Protein AF-0000000087147613 (afdb_homodimer)

Foldseek 3Di:
DQQLVVQLVVLQQAAAQVPPQVSLVVLQVCCVVLAPWDWDQDPQRKIKTKDAADDAEEEEEAASHFHDADPQQADPSGGDWDDDPQKIWHTCSQRPSLLLSLLSLLQSPFDFNHMYMYIYFYCQVVQRPRLLVVVVVPDAGQAYAYAHAQAQQVHHGAWAKEQKEWKKWKKKKKFFKFKDFLVCLVVMGARVVLVVVLQVVQVPWAWDWDDAPRRIDTKDKHWDDKDWDDDPGMRTGIMMIMMMITHTPPDDIPSVVSPVRPRIDMGTPGIFAMGHQPDPVLSVQLQVLSVVLDVDRYYHDYHHYGGSNRVNVVSPHRYMYTHFHDPPQGPDNGRMTRSSSSNSSSSSSSSSSHDDSD/DQQLVVQLVVLQQAAAQVPPQVSLVSLQVCCVVLAPWDWDQDPQRKIKTKDAADDAEEEEEAASHFHDADPVQADPSGGDWDDDPQKIWHTCSQRPSLLLSLLSLLQSPFDFNHMYMYMYFYCQVVQRPRLLVVVVVPPAGQAYAYAHAQAQQVHHGAWAKEQKEWKKWKKKKKFFKFKDFQVCLVVMGARVVLVVVLQVVQVPWAWDWDDAPRRIDTKDKHWDDKDFDDDPGMRTGIMMIMMMITHTPPDDIPSVVSPVRPRIDMGTPGIFAMGHQPDVLLSVQLQVLSVVLDVDRYYHDYHHYGGSNRVNVVSPHRYMYTHFHDPPQGPDNGRMTRNSSSSSSSSSSSSSSHDPSD

Secondary structure (DSSP, 8-state):
-THHHHHHHHHHTS--SS--HHHHHHHHHHHHHH--SEEEE-TTS-EEEEE---SSEEEEEEE---PPPPGGGEETTEE--EEETTEEESTTIIIIIHHHHHHHHHHHH---SSEEEEEEES-GGGTSHHHHHHHHTT---SEEEE-S--BTSSSTT-B-EEEEE--EEEEEEEEE-B--BTT-GGGSB-HHHHHHHHHHHHHTSPPPEEEETTEEEE-EEEEEEEEE-S-TTB--SEEEEEEEEE-BTTB---GGGGGGSTTEEEEEEEEEPPEE---HHHHHHHHHHHHHH-SS---EEEESS--HHHHHHHTT-EEEE--SPPTTTTTSTT-EEEHHHHHHHHHHHHHHHHS---/--HHHHHHHHHHTS--SS--HHHHHHHHHHHHHH--SEEEE-TTS-EEEEE--SSSEEEEEEE---PPPPGGGEETTEE--EEETTEEESTTIIIIIHHHHHHHHHHHH---SSEEEEEEES-GGGTSHHHHHHHHTT---SEEEE-S--BTSSSTT-B-EEEEE--EEEEEEEEE-B--BTT-GGGSB-HHHHHHHHHHHHHTSPPPEEEETTEEEE-EEEEEEEEE-S-TTB--SEEEEEEEEE-BTTB---GGGGGGSTTEEEEEEEEEPPEE---HHHHHHHHHHHHHH-SS---EEEESS--HHHHHHHTT-EEEE--SPPTTTTTSTT-EEEHHHHHHHHHHHHHHHHS---

Organism: NCBI:txid1816183

Radius of gyration: 37.87 Å; Cα contacts (8 Å, |Δi|>4): 2042; chains: 2; bounding box: 43×108×72 Å

Solvent-accessible surface area (backbone atoms only — not comparable to full-atom values): 34553 Å² total; per-residue (Å²): 138,69,54,33,58,50,43,18,52,59,52,28,29,41,60,16,54,88,52,38,63,64,32,37,48,50,52,48,52,48,47,60,70,71,35,92,45,53,72,42,72,50,98,79,54,25,34,38,32,40,38,69,58,58,96,50,31,41,26,40,34,38,39,56,34,33,73,80,65,43,75,87,25,50,52,96,90,28,33,39,72,45,78,57,96,62,23,37,33,18,55,27,26,18,48,24,29,24,26,34,24,9,42,52,50,16,63,56,70,41,75,42,80,27,20,40,32,39,36,37,25,28,38,52,90,67,79,19,50,26,51,54,51,40,41,76,72,62,58,69,47,52,28,34,44,27,24,51,54,23,14,39,76,87,41,88,82,23,52,22,34,22,41,30,23,20,9,38,36,35,34,37,39,42,19,47,40,29,59,28,53,35,80,40,58,83,72,30,37,51,4,52,62,42,40,39,55,29,48,54,49,56,73,68,51,64,54,20,60,42,70,51,93,88,38,79,42,73,32,24,61,40,70,11,34,36,43,25,40,88,42,70,59,27,27,10,38,35,22,40,34,33,35,30,29,30,26,24,61,95,37,64,59,73,61,73,62,32,45,75,38,77,50,35,43,75,41,80,76,44,74,48,44,25,23,56,36,82,44,69,66,52,54,49,48,42,38,49,20,30,32,73,44,42,91,52,83,41,46,80,43,73,38,79,58,59,52,60,48,7,57,41,28,76,70,65,21,38,31,38,31,40,19,45,15,40,87,84,19,57,97,43,86,74,12,29,24,47,47,66,44,26,55,31,43,22,43,20,46,22,40,41,51,52,44,83,82,121,138,65,64,32,58,55,43,16,53,58,53,27,28,41,62,17,54,87,52,39,62,65,32,37,50,51,52,48,52,48,47,60,70,70,35,93,44,55,72,42,72,50,100,78,55,25,34,38,32,38,38,69,57,59,95,51,33,41,26,40,34,39,37,56,34,33,72,80,66,41,75,86,26,50,52,96,90,30,33,41,71,45,78,58,97,62,24,37,33,18,54,28,27,18,48,24,29,25,26,34,25,8,41,52,48,16,65,58,69,41,75,45,81,28,20,39,33,39,36,35,24,28,38,52,91,66,80,20,49,25,51,53,51,41,41,76,72,64,57,69,47,53,27,32,44,25,24,49,57,24,14,39,76,86,41,85,83,23,51,21,33,22,41,30,23,19,9,37,37,35,32,35,38,42,20,47,40,30,58,28,52,33,78,41,57,82,71,31,35,51,3,52,62,43,40,39,56,29,48,53,49,56,72,68,51,65,54,20,61,42,70,48,94,89,38,80,42,73,33,24,63,41,70,10,32,36,44,22,41,87,42,73,59,27,26,10,37,34,20,39,35,33,34,28,29,29,25,24,59,95,38,64,60,72,63,72,62,31,45,76,39,74,51,35,41,75,42,79,76,43,73,49,44,24,25,55,35,80,47,68,66,40,54,49,45,44,38,49,19,30,32,73,46,41,91,50,84,42,46,82,42,74,38,80,59,58,53,63,49,9,57,41,29,75,70,64,20,36,32,37,31,41,17,44,15,38,87,84,19,59,97,43,84,74,12,29,24,45,48,66,43,26,54,31,42,21,44,21,47,23,39,37,50,51,44,84,63,118

Sequence (716 aa):
MHDAVDLTHRLAEIPSHEDERAAGDAVESWLRTETDAAVERDAHGNVIARRGAGERSLALVGHHDVVPPADEQVADDGYVIAERDGRLYGRGTADMKGSLAAAMVAFRDAAPEHELVFASFVGEERGGVGARAAIDDGFAPDFAVVGEGSTGYSAPGVTDVAVAHKGRRGSTLRVAGESAHASEPEAGANAVYRACDAVDVVRDLDAPATTVLGHDVRGSVAVTEIEGGSAWNVIPESCAVTVDERTVPGDRAALERTEAVDGVEWVVDQDLPPMACDDAGFADGVVEAARTAQEGDPERVVKPHATDAGWLAAAGTTCVVCGAAEPGEAHTDAESVSVDVVERCVRIYRGAAESDLGMHDAVDLTHRLAEIPSHEDERAAGDAVESWLRTETDAAVERDAHGNVIARRGAGERSLALVGHHDVVPPADEQVADDGYVIAERDGRLYGRGTADMKGSLAAAMVAFRDAAPEHELVFASFVGEERGGVGARAAIDDGFAPDFAVVGEGSTGYSAPGVTDVAVAHKGRRGSTLRVAGESAHASEPEAGANAVYRACDAVDVVRDLDAPATTVLGHDVRGSVAVTEIEGGSAWNVIPESCAVTVDERTVPGDRAALERTEAVDGVEWVVDQDLPPMACDDAGFADGVVEAARTAQEGDPERVVKPHATDAGWLAAAGTTCVVCGAAEPGEAHTDAESVSVDVVERCVRIYRGAAESDLG

InterPro domains:
  IPR001261 ArgE/DapE/ACY1/CPG2/YscS, conserved site [PS00758] (58-67)
  IPR002933 Peptidase M20 [PF01546] (59-354)
  IPR011650 Peptidase M20, dimerisation domain [PF07687] (163-253)
  IPR036264 Bacterial exopeptidase dimerisation domain [SSF55031] (169-258)
  IPR050072 Peptidase M20A family, bacterial cell wall biosynthesis [PTHR43808] (3-352)

Structure (mmCIF, N/CA/C/O backbone):
data_AF-0000000087147613-model_v1
#
loop_
_entity.id
_entity.type
_entity.pdbx_description
1 polymer 'M20 family peptidase'
#
loop_
_atom_site.group_PDB
_atom_site.id
_atom_site.type_symbol
_atom_site.label_atom_id
_atom_site.label_alt_id
_atom_site.label_comp_id
_atom_site.label_asym_id
_atom_site.label_entity_id
_atom_site.label_seq_id
_atom_site.pdbx_PDB_ins_code
_atom_site.Cartn_x
_atom_site.Cartn_y
_atom_site.Cartn_z
_atom_site.occupancy
_atom_site.B_iso_or_equiv
_atom_site.auth_seq_id
_atom_site.auth_comp_id
_atom_site.auth_asym_id
_atom_site.auth_atom_id
_atom_site.pdbx_PDB_model_num
ATOM 1 N N . MET A 1 1 ? -5.004 -56.594 -4.934 1 40.38 1 MET A N 1
ATOM 2 C CA . MET A 1 1 ? -5.457 -55.438 -5.672 1 40.38 1 MET A CA 1
ATOM 3 C C . MET A 1 1 ? -4.883 -54.156 -5.066 1 40.38 1 MET A C 1
ATOM 5 O O . MET A 1 1 ? -4.793 -53.125 -5.742 1 40.38 1 MET A O 1
ATOM 9 N N . HIS A 1 2 ? -5.152 -53.75 -3.559 1 61.12 2 HIS A N 1
ATOM 10 C CA . HIS A 1 2 ? -5.355 -52.562 -2.719 1 61.12 2 HIS A CA 1
ATOM 11 C C . HIS A 1 2 ? -4.027 -51.906 -2.385 1 61.12 2 HIS A C 1
ATOM 13 O O . HIS A 1 2 ? -3.938 -51.125 -1.419 1 61.12 2 HIS A O 1
ATOM 19 N N . ASP A 1 3 ? -3.119 -52.062 -3.35 1 90.44 3 ASP A N 1
ATOM 20 C CA . ASP A 1 3 ? -1.728 -51.75 -3.045 1 90.44 3 ASP A CA 1
ATOM 21 C C . ASP A 1 3 ? -1.472 -50.25 -3.164 1 90.44 3 ASP A C 1
ATOM 23 O O . ASP A 1 3 ? -0.865 -49.625 -2.275 1 90.44 3 ASP A O 1
ATOM 27 N N . ALA A 1 4 ? -2.057 -49.719 -4.184 1 97.25 4 ALA A N 1
ATOM 28 C CA . ALA A 1 4 ? -1.773 -48.312 -4.391 1 97.25 4 ALA A CA 1
ATOM 29 C C . ALA A 1 4 ? -2.48 -47.469 -3.348 1 97.25 4 ALA A C 1
ATOM 31 O O . ALA A 1 4 ? -1.945 -46.438 -2.91 1 97.25 4 ALA A O 1
ATOM 32 N N . VAL A 1 5 ? -3.674 -47.875 -2.93 1 97.19 5 VAL A N 1
ATOM 33 C CA . VAL A 1 5 ? -4.457 -47.125 -1.948 1 97.19 5 VAL A CA 1
ATOM 34 C C . VAL A 1 5 ? -3.787 -47.219 -0.579 1 97.19 5 VAL A C 1
ATOM 36 O O . VAL A 1 5 ? -3.664 -46.219 0.122 1 97.19 5 VAL A O 1
ATOM 39 N N . ASP A 1 6 ? -3.391 -48.406 -0.269 1 97.06 6 ASP A N 1
ATOM 40 C CA . ASP A 1 6 ? -2.66 -48.594 0.981 1 97.06 6 ASP A CA 1
ATOM 41 C C . ASP A 1 6 ? -1.371 -47.781 0.991 1 97.06 6 ASP A C 1
ATOM 43 O O . ASP A 1 6 ? -1.017 -47.188 2.01 1 97.06 6 ASP A O 1
ATOM 47 N N . LEU A 1 7 ? -0.708 -47.844 -0.099 1 98.19 7 LEU A N 1
ATOM 48 C CA . LEU A 1 7 ? 0.532 -47.094 -0.222 1 98.19 7 LEU A CA 1
ATOM 49 C C . LEU A 1 7 ? 0.264 -45.594 -0.117 1 98.19 7 LEU A C 1
ATOM 51 O O . LEU A 1 7 ? 1.046 -44.875 0.494 1 98.19 7 LEU A O 1
ATOM 55 N N . THR A 1 8 ? -0.837 -45.125 -0.716 1 98.38 8 THR A N 1
ATOM 56 C CA . THR A 1 8 ? -1.234 -43.719 -0.602 1 98.38 8 THR A CA 1
ATOM 57 C C . THR A 1 8 ? -1.424 -43.312 0.861 1 98.38 8 THR A C 1
ATOM 59 O O . THR A 1 8 ? -0.931 -42.281 1.3 1 98.38 8 THR A O 1
ATOM 62 N N . HIS A 1 9 ? -2.148 -44.156 1.562 1 97.12 9 HIS A N 1
ATOM 63 C CA . HIS A 1 9 ? -2.402 -43.938 2.979 1 97.12 9 HIS A CA 1
ATOM 64 C C . HIS A 1 9 ? -1.099 -43.781 3.758 1 97.12 9 HIS A C 1
ATOM 66 O O . HIS A 1 9 ? -0.909 -42.844 4.5 1 97.12 9 HIS A O 1
ATOM 72 N N . ARG A 1 10 ? -0.233 -44.688 3.525 1 96.62 10 ARG A N 1
ATOM 73 C CA . ARG A 1 10 ? 1.036 -44.719 4.242 1 96.62 10 ARG A CA 1
ATOM 74 C C . ARG A 1 10 ? 1.873 -43.469 3.93 1 96.62 10 ARG A C 1
ATOM 76 O O . ARG A 1 10 ? 2.416 -42.844 4.836 1 96.62 10 ARG A O 1
ATOM 83 N N . LEU A 1 11 ? 1.999 -43.156 2.688 1 98.12 11 LEU A N 1
ATOM 84 C CA . LEU A 1 11 ? 2.816 -42 2.287 1 98.12 11 LEU A CA 1
ATOM 85 C C . LEU A 1 11 ? 2.211 -40.688 2.783 1 98.12 11 LEU A C 1
ATOM 87 O O . LEU A 1 11 ? 2.934 -39.781 3.205 1 98.12 11 LEU A O 1
ATOM 91 N N . ALA A 1 12 ? 0.851 -40.594 2.754 1 97.94 12 ALA A N 1
ATOM 92 C CA . ALA A 1 12 ? 0.173 -39.375 3.109 1 97.94 12 ALA A CA 1
ATOM 93 C C . ALA A 1 12 ? 0.21 -39.125 4.617 1 97.94 12 ALA A C 1
ATOM 95 O O . ALA A 1 12 ? 0.094 -38 5.078 1 97.94 12 ALA A O 1
ATOM 96 N N . GLU A 1 13 ? 0.388 -40.156 5.348 1 97.44 13 GLU A N 1
ATOM 97 C CA . GLU A 1 13 ? 0.481 -40.031 6.797 1 97.44 13 GLU A CA 1
ATOM 98 C C . GLU A 1 13 ? 1.79 -39.375 7.211 1 97.44 13 GLU A C 1
ATOM 100 O O . GLU A 1 13 ? 1.904 -38.875 8.328 1 97.44 13 GLU A O 1
ATOM 105 N N . ILE A 1 14 ? 2.762 -39.375 6.348 1 97.75 14 ILE A N 1
ATOM 106 C CA . ILE A 1 14 ? 4.078 -38.812 6.641 1 97.75 14 ILE A CA 1
ATOM 107 C C . ILE A 1 14 ? 4.086 -37.312 6.348 1 97.75 14 ILE A C 1
ATOM 109 O O . ILE A 1 14 ? 3.977 -36.906 5.188 1 97.75 14 ILE A O 1
ATOM 113 N N . PRO A 1 15 ? 4.23 -36.469 7.383 1 97.06 15 PRO A N 1
ATOM 114 C CA . PRO A 1 15 ? 4.348 -35.062 7.105 1 97.06 15 PRO A CA 1
ATOM 115 C C . PRO A 1 15 ? 5.527 -34.719 6.195 1 97.06 15 PRO A C 1
ATOM 117 O O . PRO A 1 15 ? 6.633 -35.219 6.402 1 97.06 15 PRO A O 1
ATOM 120 N N . SER A 1 16 ? 5.25 -33.875 5.168 1 97.56 16 SER A N 1
ATOM 121 C CA . SER A 1 16 ? 6.34 -33.594 4.242 1 97.56 16 SER A CA 1
ATOM 122 C C . SER A 1 16 ? 6.258 -32.125 3.742 1 97.56 16 SER A C 1
ATOM 124 O O . SER A 1 16 ? 6.762 -31.828 2.662 1 97.56 16 SER A O 1
ATOM 126 N N . HIS A 1 17 ? 5.617 -31.172 4.496 1 96.5 17 HIS A N 1
ATOM 127 C CA . HIS A 1 17 ? 5.484 -29.766 4.082 1 96.5 17 HIS A CA 1
ATOM 128 C C . HIS A 1 17 ? 6.711 -28.953 4.477 1 96.5 17 HIS A C 1
ATOM 130 O O . HIS A 1 17 ? 7.09 -28.016 3.777 1 96.5 17 HIS A O 1
ATOM 136 N N . GLU A 1 18 ? 7.348 -29.359 5.527 1 94.69 18 GLU A N 1
ATOM 137 C CA . GLU A 1 18 ? 8.539 -28.656 5.98 1 94.69 18 GLU A CA 1
ATOM 138 C C . GLU A 1 18 ? 9.805 -29.422 5.645 1 94.69 18 GLU A C 1
ATOM 140 O O . GLU A 1 18 ? 10.805 -28.844 5.227 1 94.69 18 GLU A O 1
ATOM 145 N N . ASP A 1 19 ? 9.727 -30.719 5.898 1 95.62 19 ASP A N 1
ATOM 146 C CA . ASP A 1 19 ? 10.828 -31.641 5.656 1 95.62 19 ASP A CA 1
ATOM 147 C C . ASP A 1 19 ? 10.344 -32.906 4.922 1 95.62 19 ASP A C 1
ATOM 149 O O . ASP A 1 19 ? 9.594 -33.688 5.48 1 95.62 19 ASP A O 1
ATOM 153 N N . GLU A 1 20 ? 10.773 -33 3.672 1 96.25 20 GLU A N 1
ATOM 154 C CA . GLU A 1 20 ? 10.242 -34.094 2.854 1 96.25 20 GLU A CA 1
ATOM 155 C C . GLU A 1 20 ? 11.148 -35.312 2.898 1 96.25 20 GLU A C 1
ATOM 157 O O . GLU A 1 20 ? 10.961 -36.25 2.125 1 96.25 20 GLU A O 1
ATOM 162 N N . ARG A 1 21 ? 12.195 -35.375 3.797 1 97.56 21 ARG A N 1
ATOM 163 C CA . ARG A 1 21 ? 13.172 -36.469 3.852 1 97.56 21 ARG A CA 1
ATOM 164 C C . ARG A 1 21 ? 12.508 -37.781 4.172 1 97.56 21 ARG A C 1
ATOM 166 O O . ARG A 1 21 ? 12.758 -38.812 3.502 1 97.56 21 ARG A O 1
ATOM 173 N N . ALA A 1 22 ? 11.617 -37.781 5.168 1 98.25 22 ALA A N 1
ATOM 174 C CA . ALA A 1 22 ? 10.984 -39.031 5.605 1 98.25 22 ALA A CA 1
ATOM 175 C C . ALA A 1 22 ? 10.094 -39.594 4.504 1 98.25 22 ALA A C 1
ATOM 177 O O . ALA A 1 22 ? 10.031 -40.812 4.328 1 98.25 22 ALA A O 1
ATOM 178 N N . ALA A 1 23 ? 9.391 -38.75 3.855 1 98.44 23 ALA A N 1
ATOM 179 C CA . ALA A 1 23 ? 8.562 -39.188 2.738 1 98.44 23 ALA A CA 1
ATOM 180 C C . ALA A 1 23 ? 9.43 -39.781 1.627 1 98.44 23 ALA A C 1
ATOM 182 O O . ALA A 1 23 ? 9.094 -40.844 1.061 1 98.44 23 ALA A O 1
ATOM 183 N N . GLY A 1 24 ? 10.523 -39.125 1.287 1 98.69 24 GLY A N 1
ATOM 184 C CA . GLY A 1 24 ? 11.469 -39.656 0.319 1 98.69 24 GLY A CA 1
ATOM 185 C C . GLY A 1 24 ? 12.039 -41 0.721 1 98.69 24 GLY A C 1
ATOM 186 O O . GLY A 1 24 ? 12.172 -41.906 -0.114 1 98.69 24 GLY A O 1
ATOM 187 N N . ASP A 1 25 ? 12.391 -41.094 2.016 1 98.75 25 ASP A N 1
ATOM 188 C CA . ASP A 1 25 ? 12.891 -42.375 2.537 1 98.75 25 ASP A CA 1
ATOM 189 C C . ASP A 1 25 ? 11.883 -43.5 2.32 1 98.75 25 ASP A C 1
ATOM 191 O O . ASP A 1 25 ? 12.25 -44.625 1.959 1 98.75 25 ASP A O 1
ATOM 195 N N . ALA A 1 26 ? 10.703 -43.156 2.594 1 98.69 26 ALA A N 1
ATOM 196 C CA . ALA A 1 26 ? 9.648 -44.188 2.449 1 98.69 26 ALA A CA 1
ATOM 197 C C . ALA A 1 26 ? 9.516 -44.625 0.996 1 98.69 26 ALA A C 1
ATOM 199 O O . ALA A 1 26 ? 9.383 -45.812 0.716 1 98.69 26 ALA A O 1
ATOM 200 N N . VAL A 1 27 ? 9.508 -43.688 0.078 1 98.81 27 VAL A N 1
ATOM 201 C CA . VAL A 1 27 ? 9.422 -44 -1.347 1 98.81 27 VAL A CA 1
ATOM 202 C C . VAL A 1 27 ? 10.609 -44.844 -1.768 1 98.81 27 VAL A C 1
ATOM 204 O O . VAL A 1 27 ? 10.438 -45.906 -2.41 1 98.81 27 VAL A O 1
ATOM 207 N N . GLU A 1 28 ? 11.781 -44.438 -1.399 1 98.81 28 GLU A N 1
ATOM 208 C CA . GLU A 1 28 ? 13.008 -45.156 -1.738 1 98.81 28 GLU A CA 1
ATOM 209 C C . GLU A 1 28 ? 12.977 -46.562 -1.209 1 98.81 28 GLU A C 1
ATOM 211 O O . GLU A 1 28 ? 13.273 -47.531 -1.943 1 98.81 28 GLU A O 1
ATOM 216 N N . SER A 1 29 ? 12.672 -46.656 0.053 1 98.69 29 SER A N 1
ATOM 217 C CA . SER A 1 29 ? 12.656 -47.969 0.704 1 98.69 29 SER A CA 1
ATOM 218 C C . SER A 1 29 ? 11.664 -48.906 0.022 1 98.69 29 SER A C 1
ATOM 220 O O . SER A 1 29 ? 11.969 -50.062 -0.188 1 98.69 29 SER A O 1
ATOM 222 N N . TRP A 1 30 ? 10.531 -48.406 -0.24 1 98.56 30 TRP A N 1
ATOM 223 C CA . TRP A 1 30 ? 9.523 -49.219 -0.903 1 98.56 30 TRP A CA 1
ATOM 224 C C . TRP A 1 30 ? 10.031 -49.719 -2.26 1 98.56 30 TRP A C 1
ATOM 226 O O . TRP A 1 30 ? 9.891 -50.875 -2.598 1 98.56 30 TRP A O 1
ATOM 236 N N . LEU A 1 31 ? 10.562 -48.812 -3.082 1 98.62 31 LEU A N 1
ATOM 237 C CA . LEU A 1 31 ? 11.055 -49.188 -4.41 1 98.62 31 LEU A CA 1
ATOM 238 C C . LEU A 1 31 ? 12.133 -50.25 -4.32 1 98.62 31 LEU A C 1
ATOM 240 O O . LEU A 1 31 ? 12.141 -51.188 -5.109 1 98.62 31 LEU A O 1
ATOM 244 N N . ARG A 1 32 ? 13.031 -50.125 -3.4 1 98.38 32 ARG A N 1
ATOM 245 C CA . ARG A 1 32 ? 14.117 -51.094 -3.24 1 98.38 32 ARG A CA 1
ATOM 246 C C . ARG A 1 32 ? 13.586 -52.469 -2.811 1 98.38 32 ARG A C 1
ATOM 248 O O . ARG A 1 32 ? 14.141 -53.5 -3.188 1 98.38 32 ARG A O 1
ATOM 255 N N . THR A 1 33 ? 12.594 -52.438 -2.051 1 98.06 33 THR A N 1
ATOM 256 C CA . THR A 1 33 ? 12.031 -53.656 -1.525 1 98.06 33 THR A CA 1
ATOM 257 C C . THR A 1 33 ? 11.148 -54.344 -2.566 1 98.06 33 THR A C 1
ATOM 259 O O . THR A 1 33 ? 11.18 -55.562 -2.711 1 98.06 33 THR A O 1
ATOM 262 N N . GLU A 1 34 ? 10.398 -53.562 -3.24 1 97.69 34 GLU A N 1
ATOM 263 C CA . GLU A 1 34 ? 9.312 -54.125 -4.043 1 97.69 34 GLU A CA 1
ATOM 264 C C . GLU A 1 34 ? 9.727 -54.281 -5.504 1 97.69 34 GLU A C 1
ATOM 266 O O . GLU A 1 34 ? 9 -54.875 -6.297 1 97.69 34 GLU A O 1
ATOM 271 N N . THR A 1 35 ? 10.852 -53.688 -5.926 1 97.44 35 THR A N 1
ATOM 272 C CA . THR A 1 35 ? 11.273 -53.75 -7.316 1 97.44 35 THR A CA 1
ATOM 273 C C . THR A 1 35 ? 12.727 -54.188 -7.418 1 97.44 35 THR A C 1
ATOM 275 O O . THR A 1 35 ? 13.445 -54.219 -6.418 1 97.44 35 THR A O 1
ATOM 278 N N . ASP A 1 36 ? 13.188 -54.562 -8.641 1 95.44 36 ASP A N 1
ATOM 279 C CA . ASP A 1 36 ? 14.586 -54.875 -8.922 1 95.44 36 ASP A CA 1
ATOM 280 C C . ASP A 1 36 ? 15.258 -53.719 -9.656 1 95.44 36 ASP A C 1
ATOM 282 O O . ASP A 1 36 ? 16.266 -53.906 -10.336 1 95.44 36 ASP A O 1
ATOM 286 N N . ALA A 1 37 ? 14.672 -52.562 -9.523 1 97.5 37 ALA A N 1
ATOM 287 C CA . ALA A 1 37 ? 15.148 -51.406 -10.258 1 97.5 37 ALA A CA 1
ATOM 288 C C . ALA A 1 37 ? 16.406 -50.844 -9.625 1 97.5 37 ALA A C 1
ATOM 290 O O . ALA A 1 37 ? 16.719 -51.125 -8.461 1 97.5 37 ALA A O 1
ATOM 291 N N . ALA A 1 38 ? 17.156 -50.125 -10.453 1 97.88 38 ALA A N 1
ATOM 292 C CA . ALA A 1 38 ? 18.188 -49.25 -9.898 1 97.88 38 ALA A CA 1
ATOM 293 C C . ALA A 1 38 ? 17.578 -48.031 -9.242 1 97.88 38 ALA A C 1
ATOM 295 O O . ALA A 1 38 ? 17 -47.188 -9.93 1 97.88 38 ALA A O 1
ATOM 296 N N . VAL A 1 39 ? 17.719 -47.969 -7.926 1 98.56 39 VAL A N 1
ATOM 297 C CA . VAL A 1 39 ? 17.094 -46.875 -7.18 1 98.56 39 VAL A CA 1
ATOM 298 C C . VAL A 1 39 ? 18.188 -45.906 -6.688 1 98.56 39 VAL A C 1
ATOM 300 O O . VAL A 1 39 ? 19.188 -46.344 -6.105 1 98.56 39 VAL A O 1
ATOM 303 N N . GLU A 1 40 ? 17.953 -44.625 -6.949 1 98.12 40 GLU A N 1
ATOM 304 C CA . GLU A 1 40 ? 18.906 -43.594 -6.539 1 98.12 40 GLU A CA 1
ATOM 305 C C . GLU A 1 40 ? 18.203 -42.5 -5.766 1 98.12 40 GLU A C 1
ATOM 307 O O . GLU A 1 40 ? 17.156 -41.969 -6.203 1 98.12 40 GLU A O 1
ATOM 312 N N . ARG A 1 41 ? 18.688 -42.219 -4.613 1 98.31 41 ARG A N 1
ATOM 313 C CA . ARG A 1 41 ? 18.391 -41 -3.908 1 98.31 41 ARG A CA 1
ATOM 314 C C . ARG A 1 41 ? 19.422 -39.906 -4.223 1 98.31 41 ARG A C 1
ATOM 316 O O . ARG A 1 41 ? 20.562 -40 -3.754 1 98.31 41 ARG A O 1
ATOM 323 N N . ASP A 1 42 ? 19.047 -38.969 -4.992 1 97.25 42 ASP A N 1
ATOM 324 C CA . ASP A 1 42 ? 20.078 -38.031 -5.41 1 97.25 42 ASP A CA 1
ATOM 325 C C . ASP A 1 42 ? 20.406 -37.031 -4.289 1 97.25 42 ASP A C 1
ATOM 327 O O . ASP A 1 42 ? 19.844 -37.125 -3.201 1 97.25 42 ASP A O 1
ATOM 331 N N . ALA A 1 43 ? 21.375 -36.125 -4.5 1 96.94 43 ALA A N 1
ATOM 332 C CA . ALA A 1 43 ? 21.906 -35.219 -3.477 1 96.94 43 ALA A CA 1
ATOM 333 C C . ALA A 1 43 ? 20.875 -34.188 -3.064 1 96.94 43 ALA A C 1
ATOM 335 O O . ALA A 1 43 ? 21.016 -33.531 -2.023 1 96.94 43 ALA A O 1
ATOM 336 N N . HIS A 1 44 ? 19.828 -34.031 -3.84 1 97.81 44 HIS A N 1
ATOM 337 C CA . HIS A 1 44 ? 18.828 -33 -3.605 1 97.81 44 HIS A CA 1
ATOM 338 C C . HIS A 1 44 ? 17.625 -33.562 -2.869 1 97.81 44 HIS A C 1
ATOM 340 O O . HIS A 1 44 ? 16.734 -32.812 -2.439 1 97.81 44 HIS A O 1
ATOM 346 N N . GLY A 1 45 ? 17.547 -34.875 -2.727 1 98.31 45 GLY A N 1
ATOM 347 C CA . GLY A 1 45 ? 16.469 -35.531 -2.01 1 98.31 45 GLY A CA 1
ATOM 348 C C . GLY A 1 45 ? 15.453 -36.188 -2.928 1 98.31 45 GLY A C 1
ATOM 349 O O . GLY A 1 45 ? 14.477 -36.781 -2.461 1 98.31 45 GLY A O 1
ATOM 350 N N . ASN A 1 46 ? 15.648 -36.094 -4.215 1 98.81 46 ASN A N 1
ATOM 351 C CA . ASN A 1 46 ? 14.789 -36.781 -5.172 1 98.81 46 ASN A CA 1
ATOM 352 C C . ASN A 1 46 ? 15 -38.281 -5.133 1 98.81 46 ASN A C 1
ATOM 354 O O . ASN A 1 46 ? 16.094 -38.75 -4.812 1 98.81 46 ASN A O 1
ATOM 358 N N . VAL A 1 47 ? 13.969 -39.031 -5.434 1 98.88 47 VAL A N 1
ATOM 359 C CA . VAL A 1 47 ? 14.078 -40.5 -5.602 1 98.88 47 VAL A CA 1
ATOM 360 C C . VAL A 1 47 ? 13.852 -40.844 -7.066 1 98.88 47 VAL A C 1
ATOM 362 O O . VAL A 1 47 ? 12.797 -40.562 -7.633 1 98.88 47 VAL A O 1
ATOM 365 N N . ILE A 1 48 ? 14.828 -41.469 -7.688 1 98.81 48 ILE A N 1
ATOM 366 C CA . ILE A 1 48 ? 14.75 -41.875 -9.086 1 98.81 48 ILE A CA 1
ATOM 367 C C . ILE A 1 48 ? 15.016 -43.375 -9.203 1 98.81 48 ILE A C 1
ATOM 369 O O . ILE A 1 48 ? 15.977 -43.875 -8.617 1 98.81 48 ILE A O 1
ATOM 373 N N . ALA A 1 49 ? 14.195 -44.062 -9.891 1 98.75 49 ALA A N 1
ATOM 374 C CA . ALA A 1 49 ? 14.352 -45.5 -10.141 1 98.75 49 ALA A CA 1
ATOM 375 C C . ALA A 1 49 ? 14.289 -45.781 -11.641 1 98.75 49 ALA A C 1
ATOM 377 O O . ALA A 1 49 ? 13.531 -45.156 -12.375 1 98.75 49 ALA A O 1
ATOM 378 N N . ARG A 1 50 ? 15.062 -46.688 -12.055 1 97.88 50 ARG A N 1
ATOM 379 C CA . ARG A 1 50 ? 15.125 -47.031 -13.469 1 97.88 50 ARG A CA 1
ATOM 380 C C . ARG A 1 50 ? 15.094 -48.562 -13.641 1 97.88 50 ARG A C 1
ATOM 382 O O . ARG A 1 50 ? 15.711 -49.281 -12.859 1 97.88 50 ARG A O 1
ATOM 389 N N . ARG A 1 51 ? 14.383 -48.938 -14.555 1 95.75 51 ARG A N 1
ATOM 390 C CA . ARG A 1 51 ? 14.391 -50.344 -14.945 1 95.75 51 ARG A CA 1
ATOM 391 C C . ARG A 1 51 ? 14.055 -50.5 -16.422 1 95.75 51 ARG A C 1
ATOM 393 O O . ARG A 1 51 ? 13.523 -49.594 -17.047 1 95.75 51 ARG A O 1
ATOM 400 N N . GLY A 1 52 ? 14.367 -51.656 -16.891 1 90 52 GLY A N 1
ATOM 401 C CA . GLY A 1 52 ? 14.164 -51.906 -18.312 1 90 52 GLY A CA 1
ATOM 402 C C . GLY A 1 52 ? 15.32 -51.438 -19.172 1 90 52 GLY A C 1
ATOM 403 O O . GLY A 1 52 ? 16.297 -50.875 -18.656 1 90 52 GLY A O 1
ATOM 404 N N . ALA A 1 53 ? 15.258 -51.969 -20.453 1 84.19 53 ALA A N 1
ATOM 405 C CA . ALA A 1 53 ? 16.328 -51.656 -21.406 1 84.19 53 ALA A CA 1
ATOM 406 C C . ALA A 1 53 ? 15.758 -51.094 -22.703 1 84.19 53 ALA A C 1
ATOM 408 O O . ALA A 1 53 ? 14.609 -51.344 -23.047 1 84.19 53 ALA A O 1
ATOM 409 N N . GLY A 1 54 ? 16.359 -50.094 -23.219 1 81.06 54 GLY A N 1
ATOM 410 C CA . GLY A 1 54 ? 15.922 -49.531 -24.484 1 81.06 54 GLY A CA 1
ATOM 411 C C . GLY A 1 54 ? 16.484 -48.156 -24.75 1 81.06 54 GLY A C 1
ATOM 412 O O . GLY A 1 54 ? 17.109 -47.562 -23.875 1 81.06 54 GLY A O 1
ATOM 413 N N . GLU A 1 55 ? 16.219 -47.812 -26.031 1 85.62 55 GLU A N 1
ATOM 414 C CA . GLU A 1 55 ? 16.781 -46.562 -26.484 1 85.62 55 GLU A CA 1
ATOM 415 C C . GLU A 1 55 ? 15.93 -45.375 -26.031 1 85.62 55 GLU A C 1
ATOM 417 O O . GLU A 1 55 ? 16.438 -44.25 -25.875 1 85.62 55 GLU A O 1
ATOM 422 N N . ARG A 1 56 ? 14.617 -45.594 -25.781 1 93.5 56 ARG A N 1
ATOM 423 C CA . ARG A 1 56 ? 13.703 -44.531 -25.312 1 93.5 56 ARG A CA 1
ATOM 424 C C . ARG A 1 56 ? 13.281 -44.781 -23.875 1 93.5 56 ARG A C 1
ATOM 426 O O . ARG A 1 56 ? 13.25 -45.906 -23.406 1 93.5 56 ARG A O 1
ATOM 433 N N . SER A 1 57 ? 12.992 -43.688 -23.219 1 96.06 57 SER A N 1
ATOM 434 C CA . SER A 1 57 ? 12.625 -43.781 -21.812 1 96.06 57 SER A CA 1
ATOM 435 C C . SER A 1 57 ? 11.297 -43.094 -21.531 1 96.06 57 SER A C 1
ATOM 437 O O . SER A 1 57 ? 11.016 -42.031 -22.109 1 96.06 57 SER A O 1
ATOM 439 N N . LEU A 1 58 ? 10.5 -43.75 -20.781 1 97.94 58 LEU A N 1
ATOM 440 C CA . LEU A 1 58 ? 9.289 -43.156 -20.25 1 97.94 58 LEU A CA 1
ATOM 441 C C . LEU A 1 58 ? 9.383 -42.969 -18.734 1 97.94 58 LEU A C 1
ATOM 443 O O . LEU A 1 58 ? 9.68 -43.938 -18.016 1 97.94 58 LEU A O 1
ATOM 447 N N . ALA A 1 59 ? 9.172 -41.781 -18.312 1 98.62 59 ALA A N 1
ATOM 448 C CA . ALA A 1 59 ? 9.203 -41.5 -16.875 1 98.62 59 ALA A CA 1
ATOM 449 C C . ALA A 1 59 ? 7.801 -41.312 -16.312 1 98.62 59 ALA A C 1
ATOM 451 O O . ALA A 1 59 ? 6.973 -40.625 -16.922 1 98.62 59 ALA A O 1
ATOM 452 N N . LEU A 1 60 ? 7.492 -42 -15.258 1 98.81 60 LEU A N 1
ATOM 453 C CA . LEU A 1 60 ? 6.375 -41.656 -14.383 1 98.81 60 LEU A CA 1
ATOM 454 C C . LEU A 1 60 ? 6.816 -40.719 -13.258 1 98.81 60 LEU A C 1
ATOM 456 O O . LEU A 1 60 ? 7.621 -41.125 -12.406 1 98.81 60 LEU A O 1
ATOM 460 N N . VAL A 1 61 ? 6.219 -39.5 -13.266 1 98.88 61 VAL A N 1
ATOM 461 C CA . VAL A 1 61 ? 6.816 -38.469 -12.445 1 98.88 61 VAL A CA 1
ATOM 462 C C . VAL A 1 61 ? 5.793 -37.969 -11.43 1 98.88 61 VAL A C 1
ATOM 464 O O . VAL A 1 61 ? 4.625 -37.75 -11.773 1 98.88 61 VAL A O 1
ATOM 467 N N . GLY A 1 62 ? 6.195 -37.75 -10.234 1 98.75 62 GLY A N 1
ATOM 468 C CA . GLY A 1 62 ? 5.441 -37.094 -9.188 1 98.75 62 GLY A CA 1
ATOM 469 C C . GLY A 1 62 ? 6.324 -36.344 -8.188 1 98.75 62 GLY A C 1
ATOM 470 O O . GLY A 1 62 ? 7.48 -36.062 -8.484 1 98.75 62 GLY A O 1
ATOM 471 N N . HIS A 1 63 ? 5.73 -35.906 -7.086 1 98.81 63 HIS A N 1
ATOM 472 C CA . HIS A 1 63 ? 6.484 -35.281 -5.996 1 98.81 63 HIS A CA 1
ATOM 473 C C . HIS A 1 63 ? 5.957 -35.75 -4.637 1 98.81 63 HIS A C 1
ATOM 475 O O . HIS A 1 63 ? 4.82 -36.219 -4.531 1 98.81 63 HIS A O 1
ATOM 481 N N . HIS A 1 64 ? 6.832 -35.656 -3.67 1 98.75 64 HIS A N 1
ATOM 482 C CA . HIS A 1 64 ? 6.395 -36.188 -2.389 1 98.75 64 HIS A CA 1
ATOM 483 C C . HIS A 1 64 ? 6.336 -35.094 -1.32 1 98.75 64 HIS A C 1
ATOM 485 O O . HIS A 1 64 ? 5.969 -35.375 -0.174 1 98.75 64 HIS A O 1
ATOM 491 N N . ASP A 1 65 ? 6.641 -33.812 -1.67 1 98.38 65 ASP A N 1
ATOM 492 C CA . ASP A 1 65 ? 6.332 -32.688 -0.769 1 98.38 65 ASP A CA 1
ATOM 493 C C . ASP A 1 65 ? 4.867 -32.281 -0.877 1 98.38 65 ASP A C 1
ATOM 495 O O . ASP A 1 65 ? 4.191 -32.625 -1.848 1 98.38 65 ASP A O 1
ATOM 499 N N . VAL A 1 66 ? 4.367 -31.625 0.181 1 98.06 66 VAL A N 1
ATOM 500 C CA . VAL A 1 66 ? 3 -31.109 0.191 1 98.06 66 VAL A CA 1
ATOM 501 C C . VAL A 1 66 ? 2.977 -29.688 0.745 1 98.06 66 VAL A C 1
ATOM 503 O O . VAL A 1 66 ? 3.992 -29.188 1.24 1 98.06 66 VAL A O 1
ATOM 506 N N . VAL A 1 67 ? 1.857 -28.953 0.604 1 97.38 67 VAL A N 1
ATOM 507 C CA . VAL A 1 67 ? 1.673 -27.641 1.217 1 97.38 67 VAL A CA 1
ATOM 508 C C . VAL A 1 67 ? 1.275 -27.812 2.682 1 97.38 67 VAL A C 1
ATOM 510 O O . VAL A 1 67 ? 0.962 -28.922 3.125 1 97.38 67 VAL A O 1
ATOM 513 N N . PRO A 1 68 ? 1.287 -26.797 3.498 1 96.75 68 PRO A N 1
ATOM 514 C CA . PRO A 1 68 ? 0.915 -26.906 4.91 1 96.75 68 PRO A CA 1
ATOM 515 C C . PRO A 1 68 ? -0.502 -27.438 5.105 1 96.75 68 PRO A C 1
ATOM 517 O O . PRO A 1 68 ? -1.41 -27.078 4.352 1 96.75 68 PRO A O 1
ATOM 520 N N . PRO A 1 69 ? -0.664 -28.266 6.113 1 96.5 69 PRO A N 1
ATOM 521 C CA . PRO A 1 69 ? -1.99 -28.812 6.395 1 96.5 69 PRO A CA 1
ATOM 522 C C . PRO A 1 69 ? -2.885 -27.844 7.16 1 96.5 69 PRO A C 1
ATOM 524 O O . PRO A 1 69 ? -2.391 -26.875 7.758 1 96.5 69 PRO A O 1
ATOM 527 N N . ALA A 1 70 ? -4.145 -28.125 7 1 95.81 70 ALA A N 1
ATOM 528 C CA . ALA A 1 70 ? -5.078 -27.5 7.93 1 95.81 70 ALA A CA 1
ATOM 529 C C . ALA A 1 70 ? -5 -28.141 9.305 1 95.81 70 ALA A C 1
ATOM 531 O O . ALA A 1 70 ? -4.453 -29.234 9.461 1 95.81 70 ALA A O 1
ATOM 532 N N . ASP A 1 71 ? -5.578 -27.484 10.234 1 94.25 71 ASP A N 1
ATOM 533 C CA . ASP A 1 71 ? -5.52 -27.984 11.602 1 94.25 71 ASP A CA 1
ATOM 534 C C . ASP A 1 71 ? -6.16 -29.375 11.719 1 94.25 71 ASP A C 1
ATOM 536 O O . ASP A 1 71 ? -5.648 -30.234 12.414 1 94.25 71 ASP A O 1
ATOM 540 N N . GLU A 1 72 ? -7.195 -29.516 11.008 1 93.75 72 GLU A N 1
ATOM 541 C CA . GLU A 1 72 ? -7.961 -30.75 11.102 1 93.75 72 GLU A CA 1
ATOM 542 C C . GLU A 1 72 ? -7.234 -31.906 10.414 1 93.75 72 GLU A C 1
ATOM 544 O O . GLU A 1 72 ? -7.582 -33.062 10.609 1 93.75 72 GLU A O 1
ATOM 549 N N . GLN A 1 73 ? -6.184 -31.578 9.68 1 95.75 73 GLN A N 1
ATOM 550 C CA . GLN A 1 73 ? -5.461 -32.594 8.914 1 95.75 73 GLN A CA 1
ATOM 551 C C . GLN A 1 73 ? -4.227 -33.094 9.664 1 95.75 73 GLN A C 1
ATOM 553 O O . GLN A 1 73 ? -3.438 -33.875 9.141 1 95.75 73 GLN A O 1
ATOM 558 N N . VAL A 1 74 ? -4.102 -32.594 10.906 1 95.19 74 VAL A N 1
ATOM 559 C CA . VAL A 1 74 ? -2.902 -32.906 11.664 1 95.19 74 VAL A CA 1
ATOM 560 C C . VAL A 1 74 ? -3.293 -33.562 12.992 1 95.19 74 VAL A C 1
ATOM 562 O O . VAL A 1 74 ? -4.297 -33.188 13.602 1 95.19 74 VAL A O 1
ATOM 565 N N . ALA A 1 75 ? -2.475 -34.594 13.344 1 91 75 ALA A N 1
ATOM 566 C CA . ALA A 1 75 ? -2.529 -35.188 14.672 1 91 75 ALA A CA 1
ATOM 567 C C . ALA A 1 75 ? -1.137 -35.281 15.289 1 91 75 ALA A C 1
ATOM 569 O O . ALA A 1 75 ? -0.151 -34.875 14.68 1 91 75 ALA A O 1
ATOM 570 N N . ASP A 1 76 ? -1.013 -35.875 16.484 1 87.44 76 ASP A N 1
ATOM 571 C CA . ASP A 1 76 ? 0.238 -35.938 17.234 1 87.44 76 ASP A CA 1
ATOM 572 C C . ASP A 1 76 ? 1.294 -36.75 16.484 1 87.44 76 ASP A C 1
ATOM 574 O O . ASP A 1 76 ? 2.482 -36.406 16.547 1 87.44 76 ASP A O 1
ATOM 578 N N . ASP A 1 77 ? 0.862 -37.719 15.766 1 86.81 77 ASP A N 1
ATOM 579 C CA . ASP A 1 77 ? 1.81 -38.688 15.172 1 86.81 77 ASP A CA 1
ATOM 580 C C . ASP A 1 77 ? 2 -38.406 13.68 1 86.81 77 ASP A C 1
ATOM 582 O O . ASP A 1 77 ? 2.645 -39.188 12.977 1 86.81 77 ASP A O 1
ATOM 586 N N . GLY A 1 78 ? 1.383 -37.312 13.242 1 92.31 78 GLY A N 1
ATOM 587 C CA . GLY A 1 78 ? 1.514 -37 11.828 1 92.31 78 GLY A CA 1
ATOM 588 C C . GLY A 1 78 ? 0.223 -36.5 11.203 1 92.31 78 GLY A C 1
ATOM 589 O O . GLY A 1 78 ? -0.574 -35.844 11.867 1 92.31 78 GLY A O 1
ATOM 590 N N . TYR A 1 79 ? 0.078 -36.688 9.891 1 96.56 79 TYR A N 1
ATOM 591 C CA . TYR A 1 79 ? -1.131 -36.25 9.203 1 96.56 79 TYR A CA 1
ATOM 592 C C . TYR A 1 79 ? -2.256 -37.25 9.375 1 96.56 79 TYR A C 1
ATOM 594 O O . TYR A 1 79 ? -2.01 -38.469 9.438 1 96.56 79 TYR A O 1
ATOM 602 N N . VAL A 1 80 ? -3.41 -36.75 9.422 1 96.31 80 VAL A N 1
ATOM 603 C CA . VAL A 1 80 ? -4.598 -37.594 9.539 1 96.31 80 VAL A CA 1
ATOM 604 C C . VAL A 1 80 ? -5.113 -37.969 8.148 1 96.31 80 VAL A C 1
ATOM 606 O O . VAL A 1 80 ? -5.438 -37.094 7.352 1 96.31 80 VAL A O 1
ATOM 609 N N . ILE A 1 81 ? -5.195 -39.25 7.918 1 96.94 81 ILE A N 1
ATOM 610 C CA . ILE A 1 81 ? -5.781 -39.719 6.668 1 96.94 81 ILE A CA 1
ATOM 611 C C . ILE A 1 81 ? -7.004 -40.594 6.965 1 96.94 81 ILE A C 1
ATOM 613 O O . ILE A 1 81 ? -6.902 -41.594 7.668 1 96.94 81 ILE A O 1
ATOM 617 N N . ALA A 1 82 ? -8.086 -40.188 6.453 1 96.31 82 ALA A N 1
ATOM 618 C CA . ALA A 1 82 ? -9.336 -40.906 6.699 1 96.31 82 ALA A CA 1
ATOM 619 C C . ALA A 1 82 ? -9.922 -41.469 5.398 1 96.31 82 ALA A C 1
ATOM 621 O O . ALA A 1 82 ? -9.844 -40.812 4.355 1 96.31 82 ALA A O 1
ATOM 622 N N . GLU A 1 83 ? -10.43 -42.625 5.492 1 95.88 83 GLU A N 1
ATOM 623 C CA . GLU A 1 83 ? -11.156 -43.188 4.355 1 95.88 83 GLU A CA 1
ATOM 624 C C . GLU A 1 83 ? -12.664 -43.125 4.582 1 95.88 83 GLU A C 1
ATOM 626 O O . GLU A 1 83 ? -13.172 -43.625 5.582 1 95.88 83 GLU A O 1
ATOM 631 N N . ARG A 1 84 ? -13.297 -42.375 3.717 1 95.94 84 ARG A N 1
ATOM 632 C CA . ARG A 1 84 ? -14.75 -42.25 3.801 1 95.94 84 ARG A CA 1
ATOM 633 C C . ARG A 1 84 ? -15.367 -42.125 2.412 1 95.94 84 ARG A C 1
ATOM 635 O O . ARG A 1 84 ? -14.914 -41.344 1.588 1 95.94 84 ARG A O 1
ATOM 642 N N . ASP A 1 85 ? -16.422 -43 2.15 1 96 85 ASP A N 1
ATOM 643 C CA . ASP A 1 85 ? -17.234 -42.906 0.938 1 96 85 ASP A CA 1
ATOM 644 C C . ASP A 1 85 ? -16.359 -43 -0.312 1 96 85 ASP A C 1
ATOM 646 O O . ASP A 1 85 ? -16.484 -42.219 -1.237 1 96 85 ASP A O 1
ATOM 650 N N . GLY A 1 86 ? -15.398 -43.906 -0.268 1 96.69 86 GLY A N 1
ATOM 651 C CA . GLY A 1 86 ? -14.594 -44.219 -1.436 1 96.69 86 GLY A CA 1
ATOM 652 C C . GLY A 1 86 ? -13.5 -43.188 -1.693 1 96.69 86 GLY A C 1
ATOM 653 O O . GLY A 1 86 ? -12.953 -43.125 -2.797 1 96.69 86 GLY A O 1
ATOM 654 N N . ARG A 1 87 ? -13.234 -42.406 -0.657 1 97.88 87 ARG A N 1
ATOM 655 C CA . ARG A 1 87 ? -12.203 -41.375 -0.803 1 97.88 87 ARG A CA 1
ATOM 656 C C . ARG A 1 87 ? -11.234 -41.406 0.376 1 97.88 87 ARG A C 1
ATOM 658 O O . ARG A 1 87 ? -11.602 -41.812 1.478 1 97.88 87 ARG A O 1
ATOM 665 N N . LEU A 1 88 ? -10.023 -41.031 0.109 1 98.12 88 LEU A N 1
ATOM 666 C CA . LEU A 1 88 ? -9.047 -40.75 1.153 1 98.12 88 LEU A CA 1
ATOM 667 C C . LEU A 1 88 ? -8.938 -39.25 1.411 1 98.12 88 LEU A C 1
ATOM 669 O O . LEU A 1 88 ? -8.633 -38.469 0.497 1 98.12 88 LEU A O 1
ATOM 673 N N . TYR A 1 89 ? -9.227 -38.875 2.656 1 98.06 89 TYR A N 1
ATOM 674 C CA . TYR A 1 89 ? -9.156 -37.469 3.057 1 98.06 89 TYR A CA 1
ATOM 675 C C . TYR A 1 89 ? -7.867 -37.188 3.822 1 98.06 89 TYR A C 1
ATOM 677 O O . TYR A 1 89 ? -7.473 -37.969 4.695 1 98.06 89 TYR A O 1
ATOM 685 N N . GLY A 1 90 ? -7.246 -36.094 3.453 1 98.06 90 GLY A N 1
ATOM 686 C CA . GLY A 1 90 ? -6.039 -35.656 4.141 1 98.06 90 GLY A CA 1
ATOM 687 C C . GLY A 1 90 ? -5.066 -34.938 3.238 1 98.06 90 GLY A C 1
ATOM 688 O O . GLY A 1 90 ? -5.148 -35.031 2.014 1 98.06 90 GLY A O 1
ATOM 689 N N . ARG A 1 91 ? -4.156 -34.188 3.906 1 98.31 91 ARG A N 1
ATOM 690 C CA . ARG A 1 91 ? -3.166 -33.438 3.154 1 98.31 91 ARG A CA 1
ATOM 691 C C . ARG A 1 91 ? -2.277 -34.344 2.326 1 98.31 91 ARG A C 1
ATOM 693 O O . ARG A 1 91 ? -1.748 -35.344 2.842 1 98.31 91 ARG A O 1
ATOM 700 N N . GLY A 1 92 ? -2.205 -34.062 1.028 1 98.12 92 GLY A N 1
ATOM 701 C CA . GLY A 1 92 ? -1.306 -34.781 0.143 1 98.12 92 GLY A CA 1
ATOM 702 C C . GLY A 1 92 ? -1.986 -35.938 -0.604 1 98.12 92 GLY A C 1
ATOM 703 O O . GLY A 1 92 ? -1.436 -36.469 -1.569 1 98.12 92 GLY A O 1
ATOM 704 N N . THR A 1 93 ? -3.166 -36.25 -0.243 1 98.44 93 THR A N 1
ATOM 705 C CA . THR A 1 93 ? -3.828 -37.375 -0.906 1 98.44 93 THR A CA 1
ATOM 706 C C . THR A 1 93 ? -4.098 -37.062 -2.373 1 98.44 93 THR A C 1
ATOM 708 O O . THR A 1 93 ? -3.785 -37.844 -3.258 1 98.44 93 THR A O 1
ATOM 711 N N . ALA A 1 94 ? -4.59 -35.875 -2.637 1 98.38 94 ALA A N 1
ATOM 712 C CA . ALA A 1 94 ? -4.91 -35.438 -3.994 1 98.38 94 ALA A CA 1
ATOM 713 C C . ALA A 1 94 ? -3.684 -34.844 -4.688 1 98.38 94 ALA A C 1
ATOM 715 O O . ALA A 1 94 ? -3.5 -35.031 -5.895 1 98.38 94 ALA A O 1
ATOM 716 N N . ASP A 1 95 ? -2.77 -34.25 -4.023 1 98 95 ASP A N 1
ATOM 717 C CA . ASP A 1 95 ? -1.615 -33.562 -4.562 1 98 95 ASP A CA 1
ATOM 718 C C . ASP A 1 95 ? -0.352 -33.875 -3.762 1 98 95 ASP A C 1
ATOM 720 O O . ASP A 1 95 ? -0.009 -33.125 -2.824 1 98 95 ASP A O 1
ATOM 724 N N . MET A 1 96 ? 0.268 -34.969 -3.961 1 97.5 96 MET A N 1
ATOM 725 C CA . MET A 1 96 ? -0.221 -35.844 -5.012 1 97.5 96 MET A CA 1
ATOM 726 C C . MET A 1 96 ? 0.172 -37.281 -4.73 1 97.5 96 MET A C 1
ATOM 728 O O . MET A 1 96 ? 0.442 -38.062 -5.656 1 97.5 96 MET A O 1
ATOM 732 N N . LYS A 1 97 ? 0.194 -37.594 -3.48 1 98.31 97 LYS A N 1
ATOM 733 C CA . LYS A 1 97 ? 0.698 -38.906 -3.092 1 98.31 97 LYS A CA 1
ATOM 734 C C . LYS A 1 97 ? -0.219 -40.031 -3.592 1 98.31 97 LYS A C 1
ATOM 736 O O . LYS A 1 97 ? 0.202 -41.188 -3.709 1 98.31 97 LYS A O 1
ATOM 741 N N . GLY A 1 98 ? -1.494 -39.781 -3.834 1 98.5 98 GLY A N 1
ATOM 742 C CA . GLY A 1 98 ? -2.332 -40.75 -4.52 1 98.5 98 GLY A CA 1
ATOM 743 C C . GLY A 1 98 ? -1.772 -41.188 -5.863 1 98.5 98 GLY A C 1
ATOM 744 O O . GLY A 1 98 ? -1.518 -42.375 -6.09 1 98.5 98 GLY A O 1
ATOM 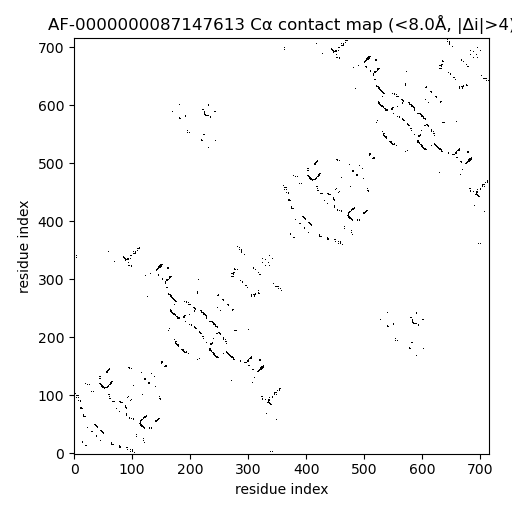745 N N . SER A 1 99 ? -1.546 -40.219 -6.738 1 98.81 99 SER A N 1
ATOM 746 C CA . SER A 1 99 ? -0.979 -40.5 -8.055 1 98.81 99 SER A CA 1
ATOM 747 C C . SER A 1 99 ? 0.45 -41.031 -7.938 1 98.81 99 SER A C 1
ATOM 749 O O . SER A 1 99 ? 0.882 -41.844 -8.75 1 98.81 99 SER A O 1
ATOM 751 N N . LEU A 1 100 ? 1.182 -40.531 -6.973 1 98.81 100 LEU A N 1
ATOM 752 C CA . LEU A 1 100 ? 2.545 -41.031 -6.762 1 98.81 100 LEU A CA 1
ATOM 753 C C . LEU A 1 100 ? 2.559 -42.5 -6.449 1 98.81 100 LEU A C 1
ATOM 755 O O . LEU A 1 100 ? 3.338 -43.281 -7.035 1 98.81 100 LEU A O 1
ATOM 759 N N . ALA A 1 101 ? 1.718 -42.875 -5.535 1 98.88 101 ALA A N 1
ATOM 760 C CA . ALA A 1 101 ? 1.59 -44.312 -5.188 1 98.88 101 ALA A CA 1
ATOM 761 C C . ALA A 1 101 ? 1.19 -45.125 -6.402 1 98.88 101 ALA A C 1
ATOM 763 O O . ALA A 1 101 ? 1.717 -46.219 -6.613 1 98.88 101 ALA A O 1
ATOM 764 N N . ALA A 1 102 ? 0.227 -44.625 -7.133 1 98.81 102 ALA A N 1
ATOM 765 C CA . ALA A 1 102 ? -0.19 -45.312 -8.352 1 98.81 102 ALA A CA 1
ATOM 766 C C . ALA A 1 102 ? 0.99 -45.5 -9.297 1 98.81 102 ALA A C 1
ATOM 768 O O . ALA A 1 102 ? 1.148 -46.594 -9.883 1 98.81 102 ALA A O 1
ATOM 769 N N . ALA A 1 103 ? 1.81 -44.5 -9.492 1 98.81 103 ALA A N 1
ATOM 770 C CA . ALA A 1 103 ? 2.986 -44.594 -10.352 1 98.81 103 ALA A CA 1
ATOM 771 C C . ALA A 1 103 ? 3.971 -45.656 -9.836 1 98.81 103 ALA A C 1
ATOM 773 O O . ALA A 1 103 ? 4.559 -46.406 -10.617 1 98.81 103 ALA A O 1
ATOM 774 N N . MET A 1 104 ? 4.16 -45.656 -8.523 1 98.81 104 MET A N 1
ATOM 775 C CA . MET A 1 104 ? 5.059 -46.656 -7.914 1 98.81 104 MET A CA 1
ATOM 776 C C . MET A 1 104 ? 4.59 -48.062 -8.203 1 98.81 104 MET A C 1
ATOM 778 O O . MET A 1 104 ? 5.383 -48.906 -8.633 1 98.81 104 MET A O 1
ATOM 782 N N . VAL A 1 105 ? 3.35 -48.281 -7.992 1 98.75 105 VAL A N 1
ATOM 783 C CA . VAL A 1 105 ? 2.795 -49.625 -8.203 1 98.75 105 VAL A CA 1
ATOM 784 C C . VAL A 1 105 ? 2.863 -50 -9.688 1 98.75 105 VAL A C 1
ATOM 786 O O . VAL A 1 105 ? 3.242 -51.094 -10.039 1 98.75 105 VAL A O 1
ATOM 789 N N . ALA A 1 106 ? 2.473 -49.062 -10.555 1 98.5 106 ALA A N 1
ATOM 790 C CA . ALA A 1 106 ? 2.57 -49.312 -11.992 1 98.5 106 ALA A CA 1
ATOM 791 C C . ALA A 1 106 ? 4.008 -49.594 -12.398 1 98.5 106 ALA A C 1
ATOM 793 O O . ALA A 1 106 ? 4.254 -50.469 -13.234 1 98.5 106 ALA A O 1
ATOM 794 N N . PHE A 1 107 ? 4.953 -48.875 -11.922 1 98.25 107 PHE A N 1
ATOM 795 C CA . PHE A 1 107 ? 6.371 -49.062 -12.203 1 98.25 107 PHE A CA 1
ATOM 796 C C . PHE A 1 107 ? 6.812 -50.469 -11.836 1 98.25 107 PHE A C 1
ATOM 798 O O . PHE A 1 107 ? 7.562 -51.094 -12.586 1 98.25 107 PHE A O 1
ATOM 805 N N . ARG A 1 108 ? 6.379 -50.906 -10.656 1 98 108 ARG A N 1
ATOM 806 C CA . ARG A 1 108 ? 6.695 -52.25 -10.195 1 98 108 ARG A CA 1
ATOM 807 C C . ARG A 1 108 ? 6.121 -53.312 -11.141 1 98 108 ARG A C 1
ATOM 809 O O . ARG A 1 108 ? 6.809 -54.25 -11.508 1 98 108 ARG A O 1
ATOM 816 N N . ASP A 1 109 ? 4.906 -53.062 -11.578 1 97.12 109 ASP A N 1
ATOM 817 C CA . ASP A 1 109 ? 4.125 -54.156 -12.164 1 97.12 109 ASP A CA 1
ATOM 818 C C . ASP A 1 109 ? 4.27 -54.156 -13.688 1 97.12 109 ASP A C 1
ATOM 820 O O . ASP A 1 109 ? 3.996 -55.18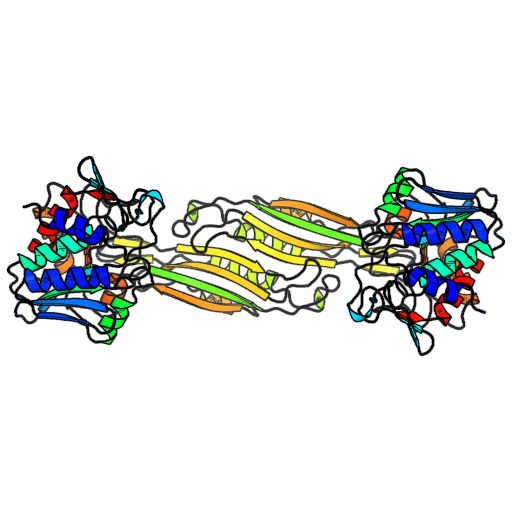8 -14.336 1 97.12 109 ASP A O 1
ATOM 824 N N . ALA A 1 110 ? 4.637 -53.062 -14.266 1 96.12 110 ALA A N 1
ATOM 825 C CA . ALA A 1 110 ? 4.664 -52.938 -15.727 1 96.12 110 ALA A CA 1
ATOM 826 C C . ALA A 1 110 ? 5.762 -53.812 -16.312 1 96.12 110 ALA A C 1
ATOM 828 O O . ALA A 1 110 ? 6.773 -54.094 -15.664 1 96.12 110 ALA A O 1
ATOM 829 N N . ALA A 1 111 ? 5.492 -54.281 -17.516 1 92.5 111 ALA A N 1
ATOM 830 C CA . ALA A 1 111 ? 6.488 -54.969 -18.328 1 92.5 111 ALA A CA 1
ATOM 831 C C . ALA A 1 111 ? 6.852 -54.156 -19.562 1 92.5 111 ALA A C 1
ATOM 833 O O . ALA A 1 111 ? 6.43 -54.5 -20.672 1 92.5 111 ALA A O 1
ATOM 834 N N . PRO A 1 112 ? 7.645 -53.188 -19.328 1 89.31 112 PRO A N 1
ATOM 835 C CA . PRO A 1 112 ? 7.93 -52.25 -20.438 1 89.31 112 PRO A CA 1
ATOM 836 C C . PRO A 1 112 ? 8.914 -52.844 -21.453 1 89.31 112 PRO A C 1
ATOM 838 O O . PRO A 1 112 ? 9.758 -53.656 -21.094 1 89.31 112 PRO A O 1
ATOM 841 N N . GLU A 1 113 ? 8.812 -52.406 -22.703 1 88.88 113 GLU A N 1
ATOM 842 C CA . GLU A 1 113 ? 9.758 -52.781 -23.766 1 88.88 113 GLU A CA 1
ATOM 843 C C . GLU A 1 113 ? 10.836 -51.688 -23.922 1 88.88 113 GLU A C 1
ATOM 845 O O . GLU A 1 113 ? 11.688 -51.781 -24.812 1 88.88 113 GLU A O 1
ATOM 850 N N . HIS A 1 114 ? 10.805 -50.719 -23.188 1 93.19 114 HIS A N 1
ATOM 851 C CA . HIS A 1 114 ? 11.758 -49.594 -23.141 1 93.19 114 HIS A CA 1
ATOM 852 C C . HIS A 1 114 ? 12.18 -49.312 -21.703 1 93.19 114 HIS A C 1
ATOM 854 O O . HIS A 1 114 ? 11.797 -50.031 -20.781 1 93.19 114 HIS A O 1
ATOM 860 N N . GLU A 1 115 ? 13.039 -48.375 -21.562 1 95.69 115 GLU A N 1
ATOM 861 C CA . GLU A 1 115 ? 13.422 -48 -20.219 1 95.69 115 GLU A CA 1
ATOM 862 C C . GLU A 1 115 ? 12.273 -47.281 -19.5 1 95.69 115 GLU A C 1
ATOM 864 O O . GLU A 1 115 ? 11.664 -46.344 -20.062 1 95.69 115 GLU A O 1
ATOM 869 N N . LEU A 1 116 ? 11.977 -47.781 -18.406 1 97.56 116 LEU A N 1
ATOM 870 C CA . LEU A 1 116 ? 10.984 -47.156 -17.547 1 97.56 116 LEU A CA 1
ATOM 871 C C . LEU A 1 116 ? 11.648 -46.469 -16.344 1 97.56 116 LEU A C 1
ATOM 873 O O . LEU A 1 116 ? 12.492 -47.094 -15.68 1 97.56 116 LEU A O 1
ATOM 877 N N . VAL A 1 117 ? 11.289 -45.25 -16.188 1 98.38 117 VAL A N 1
ATOM 878 C CA . VAL A 1 117 ? 11.852 -44.438 -15.094 1 98.38 117 VAL A CA 1
ATOM 879 C C . VAL A 1 117 ? 10.734 -44.031 -14.141 1 98.38 117 VAL A C 1
ATOM 881 O O . VAL A 1 117 ? 9.602 -43.781 -14.562 1 98.38 117 VAL A O 1
ATOM 884 N N . PHE A 1 118 ? 10.961 -44.031 -12.898 1 98.69 118 PHE A N 1
ATOM 885 C CA . PHE A 1 118 ? 10.141 -43.406 -11.867 1 98.69 118 PHE A CA 1
ATOM 886 C C . PHE A 1 118 ? 10.891 -42.25 -11.195 1 98.69 118 PHE A C 1
ATOM 888 O O . PHE A 1 118 ? 12.07 -42.375 -10.875 1 98.69 118 PHE A O 1
ATOM 895 N N . ALA A 1 119 ? 10.242 -41.188 -11.062 1 98.94 119 ALA A N 1
ATOM 896 C CA . ALA A 1 119 ? 10.859 -40.062 -10.359 1 98.94 119 ALA A CA 1
ATOM 897 C C . ALA A 1 119 ? 9.883 -39.438 -9.375 1 98.94 119 ALA A C 1
ATOM 899 O O . ALA A 1 119 ? 8.75 -39.094 -9.734 1 98.94 119 ALA A O 1
ATOM 900 N N . SER A 1 120 ? 10.234 -39.281 -8.172 1 98.94 120 SER A N 1
ATOM 901 C CA . SER A 1 120 ? 9.562 -38.5 -7.137 1 98.94 120 SER A CA 1
ATOM 902 C C . SER A 1 120 ? 10.422 -37.312 -6.695 1 98.94 120 SER A C 1
ATOM 904 O O . SER A 1 120 ? 11.453 -37.5 -6.039 1 98.94 120 SER A O 1
ATOM 906 N N . PHE A 1 121 ? 9.977 -36.125 -6.992 1 98.88 121 PHE A N 1
ATOM 907 C CA . PHE A 1 121 ? 10.789 -34.938 -6.773 1 98.88 121 PHE A CA 1
ATOM 908 C C . PHE A 1 121 ? 10.438 -34.25 -5.449 1 98.88 121 PHE A C 1
ATOM 910 O O . PHE A 1 121 ? 9.344 -34.469 -4.922 1 98.88 121 PHE A O 1
ATOM 917 N N . VAL A 1 122 ? 11.375 -33.5 -4.902 1 98.44 122 VAL A N 1
ATOM 918 C CA . VAL A 1 122 ? 11.148 -32.625 -3.764 1 98.44 122 VAL A CA 1
ATOM 919 C C . VAL A 1 122 ? 10.836 -31.203 -4.258 1 98.44 122 VAL A C 1
ATOM 921 O O . VAL A 1 122 ? 11.203 -30.844 -5.375 1 98.44 122 VAL A O 1
ATOM 924 N N . GLY A 1 123 ? 10.164 -30.453 -3.482 1 98 123 GLY A N 1
ATOM 925 C CA . GLY A 1 123 ? 10.062 -29.016 -3.627 1 98 123 GLY A CA 1
ATOM 926 C C . GLY A 1 123 ? 9.242 -28.594 -4.836 1 98 123 GLY A C 1
ATOM 927 O O . GLY A 1 123 ? 9.5 -27.531 -5.426 1 98 123 GLY A O 1
ATOM 928 N N . GLU A 1 124 ? 8.328 -29.453 -5.312 1 97.81 124 GLU A N 1
ATOM 929 C CA . GLU A 1 124 ? 7.383 -29.016 -6.332 1 97.81 124 GLU A CA 1
ATOM 930 C C . GLU A 1 124 ? 6.594 -27.797 -5.867 1 97.81 124 GLU A C 1
ATOM 932 O O . GLU A 1 124 ? 6.426 -26.828 -6.621 1 97.81 124 GLU A O 1
ATOM 937 N N . GLU A 1 125 ? 6.234 -27.781 -4.645 1 96.25 125 GLU A N 1
ATOM 938 C CA . GLU A 1 125 ? 5.426 -26.719 -4.051 1 96.25 125 GLU A CA 1
ATOM 939 C C . GLU A 1 125 ? 6.242 -25.438 -3.867 1 96.25 125 GLU A C 1
ATOM 941 O O . GLU A 1 125 ? 5.711 -24.422 -3.438 1 96.25 125 GLU A O 1
ATOM 946 N N . ARG A 1 126 ? 7.496 -25.516 -4.109 1 96.12 126 ARG A N 1
ATOM 947 C CA . ARG A 1 126 ? 8.406 -24.375 -3.973 1 96.12 126 ARG A CA 1
ATOM 948 C C . ARG A 1 126 ? 9.055 -24.031 -5.309 1 96.12 126 ARG A C 1
ATOM 950 O O . ARG A 1 126 ? 10.242 -23.719 -5.363 1 96.12 126 ARG A O 1
ATOM 957 N N . GLY A 1 127 ? 8.297 -24.312 -6.398 1 96.12 127 GLY A N 1
ATOM 958 C CA . GLY A 1 127 ? 8.758 -23.891 -7.711 1 96.12 127 GLY A CA 1
ATOM 959 C C . GLY A 1 127 ? 9.477 -25 -8.469 1 96.12 127 GLY A C 1
ATOM 960 O O . GLY A 1 127 ? 10.188 -24.719 -9.445 1 96.12 127 GLY A O 1
ATOM 961 N N . GLY A 1 128 ? 9.406 -26.203 -8 1 98.12 128 GLY A N 1
ATOM 962 C CA . GLY A 1 128 ? 10.008 -27.328 -8.703 1 98.12 128 GLY A CA 1
ATOM 963 C C . GLY A 1 128 ? 11.5 -27.453 -8.438 1 98.12 128 GLY A C 1
ATOM 964 O O . GLY A 1 128 ? 12.273 -27.766 -9.352 1 98.12 128 GLY A O 1
ATOM 965 N N . VAL A 1 129 ? 11.883 -27.219 -7.199 1 97.75 129 VAL A N 1
ATOM 966 C CA . VAL A 1 129 ? 13.297 -27.219 -6.836 1 97.75 129 VAL A CA 1
ATOM 967 C C . VAL A 1 129 ? 13.938 -28.547 -7.207 1 97.75 129 VAL A C 1
ATOM 969 O O . VAL A 1 129 ? 15.023 -28.578 -7.793 1 97.75 129 VAL A O 1
ATOM 972 N N . GLY A 1 130 ? 13.32 -29.625 -6.871 1 98.56 130 GLY A N 1
ATOM 973 C CA . GLY A 1 130 ? 13.852 -30.938 -7.137 1 98.56 130 GLY A CA 1
ATOM 974 C C . GLY A 1 130 ? 13.945 -31.266 -8.617 1 98.56 130 GLY A C 1
ATOM 975 O O . GLY A 1 130 ? 14.953 -31.797 -9.078 1 98.56 130 GLY A O 1
ATOM 976 N N . ALA A 1 131 ? 12.844 -30.953 -9.328 1 98.62 131 ALA A N 1
ATOM 977 C CA . ALA A 1 131 ? 12.844 -31.203 -10.766 1 98.62 131 ALA A CA 1
ATOM 978 C C . ALA A 1 131 ? 13.961 -30.422 -11.453 1 98.62 131 ALA A C 1
ATOM 980 O O . ALA A 1 131 ? 14.68 -30.969 -12.289 1 98.62 131 ALA A O 1
ATOM 981 N N . ARG A 1 132 ? 14.094 -29.156 -11.133 1 98.69 132 ARG A N 1
ATOM 982 C CA . ARG A 1 132 ? 15.133 -28.312 -11.719 1 98.69 132 ARG A CA 1
ATOM 983 C C . ARG A 1 132 ? 16.516 -28.875 -11.438 1 98.69 132 ARG A C 1
ATOM 985 O O . ARG A 1 132 ? 17.359 -28.969 -12.344 1 98.69 132 ARG A O 1
ATOM 992 N N . ALA A 1 133 ? 16.734 -29.266 -10.203 1 98.69 133 ALA A N 1
ATOM 993 C CA . ALA A 1 133 ? 18.031 -29.812 -9.812 1 98.69 133 ALA A CA 1
ATOM 994 C C . ALA A 1 133 ? 18.328 -31.109 -10.57 1 98.69 133 ALA A C 1
ATOM 996 O O . ALA A 1 133 ? 19.453 -31.312 -11.039 1 98.69 133 ALA A O 1
ATOM 997 N N . ALA A 1 134 ? 17.359 -32 -10.641 1 98.75 134 ALA A N 1
ATOM 998 C CA . ALA A 1 134 ? 17.531 -33.25 -11.359 1 98.75 134 ALA A CA 1
ATOM 999 C C . ALA A 1 134 ? 17.875 -33 -12.82 1 98.75 134 ALA A C 1
ATOM 1001 O O . ALA A 1 134 ? 18.75 -33.688 -13.383 1 98.75 134 ALA A O 1
ATOM 1002 N N . ILE A 1 135 ? 17.188 -32.094 -13.453 1 98.69 135 ILE A N 1
ATOM 1003 C CA . ILE A 1 135 ? 17.438 -31.734 -14.844 1 98.69 135 ILE A CA 1
ATOM 1004 C C . ILE A 1 135 ? 18.875 -31.25 -15 1 98.69 135 ILE A C 1
ATOM 1006 O O . ILE A 1 135 ? 19.578 -31.656 -15.922 1 98.69 135 ILE A O 1
ATOM 1010 N N . ASP A 1 136 ? 19.312 -30.375 -14.117 1 98.44 136 ASP A N 1
ATOM 1011 C CA . ASP A 1 136 ? 20.688 -29.859 -14.141 1 98.44 136 ASP A CA 1
ATOM 1012 C C . ASP A 1 136 ? 21.703 -30.984 -14.023 1 98.44 136 ASP A C 1
ATOM 1014 O O . ASP A 1 136 ? 22.797 -30.906 -14.57 1 98.44 136 ASP A O 1
ATOM 1018 N N . ASP A 1 137 ? 21.266 -32 -13.312 1 98.31 137 ASP A N 1
ATOM 1019 C CA . ASP A 1 137 ? 22.156 -33.156 -13.102 1 98.31 137 ASP A CA 1
ATOM 1020 C C . ASP A 1 137 ? 22.047 -34.156 -14.258 1 98.31 137 ASP A C 1
ATOM 1022 O O . ASP A 1 137 ? 22.656 -35.219 -14.219 1 98.31 137 ASP A O 1
ATOM 1026 N N . GLY A 1 138 ? 21.188 -33.875 -15.219 1 97.62 138 GLY A N 1
ATOM 1027 C CA . GLY A 1 138 ? 21.172 -34.688 -16.422 1 97.62 138 GLY A CA 1
ATOM 1028 C C . GLY A 1 138 ? 19.906 -35.5 -16.562 1 97.62 138 GLY A C 1
ATOM 1029 O O . GLY A 1 138 ? 19.812 -36.344 -17.469 1 97.62 138 GLY A O 1
ATOM 1030 N N . PHE A 1 139 ? 18.969 -35.375 -15.609 1 97.62 139 PHE A N 1
ATOM 1031 C CA . PHE A 1 139 ? 17.703 -36.094 -15.75 1 97.62 139 PHE A CA 1
ATOM 1032 C C . PHE A 1 139 ? 16.969 -35.625 -17 1 97.62 139 PHE A C 1
ATOM 1034 O O . PHE A 1 139 ? 16.516 -34.5 -17.078 1 97.62 139 PHE A O 1
ATOM 1041 N N . ALA A 1 140 ? 16.75 -36.469 -18.016 1 95.5 140 ALA A N 1
ATOM 1042 C CA . ALA A 1 140 ? 16.172 -36.094 -19.297 1 95.5 140 ALA A CA 1
ATOM 1043 C C . ALA A 1 140 ? 15.508 -37.281 -19.984 1 95.5 140 ALA A C 1
ATOM 1045 O O . ALA A 1 140 ? 15.945 -37.719 -21.047 1 95.5 140 ALA A O 1
ATOM 1046 N N . PRO A 1 141 ? 14.492 -37.75 -19.359 1 97.62 141 PRO A N 1
ATOM 1047 C CA . PRO A 1 141 ? 13.766 -38.812 -20.078 1 97.62 141 PRO A CA 1
ATOM 1048 C C . PRO A 1 141 ? 13.18 -38.344 -21.391 1 97.62 141 PRO A C 1
ATOM 1050 O O . PRO A 1 141 ? 12.953 -37.125 -21.578 1 97.62 141 PRO A O 1
ATOM 1053 N N . ASP A 1 142 ? 12.984 -39.281 -22.344 1 97.62 142 ASP A N 1
ATOM 1054 C CA . ASP A 1 142 ? 12.375 -38.906 -23.625 1 97.62 142 ASP A CA 1
ATOM 1055 C C . ASP A 1 142 ? 10.914 -38.5 -23.422 1 97.62 142 ASP A C 1
ATOM 1057 O O . ASP A 1 142 ? 10.469 -37.5 -24 1 97.62 142 ASP A O 1
ATOM 1061 N N . PHE A 1 143 ? 10.172 -39.25 -22.656 1 98.19 143 PHE A N 1
ATOM 1062 C CA . PHE A 1 143 ? 8.75 -39.031 -22.391 1 98.19 143 PHE A CA 1
ATOM 1063 C C . PHE A 1 143 ? 8.469 -39.062 -20.906 1 98.19 143 PHE A C 1
ATOM 1065 O O . PHE A 1 143 ? 9.195 -39.688 -20.125 1 98.19 143 PHE A O 1
ATOM 1072 N N . ALA A 1 144 ? 7.441 -38.344 -20.531 1 98.75 144 ALA A N 1
ATOM 1073 C CA . ALA A 1 144 ? 7.055 -38.344 -19.125 1 98.75 144 ALA A CA 1
ATOM 1074 C C . ALA A 1 144 ? 5.539 -38.219 -18.969 1 98.75 144 ALA A C 1
ATOM 1076 O O . ALA A 1 144 ? 4.906 -37.438 -19.672 1 98.75 144 ALA A O 1
ATOM 1077 N N . VAL A 1 145 ? 4.973 -39 -18.141 1 98.81 145 VAL A N 1
ATOM 1078 C CA . VAL A 1 145 ? 3.637 -38.781 -17.594 1 98.81 145 VAL A CA 1
ATOM 1079 C C . VAL A 1 145 ? 3.744 -38.219 -16.172 1 98.81 145 VAL A C 1
ATOM 1081 O O . VAL A 1 145 ? 4.188 -38.906 -15.258 1 98.81 145 VAL A O 1
ATOM 1084 N N . VAL A 1 146 ? 3.367 -36.969 -16.047 1 98.88 146 VAL A N 1
ATOM 1085 C CA . VAL A 1 146 ? 3.4 -36.312 -14.742 1 98.88 146 VAL A CA 1
ATOM 1086 C C . VAL A 1 146 ? 2.062 -36.531 -14.039 1 98.88 146 VAL A C 1
ATOM 1088 O O . VAL A 1 146 ? 1.005 -36.219 -14.594 1 98.88 146 VAL A O 1
ATOM 1091 N N . GLY A 1 147 ? 2.08 -36.906 -12.828 1 98.75 147 GLY A N 1
ATOM 1092 C CA . GLY A 1 147 ? 0.913 -37.469 -12.148 1 98.75 147 GLY A CA 1
ATOM 1093 C C . GLY A 1 147 ? 0.062 -36.406 -11.484 1 98.75 147 GLY A C 1
ATOM 1094 O O . GLY A 1 147 ? -0.718 -36.688 -10.578 1 98.75 147 GLY A O 1
ATOM 1095 N N . GLU A 1 148 ? 0.195 -35.125 -11.859 1 98.44 148 GLU A N 1
ATOM 1096 C CA . GLU A 1 148 ? -0.671 -34.062 -11.344 1 98.44 148 GLU A CA 1
ATOM 1097 C C . GLU A 1 148 ? -2.105 -34.25 -11.836 1 98.44 148 GLU A C 1
ATOM 1099 O O . GLU A 1 148 ? -2.344 -34.906 -12.844 1 98.44 148 GLU A O 1
ATOM 1104 N N . GLY A 1 149 ? -2.982 -33.625 -11.141 1 98.12 149 GLY A N 1
ATOM 1105 C CA . GLY A 1 149 ? -4.398 -33.875 -11.352 1 98.12 149 GLY A CA 1
ATOM 1106 C C . GLY A 1 149 ? -4.863 -33.531 -12.75 1 98.12 149 GLY A C 1
ATOM 1107 O O . GLY A 1 149 ? -4.516 -32.469 -13.281 1 98.12 149 GLY A O 1
ATOM 1108 N N . SER A 1 150 ? -5.668 -34.438 -13.336 1 98.44 150 SER A N 1
ATOM 1109 C CA . SER A 1 150 ? -6.301 -34.188 -14.633 1 98.44 150 SER A CA 1
ATOM 1110 C C . SER A 1 150 ? -7.66 -34.875 -14.711 1 98.44 150 SER A C 1
ATOM 1112 O O . SER A 1 150 ? -8.188 -35.094 -15.805 1 98.44 150 SER A O 1
ATOM 1114 N N . THR A 1 151 ? -8.195 -35.281 -13.57 1 98.56 151 THR A N 1
ATOM 1115 C CA . THR A 1 151 ? -9.516 -35.906 -13.516 1 98.56 151 THR A CA 1
ATOM 1116 C C . THR A 1 151 ? -10.602 -34.812 -13.398 1 98.56 151 THR A C 1
ATOM 1118 O O . THR A 1 151 ? -10.461 -33.875 -12.617 1 98.56 151 THR A O 1
ATOM 1121 N N . GLY A 1 152 ? -11.664 -35.031 -14.188 1 97.94 152 GLY A N 1
ATOM 1122 C CA . GLY A 1 152 ? -12.805 -34.156 -14.086 1 97.94 152 GLY A CA 1
ATOM 1123 C C . GLY A 1 152 ? -12.672 -32.906 -14.953 1 97.94 152 GLY A C 1
ATOM 1124 O O . GLY A 1 152 ? -13.383 -31.922 -14.758 1 97.94 152 GLY A O 1
ATOM 1125 N N . TYR A 1 153 ? -11.758 -32.812 -15.883 1 97.25 153 TYR A N 1
ATOM 1126 C CA . TYR A 1 153 ? -11.555 -31.625 -16.719 1 97.25 153 TYR A CA 1
ATOM 1127 C C . TYR A 1 153 ? -12.523 -31.625 -17.891 1 97.25 153 TYR A C 1
ATOM 1129 O O . TYR A 1 153 ? -13.039 -30.578 -18.281 1 97.25 153 TYR A O 1
ATOM 1137 N N . SER A 1 154 ? -12.773 -32.875 -18.484 1 97.56 154 SER A N 1
ATOM 1138 C CA . SER A 1 154 ? -13.734 -32.938 -19.578 1 97.56 154 SER A CA 1
ATOM 1139 C C . SER A 1 154 ? -15.125 -33.312 -19.078 1 97.56 154 SER A C 1
ATOM 1141 O O . SER A 1 154 ? -16.125 -32.75 -19.547 1 97.56 154 SER A O 1
ATOM 1143 N N . ALA A 1 155 ? -15.188 -34.219 -18.141 1 97.25 155 ALA A N 1
ATOM 1144 C CA . ALA A 1 155 ? -16.422 -34.688 -17.531 1 97.25 155 ALA A CA 1
ATOM 1145 C C . ALA A 1 155 ? -16.172 -35.219 -16.109 1 97.25 155 ALA A C 1
ATOM 1147 O O . ALA A 1 155 ? -15.07 -35.656 -15.789 1 97.25 155 ALA A O 1
ATOM 1148 N N . PRO A 1 156 ? -17.203 -35.094 -15.305 1 95.56 156 PRO A N 1
ATOM 1149 C CA . PRO A 1 156 ? -17.031 -35.562 -13.922 1 95.56 156 PRO A CA 1
ATOM 1150 C C . PRO A 1 156 ? -16.531 -37 -13.836 1 95.56 156 PRO A C 1
ATOM 1152 O O . PRO A 1 156 ? -17.094 -37.906 -14.469 1 95.56 156 PRO A O 1
ATOM 1155 N N . GLY A 1 157 ? -15.461 -37.125 -13.156 1 95.75 157 GLY A N 1
ATOM 1156 C CA . GLY A 1 157 ? -14.977 -38.469 -12.828 1 95.75 157 GLY A CA 1
ATOM 1157 C C . GLY A 1 157 ? -14.117 -39.062 -13.922 1 95.75 157 GLY A C 1
ATOM 1158 O O . GLY A 1 157 ? -13.594 -40.188 -13.773 1 95.75 157 GLY A O 1
ATOM 1159 N N . VAL A 1 158 ? -13.969 -38.375 -14.977 1 98.44 158 VAL A N 1
ATOM 1160 C CA . VAL A 1 158 ? -13.18 -38.906 -16.078 1 98.44 158 VAL A CA 1
ATOM 1161 C C . VAL A 1 158 ? -11.734 -38.438 -15.945 1 98.44 158 VAL A C 1
ATOM 1163 O O . VAL A 1 158 ? -11.461 -37.25 -15.805 1 98.44 158 VAL A O 1
ATOM 1166 N N . THR A 1 159 ? -10.789 -39.406 -15.906 1 98.81 159 THR A N 1
ATOM 1167 C CA . THR A 1 159 ? -9.375 -39.062 -15.898 1 98.81 159 THR A CA 1
ATOM 1168 C C . THR A 1 159 ? -8.891 -38.688 -17.312 1 98.81 159 THR A C 1
ATOM 1170 O O . THR A 1 159 ? -8.789 -39.594 -18.172 1 98.81 159 THR A O 1
ATOM 1173 N N . ASP A 1 160 ? -8.594 -37.469 -17.531 1 98.81 160 ASP A N 1
ATOM 1174 C CA . ASP A 1 160 ? -8.195 -36.938 -18.812 1 98.81 160 ASP A CA 1
ATOM 1175 C C . ASP A 1 160 ? -6.672 -36.844 -18.938 1 98.81 160 ASP A C 1
ATOM 1177 O O . ASP A 1 160 ? -5.953 -37.25 -18.016 1 98.81 160 ASP A O 1
ATOM 1181 N N . VAL A 1 161 ? -6.203 -36.469 -20.125 1 98.81 161 VAL A N 1
ATOM 1182 C CA . VAL A 1 161 ? -4.777 -36.281 -20.375 1 98.81 161 VAL A CA 1
ATOM 1183 C C . VAL A 1 161 ? -4.516 -34.812 -20.766 1 98.81 161 VAL A C 1
ATOM 1185 O O . VAL A 1 161 ? -4.934 -34.375 -21.828 1 98.81 161 VAL A O 1
ATOM 1188 N N . ALA A 1 162 ? -3.871 -34.094 -19.922 1 98.88 162 ALA A N 1
ATOM 1189 C CA . ALA A 1 162 ? -3.541 -32.719 -20.234 1 98.88 162 ALA A CA 1
ATOM 1190 C C . ALA A 1 162 ? -2.33 -32.625 -21.156 1 98.88 162 ALA A C 1
ATOM 1192 O O . ALA A 1 162 ? -1.256 -33.125 -20.828 1 98.88 162 ALA A O 1
ATOM 1193 N N . VAL A 1 163 ? -2.494 -31.969 -22.281 1 98.81 163 VAL A N 1
ATOM 1194 C CA . VAL A 1 163 ? -1.427 -31.875 -23.281 1 98.81 163 VAL A CA 1
ATOM 1195 C C . VAL A 1 163 ? -0.733 -30.516 -23.156 1 98.81 163 VAL A C 1
ATOM 1197 O O . VAL A 1 163 ? 0.281 -30.281 -23.812 1 98.81 163 VAL A O 1
ATOM 1200 N N . ALA A 1 164 ? -1.345 -29.656 -22.359 1 98.81 164 ALA A N 1
ATOM 1201 C CA . ALA A 1 164 ? -0.753 -28.359 -22.047 1 98.81 164 ALA A CA 1
ATOM 1202 C C . ALA A 1 164 ? -1.21 -27.844 -20.688 1 98.81 164 ALA A C 1
ATOM 1204 O O . ALA A 1 164 ? -2.287 -28.203 -20.219 1 98.81 164 ALA A O 1
ATOM 1205 N N . HIS A 1 165 ? -0.408 -27.062 -20.109 1 98.56 165 HIS A N 1
ATOM 1206 C CA . HIS A 1 165 ? -0.848 -26.266 -18.969 1 98.56 165 HIS A CA 1
ATOM 1207 C C . HIS A 1 165 ? -0.189 -24.891 -18.969 1 98.56 165 HIS A C 1
ATOM 1209 O O . HIS A 1 165 ? 0.808 -24.672 -19.656 1 98.56 165 HIS A O 1
ATOM 1215 N N . LYS A 1 166 ? -0.788 -23.969 -18.297 1 98.5 166 LYS A N 1
ATOM 1216 C CA . LYS A 1 166 ? -0.271 -22.609 -18.188 1 98.5 166 LYS A CA 1
ATOM 1217 C C . LYS A 1 166 ? 0.903 -22.547 -17.219 1 98.5 166 LYS A C 1
ATOM 1219 O O . LYS A 1 166 ? 1.081 -23.438 -16.391 1 98.5 166 LYS A O 1
ATOM 1224 N N . GLY A 1 167 ? 1.763 -21.562 -17.453 1 98.31 167 GLY A N 1
ATOM 1225 C CA . GLY A 1 167 ? 2.762 -21.156 -16.469 1 98.31 167 GLY A CA 1
ATOM 1226 C C . GLY A 1 167 ? 2.326 -19.984 -15.617 1 98.31 167 GLY A C 1
ATOM 1227 O O . GLY A 1 167 ? 1.158 -19.594 -15.641 1 98.31 167 GLY A O 1
ATOM 1228 N N . ARG A 1 168 ? 3.234 -19.547 -14.781 1 98 168 ARG A N 1
ATOM 1229 C CA . ARG A 1 168 ? 2.998 -18.391 -13.922 1 98 168 ARG A CA 1
ATOM 1230 C C . ARG A 1 168 ? 4.238 -17.516 -13.828 1 98 168 ARG A C 1
ATOM 1232 O O . ARG A 1 168 ? 5.324 -17.984 -13.484 1 98 168 ARG A O 1
ATOM 1239 N N . ARG A 1 169 ? 4.066 -16.281 -14.148 1 98.38 169 ARG A N 1
ATOM 1240 C CA . ARG A 1 169 ? 5.129 -15.297 -13.977 1 98.38 169 ARG A CA 1
ATOM 1241 C C . ARG A 1 169 ? 4.691 -14.172 -13.047 1 98.38 169 ARG A C 1
ATOM 1243 O O . ARG A 1 169 ? 3.74 -13.445 -13.344 1 98.38 169 ARG A O 1
ATOM 1250 N N . GLY A 1 170 ? 5.305 -14.156 -11.906 1 98.44 170 GLY A N 1
ATOM 1251 C CA . GLY A 1 170 ? 5.113 -13.055 -10.969 1 98.44 170 GLY A CA 1
ATOM 1252 C C . GLY A 1 170 ? 6.16 -11.969 -11.109 1 98.44 170 GLY A C 1
ATOM 1253 O O . GLY A 1 170 ? 7.355 -12.258 -11.18 1 98.44 170 GLY A O 1
ATOM 1254 N N . SER A 1 171 ? 5.672 -10.734 -11.18 1 98.88 171 SER A N 1
ATOM 1255 C CA . SER A 1 171 ? 6.59 -9.617 -11.375 1 98.88 171 SER A CA 1
ATOM 1256 C C . SER A 1 171 ? 6.285 -8.477 -10.406 1 98.88 171 SER A C 1
ATOM 1258 O O . SER A 1 171 ? 5.176 -8.383 -9.883 1 98.88 171 SER A O 1
ATOM 1260 N N . THR A 1 172 ? 7.27 -7.727 -10.18 1 98.94 172 THR A N 1
ATOM 1261 C CA . THR A 1 172 ? 7.141 -6.457 -9.469 1 98.94 172 THR A CA 1
ATOM 1262 C C . THR A 1 172 ? 7.621 -5.301 -10.344 1 98.94 172 THR A C 1
ATOM 1264 O O . THR A 1 172 ? 8.68 -5.391 -10.969 1 98.94 172 THR A O 1
ATOM 1267 N N . LEU A 1 173 ? 6.836 -4.305 -10.477 1 98.94 173 LEU A N 1
ATOM 1268 C CA . LEU A 1 173 ? 7.297 -3.027 -11 1 98.94 173 LEU A CA 1
ATOM 1269 C C . LEU A 1 173 ? 7.777 -2.115 -9.875 1 98.94 173 LEU A C 1
ATOM 1271 O O . LEU A 1 173 ? 6.98 -1.683 -9.039 1 98.94 173 LEU A O 1
ATOM 1275 N N . ARG A 1 174 ? 9.047 -1.903 -9.82 1 98.94 174 ARG A N 1
ATOM 1276 C CA . ARG A 1 174 ? 9.617 -0.946 -8.875 1 98.94 174 ARG A CA 1
ATOM 1277 C C . ARG A 1 174 ? 9.656 0.456 -9.477 1 98.94 174 ARG A C 1
ATOM 1279 O O . ARG A 1 174 ? 10.258 0.669 -10.531 1 98.94 174 ARG A O 1
ATOM 1286 N N . VAL A 1 175 ? 9.039 1.338 -8.805 1 98.94 175 VAL A N 1
ATOM 1287 C CA . VAL A 1 175 ? 8.898 2.678 -9.367 1 98.94 175 VAL A CA 1
ATOM 1288 C C . VAL A 1 175 ? 9.594 3.691 -8.453 1 98.94 175 VAL A C 1
ATOM 1290 O O . VAL A 1 175 ? 9.266 3.799 -7.27 1 98.94 175 VAL A O 1
ATOM 1293 N N . ALA A 1 176 ? 10.531 4.398 -9.008 1 98.81 176 ALA A N 1
ATOM 1294 C CA . ALA A 1 176 ? 11.289 5.41 -8.273 1 98.81 176 ALA A CA 1
ATOM 1295 C C . ALA A 1 176 ? 10.766 6.812 -8.578 1 98.81 176 ALA A C 1
ATOM 1297 O O . ALA A 1 176 ? 10.367 7.102 -9.711 1 98.81 176 ALA A O 1
ATOM 1298 N N . GLY A 1 177 ? 10.727 7.68 -7.598 1 98.5 177 GLY A N 1
ATOM 1299 C CA . GLY A 1 177 ? 10.484 9.109 -7.68 1 98.5 177 GLY A CA 1
ATOM 1300 C C . GLY A 1 177 ? 11.477 9.93 -6.875 1 98.5 177 GLY A C 1
ATOM 1301 O O . GLY A 1 177 ? 12.648 9.555 -6.766 1 98.5 177 GLY A O 1
ATOM 1302 N N . GLU A 1 178 ? 11.094 11.102 -6.531 1 98.5 178 GLU A N 1
ATOM 1303 C CA . GLU A 1 178 ? 11.875 12.016 -5.703 1 98.5 178 GLU A CA 1
ATOM 1304 C C . GLU A 1 178 ? 11 12.688 -4.645 1 98.5 178 GLU A C 1
ATOM 1306 O O . GLU A 1 178 ? 9.984 13.305 -4.973 1 98.5 178 GLU A O 1
ATOM 1311 N N . SER A 1 179 ? 11.453 12.531 -3.445 1 97.81 179 SER A N 1
ATOM 1312 C CA . SER A 1 179 ? 10.672 13.031 -2.318 1 97.81 179 SER A CA 1
ATOM 1313 C C . SER A 1 179 ? 10.656 14.555 -2.295 1 97.81 179 SER A C 1
ATOM 1315 O O . SER A 1 179 ? 11.57 15.203 -2.803 1 97.81 179 SER A O 1
ATOM 1317 N N . ALA A 1 180 ? 9.609 15.164 -1.796 1 97.31 180 ALA A N 1
ATOM 1318 C CA . ALA A 1 180 ? 9.406 16.578 -1.508 1 97.31 180 ALA A CA 1
ATOM 1319 C C . ALA A 1 180 ? 8.266 16.781 -0.518 1 97.31 180 ALA A C 1
ATOM 1321 O O . ALA A 1 180 ? 7.504 15.859 -0.24 1 97.31 180 ALA A O 1
ATOM 1322 N N . HIS A 1 181 ? 8.289 17.922 0.116 1 94.94 181 HIS A N 1
ATOM 1323 C CA . HIS A 1 181 ? 7.121 18.266 0.924 1 94.94 181 HIS A CA 1
ATOM 1324 C C . HIS A 1 181 ? 5.859 18.328 0.07 1 94.94 181 HIS A C 1
ATOM 1326 O O . HIS A 1 181 ? 5.887 18.859 -1.046 1 94.94 181 HIS A O 1
ATOM 1332 N N . ALA A 1 182 ? 4.738 17.812 0.6 1 96.44 182 ALA A N 1
ATOM 1333 C CA . ALA A 1 182 ? 3.51 17.719 -0.185 1 96.44 182 ALA A CA 1
ATOM 1334 C C . ALA A 1 182 ? 2.988 19.109 -0.548 1 96.44 182 ALA A C 1
ATOM 1336 O O . ALA A 1 182 ? 2.188 19.25 -1.476 1 96.44 182 ALA A O 1
ATOM 1337 N N . SER A 1 183 ? 3.43 20.125 0.205 1 95 183 SER A N 1
ATOM 1338 C CA . SER A 1 183 ? 3.021 21.5 -0.107 1 95 183 SER A CA 1
ATOM 1339 C C . SER A 1 183 ? 3.793 22.047 -1.304 1 95 183 SER A C 1
ATOM 1341 O O . SER A 1 183 ? 3.457 23.109 -1.832 1 95 183 SER A O 1
ATOM 1343 N N . GLU A 1 184 ? 4.82 21.375 -1.735 1 95.56 184 GLU A N 1
ATOM 1344 C CA . GLU A 1 184 ? 5.605 21.734 -2.912 1 95.56 184 GLU A CA 1
ATOM 1345 C C . GLU A 1 184 ? 5.785 20.547 -3.848 1 95.56 184 GLU A C 1
ATOM 1347 O O . GLU A 1 184 ? 6.91 20.109 -4.094 1 95.56 184 GLU A O 1
ATOM 1352 N N . PRO A 1 185 ? 4.719 20.094 -4.414 1 96.88 185 PRO A N 1
ATOM 1353 C CA . PRO A 1 185 ? 4.785 18.859 -5.191 1 96.88 185 PRO A CA 1
ATOM 1354 C C . PRO A 1 185 ? 5.773 18.938 -6.352 1 96.88 185 PRO A C 1
ATOM 1356 O O . PRO A 1 185 ? 6.391 17.938 -6.715 1 96.88 185 PRO A O 1
ATOM 1359 N N . GLU A 1 186 ? 6 20.141 -6.871 1 96.44 186 GLU A N 1
ATOM 1360 C CA . GLU A 1 186 ? 6.836 20.328 -8.055 1 96.44 186 GLU A CA 1
ATOM 1361 C C . GLU A 1 186 ? 8.312 20.156 -7.707 1 96.44 186 GLU A C 1
ATOM 1363 O O . GLU A 1 186 ? 9.156 20.016 -8.602 1 96.44 186 GLU A O 1
ATOM 1368 N N . ALA A 1 187 ? 8.594 20.156 -6.453 1 97.19 187 ALA A N 1
ATOM 1369 C CA . ALA A 1 187 ? 9.984 20.031 -6.016 1 97.19 187 ALA A CA 1
ATOM 1370 C C . ALA A 1 187 ? 10.43 18.578 -6.047 1 97.19 187 ALA A C 1
ATOM 1372 O O . ALA A 1 187 ? 11.617 18.281 -5.898 1 97.19 187 ALA A O 1
ATOM 1373 N N . GLY A 1 188 ? 9.508 17.641 -6.293 1 97.75 188 GLY A N 1
ATOM 1374 C CA . GLY A 1 188 ? 9.812 16.219 -6.348 1 97.75 188 GLY A CA 1
ATOM 1375 C C . GLY A 1 188 ? 9.281 15.539 -7.594 1 97.75 188 GLY A C 1
ATOM 1376 O O . GLY A 1 188 ? 8.945 16.203 -8.578 1 97.75 188 GLY A O 1
ATOM 1377 N N . ALA A 1 189 ? 9.367 14.227 -7.637 1 98.56 189 ALA A N 1
ATOM 1378 C CA . ALA A 1 189 ? 8.773 13.367 -8.656 1 98.56 189 ALA A CA 1
ATOM 1379 C C . ALA A 1 189 ? 7.902 12.289 -8.016 1 98.56 189 ALA A C 1
ATOM 1381 O O . ALA A 1 189 ? 8.406 11.414 -7.301 1 98.56 189 ALA A O 1
ATOM 1382 N N . ASN A 1 190 ? 6.637 12.312 -8.258 1 98.69 190 ASN A N 1
ATOM 1383 C CA . ASN A 1 190 ? 5.664 11.477 -7.566 1 98.69 190 ASN A CA 1
ATOM 1384 C C . ASN A 1 190 ? 5.68 10.047 -8.086 1 98.69 190 ASN A C 1
ATOM 1386 O O . ASN A 1 190 ? 5.172 9.773 -9.18 1 98.69 190 ASN A O 1
ATOM 1390 N N . ALA A 1 191 ? 6.191 9.117 -7.32 1 98.88 191 ALA A N 1
ATOM 1391 C CA . ALA A 1 191 ? 6.32 7.723 -7.719 1 98.88 191 ALA A CA 1
ATOM 1392 C C . ALA A 1 191 ? 4.949 7.082 -7.93 1 98.88 191 ALA A C 1
ATOM 1394 O O . ALA A 1 191 ? 4.801 6.18 -8.758 1 98.88 191 ALA A O 1
ATOM 1395 N N . VAL A 1 192 ? 3.926 7.5 -7.188 1 98.94 192 VAL A N 1
ATOM 1396 C CA . VAL A 1 192 ? 2.584 6.945 -7.348 1 98.94 192 VAL A CA 1
ATOM 1397 C C . VAL A 1 192 ? 2.041 7.301 -8.734 1 98.94 192 VAL A C 1
ATOM 1399 O O . VAL A 1 192 ? 1.438 6.461 -9.406 1 98.94 192 VAL A O 1
ATOM 1402 N N . TYR A 1 193 ? 2.25 8.562 -9.164 1 98.94 193 TYR A N 1
ATOM 1403 C CA . TYR A 1 193 ? 1.805 8.953 -10.5 1 98.94 193 TYR A CA 1
ATOM 1404 C C . TYR A 1 193 ? 2.484 8.102 -11.57 1 98.94 193 TYR A C 1
ATOM 1406 O O . TYR A 1 193 ? 1.826 7.605 -12.484 1 98.94 193 TYR A O 1
ATOM 1414 N N . ARG A 1 194 ? 3.766 7.871 -11.453 1 98.88 194 ARG A N 1
ATOM 1415 C CA . ARG A 1 194 ? 4.512 7.023 -12.375 1 98.88 194 ARG A CA 1
ATOM 1416 C C . ARG A 1 194 ? 4 5.586 -12.336 1 98.88 194 ARG A C 1
ATOM 1418 O O . ARG A 1 194 ? 3.889 4.934 -13.375 1 98.88 194 ARG A O 1
ATOM 1425 N N . ALA A 1 195 ? 3.768 5.09 -11.109 1 98.94 195 ALA A N 1
ATOM 1426 C CA . ALA A 1 195 ? 3.23 3.74 -10.953 1 98.94 195 ALA A CA 1
ATOM 1427 C C . ALA A 1 195 ? 1.894 3.596 -11.672 1 98.94 195 ALA A C 1
ATOM 1429 O O . ALA A 1 195 ? 1.64 2.58 -12.328 1 98.94 195 ALA A O 1
ATOM 1430 N N . CYS A 1 196 ? 1.031 4.605 -11.523 1 98.94 196 CYS A N 1
ATOM 1431 C CA . CYS A 1 196 ? -0.255 4.566 -12.211 1 98.94 196 CYS A CA 1
ATOM 1432 C C . CYS A 1 196 ? -0.065 4.52 -13.719 1 98.94 196 CYS A C 1
ATOM 1434 O O . CYS A 1 196 ? -0.786 3.807 -14.422 1 98.94 196 CYS A O 1
ATOM 1436 N N . ASP A 1 197 ? 0.908 5.297 -14.25 1 98.94 197 ASP A N 1
ATOM 1437 C CA . ASP A 1 197 ? 1.229 5.234 -15.672 1 98.94 197 ASP A CA 1
ATOM 1438 C C . ASP A 1 197 ? 1.655 3.822 -16.078 1 98.94 197 ASP A C 1
ATOM 1440 O O . ASP A 1 197 ? 1.257 3.326 -17.141 1 98.94 197 ASP A O 1
ATOM 1444 N N . ALA A 1 198 ? 2.475 3.164 -15.258 1 98.94 198 ALA A N 1
ATOM 1445 C CA . ALA A 1 198 ? 2.922 1.802 -15.531 1 98.94 198 ALA A CA 1
ATOM 1446 C C . ALA A 1 198 ? 1.753 0.822 -15.484 1 98.94 198 ALA A C 1
ATOM 1448 O O . ALA A 1 198 ? 1.676 -0.101 -16.297 1 98.94 198 ALA A O 1
ATOM 1449 N N . VAL A 1 199 ? 0.885 0.99 -14.508 1 98.94 199 VAL A N 1
ATOM 1450 C CA . VAL A 1 199 ? -0.305 0.153 -14.398 1 98.94 199 VAL A CA 1
ATOM 1451 C C . VAL A 1 199 ? -1.144 0.279 -15.672 1 98.94 199 VAL A C 1
ATOM 1453 O O . VAL A 1 199 ? -1.693 -0.711 -16.156 1 98.94 199 VAL A O 1
ATOM 1456 N N . ASP A 1 200 ? -1.293 1.495 -16.203 1 98.75 200 ASP A N 1
ATOM 1457 C CA . ASP A 1 200 ? -2.029 1.699 -17.453 1 98.75 200 ASP A CA 1
ATOM 1458 C C . ASP A 1 200 ? -1.423 0.879 -18.594 1 98.75 200 ASP A C 1
ATOM 1460 O O . ASP A 1 200 ? -2.148 0.307 -19.406 1 98.75 200 ASP A O 1
ATOM 1464 N N . VAL A 1 201 ? -0.095 0.81 -18.641 1 98.88 201 VAL A N 1
ATOM 1465 C CA . VAL A 1 201 ? 0.571 -0.018 -19.641 1 98.88 201 VAL A CA 1
ATOM 1466 C C . VAL A 1 201 ? 0.162 -1.479 -19.469 1 98.88 201 VAL A C 1
ATOM 1468 O O . VAL A 1 201 ? -0.233 -2.143 -20.422 1 98.88 201 VAL A O 1
ATOM 1471 N N . VAL A 1 202 ? 0.21 -2.033 -18.219 1 98.88 202 VAL A N 1
ATOM 1472 C CA . VAL A 1 202 ? -0.111 -3.428 -17.938 1 98.88 202 VAL A CA 1
ATOM 1473 C C . VAL A 1 202 ? -1.559 -3.717 -18.328 1 98.88 202 VAL A C 1
ATOM 1475 O O . VAL A 1 202 ? -1.843 -4.73 -18.969 1 98.88 202 VAL A O 1
ATOM 1478 N N . ARG A 1 203 ? -2.426 -2.793 -17.875 1 97.31 203 ARG A N 1
ATOM 1479 C CA . ARG A 1 203 ? -3.861 -2.961 -18.078 1 97.31 203 ARG A CA 1
ATOM 1480 C C . ARG A 1 203 ? -4.188 -3.061 -19.578 1 97.31 203 ARG A C 1
ATOM 1482 O O . ARG A 1 203 ? -5.172 -3.689 -19.953 1 97.31 203 ARG A O 1
ATOM 1489 N N . ASP A 1 204 ? -3.363 -2.5 -20.422 1 97.75 204 ASP A N 1
ATOM 1490 C CA . ASP A 1 204 ? -3.625 -2.436 -21.859 1 97.75 204 ASP A CA 1
ATOM 1491 C C . ASP A 1 204 ? -2.93 -3.578 -22.594 1 97.75 204 ASP A C 1
ATOM 1493 O O . ASP A 1 204 ? -3.076 -3.719 -23.812 1 97.75 204 ASP A O 1
ATOM 1497 N N . LEU A 1 205 ? -2.199 -4.41 -21.906 1 98.38 205 LEU A N 1
ATOM 1498 C CA . LEU A 1 205 ? -1.519 -5.535 -22.547 1 98.38 205 LEU A CA 1
ATOM 1499 C C . LEU A 1 205 ? -2.506 -6.641 -22.906 1 98.38 205 LEU A C 1
ATOM 1501 O O . LEU A 1 205 ? -3.439 -6.91 -22.141 1 98.38 205 LEU A O 1
ATOM 1505 N N . ASP A 1 206 ? -2.285 -7.273 -23.984 1 97.5 206 ASP A N 1
ATOM 1506 C CA . ASP A 1 206 ? -3.033 -8.484 -24.328 1 97.5 206 ASP A CA 1
ATOM 1507 C C . ASP A 1 206 ? -2.568 -9.672 -23.5 1 97.5 206 ASP A C 1
ATOM 1509 O O . ASP A 1 206 ? -1.371 -9.828 -23.25 1 97.5 206 ASP A O 1
ATOM 1513 N N . ALA A 1 207 ? -3.564 -10.484 -23.016 1 97.62 207 ALA A N 1
ATOM 1514 C CA . ALA A 1 207 ? -3.195 -11.758 -22.422 1 97.62 207 ALA A CA 1
ATOM 1515 C C . ALA A 1 207 ? -2.514 -12.672 -23.438 1 97.62 207 ALA A C 1
ATOM 1517 O O . ALA A 1 207 ? -2.906 -12.711 -24.609 1 97.62 207 ALA A O 1
ATOM 1518 N N . PRO A 1 208 ? -1.516 -13.406 -23.016 1 98.38 208 PRO A N 1
ATOM 1519 C CA . PRO A 1 208 ? -0.902 -14.344 -23.953 1 98.38 208 PRO A CA 1
ATOM 1520 C C . PRO A 1 208 ? -1.844 -15.477 -24.359 1 98.38 208 PRO A C 1
ATOM 1522 O O . PRO A 1 208 ? -2.729 -15.852 -23.578 1 98.38 208 PRO A O 1
ATOM 1525 N N . ALA A 1 209 ? -1.646 -16.047 -25.578 1 98.38 209 ALA A N 1
ATOM 1526 C CA . ALA A 1 209 ? -2.494 -17.109 -26.094 1 98.38 209 ALA A CA 1
ATOM 1527 C C . ALA A 1 209 ? -1.739 -17.969 -27.125 1 98.38 209 ALA A C 1
ATOM 1529 O O . ALA A 1 209 ? -0.867 -17.469 -27.828 1 98.38 209 ALA A O 1
ATOM 1530 N N . THR A 1 210 ? -2.066 -19.266 -27.141 1 98.31 210 THR A N 1
ATOM 1531 C CA . THR A 1 210 ? -1.485 -20.188 -28.125 1 98.31 210 THR A CA 1
ATOM 1532 C C . THR A 1 210 ? -2.398 -21.391 -28.344 1 98.31 210 THR A C 1
ATOM 1534 O O . THR A 1 210 ? -3.521 -21.422 -27.844 1 98.31 210 THR A O 1
ATOM 1537 N N . THR A 1 211 ? -2.057 -22.25 -29.219 1 98.5 211 THR A N 1
ATOM 1538 C CA . THR A 1 211 ? -2.721 -23.516 -29.469 1 98.5 211 THR A CA 1
ATOM 1539 C C . THR A 1 211 ? -1.729 -24.672 -29.375 1 98.5 211 THR A C 1
ATOM 1541 O O . THR A 1 211 ? -0.631 -24.609 -29.938 1 98.5 211 THR A O 1
ATOM 1544 N N . VAL A 1 212 ? -2.074 -25.688 -28.594 1 98.5 212 VAL A N 1
ATOM 1545 C CA . VAL A 1 212 ? -1.254 -26.891 -28.453 1 98.5 212 VAL A CA 1
ATOM 1546 C C . VAL A 1 212 ? -2.057 -28.109 -28.875 1 98.5 212 VAL A C 1
ATOM 1548 O O . VAL A 1 212 ? -3.074 -28.438 -28.25 1 98.5 212 VAL A O 1
ATOM 1551 N N . LEU A 1 213 ? -1.594 -28.844 -29.906 1 98.19 213 LEU A N 1
ATOM 1552 C CA . LEU A 1 213 ? -2.248 -30.047 -30.422 1 98.19 213 LEU A CA 1
ATOM 1553 C C . LEU A 1 213 ? -3.738 -29.812 -30.625 1 98.19 213 LEU A C 1
ATOM 1555 O O . LEU A 1 213 ? -4.566 -30.625 -30.219 1 98.19 213 LEU A O 1
ATOM 1559 N N . GLY A 1 214 ? -4.086 -28.625 -31.125 1 97.75 214 GLY A N 1
ATOM 1560 C CA . GLY A 1 214 ? -5.449 -28.297 -31.5 1 97.75 214 GLY A CA 1
ATOM 1561 C C . GLY A 1 214 ? -6.262 -27.719 -30.359 1 97.75 214 GLY A C 1
ATOM 1562 O O . GLY A 1 214 ? -7.441 -27.391 -30.531 1 97.75 214 GLY A O 1
ATOM 1563 N N . HIS A 1 215 ? -5.648 -27.453 -29.219 1 98.19 215 HIS A N 1
ATOM 1564 C CA . HIS A 1 215 ? -6.352 -26.906 -28.062 1 98.19 215 HIS A CA 1
ATOM 1565 C C . HIS A 1 215 ? -5.883 -25.5 -27.75 1 98.19 215 HIS A C 1
ATOM 1567 O O . HIS A 1 215 ? -4.68 -25.25 -27.625 1 98.19 215 HIS A O 1
ATOM 1573 N N . ASP A 1 216 ? -6.848 -24.609 -27.578 1 98 216 ASP A N 1
ATOM 1574 C CA . ASP A 1 216 ? -6.527 -23.234 -27.25 1 98 216 ASP A CA 1
ATOM 1575 C C . ASP A 1 216 ? -6.066 -23.109 -25.797 1 98 216 ASP A C 1
ATOM 1577 O O . ASP A 1 216 ? -6.68 -23.688 -24.891 1 98 216 ASP A O 1
ATOM 1581 N N . VAL A 1 217 ? -5.012 -22.453 -25.547 1 98.38 217 VAL A N 1
ATOM 1582 C CA . VAL A 1 217 ? -4.492 -22.125 -24.219 1 98.38 217 VAL A CA 1
ATOM 1583 C C . VAL A 1 217 ? -4.414 -20.609 -24.078 1 98.38 217 VAL A C 1
ATOM 1585 O O . VAL A 1 217 ? -3.67 -19.938 -24.797 1 98.38 217 VAL A O 1
ATOM 1588 N N . ARG A 1 218 ? -5.121 -20.016 -23.203 1 97.75 218 ARG A N 1
ATOM 1589 C CA . ARG A 1 218 ? -5.164 -18.578 -22.984 1 97.75 218 ARG A CA 1
ATOM 1590 C C . ARG A 1 218 ? -4.688 -18.219 -21.578 1 97.75 218 ARG A C 1
ATOM 1592 O O . ARG A 1 218 ? -5.156 -18.797 -20.594 1 97.75 218 ARG A O 1
ATOM 1599 N N . GLY A 1 219 ? -3.768 -17.344 -21.5 1 98.38 219 GLY A N 1
ATOM 1600 C CA . GLY A 1 219 ? -3.27 -16.859 -20.219 1 98.38 219 GLY A CA 1
ATOM 1601 C C . GLY A 1 219 ? -4.023 -15.641 -19.703 1 98.38 219 GLY A C 1
ATOM 1602 O O . GLY A 1 219 ? -5.188 -15.438 -20.047 1 98.38 219 GLY A O 1
ATOM 1603 N N . SER A 1 220 ? -3.457 -14.93 -18.766 1 98.44 220 SER A N 1
ATOM 1604 C CA . SER A 1 220 ? -3.98 -13.703 -18.172 1 98.44 220 SER A CA 1
ATOM 1605 C C . SER A 1 220 ? -2.855 -12.812 -17.672 1 98.44 220 SER A C 1
ATOM 1607 O O . SER A 1 220 ? -1.713 -13.258 -17.531 1 98.44 220 SER A O 1
ATOM 1609 N N . VAL A 1 221 ? -3.072 -11.594 -17.516 1 98.69 221 VAL A N 1
ATOM 1610 C CA . VAL A 1 221 ? -2.16 -10.625 -16.906 1 98.69 221 VAL A CA 1
ATOM 1611 C C . VAL A 1 221 ? -2.957 -9.578 -16.141 1 98.69 221 VAL A C 1
ATOM 1613 O O . VAL A 1 221 ? -3.918 -9 -16.656 1 98.69 221 VAL A O 1
ATOM 1616 N N . ALA A 1 222 ? -2.643 -9.375 -14.898 1 98.62 222 ALA A N 1
ATOM 1617 C CA . ALA A 1 222 ? -3.379 -8.414 -14.086 1 98.62 222 ALA A CA 1
ATOM 1618 C C . ALA A 1 222 ? -2.504 -7.852 -12.969 1 98.62 222 ALA A C 1
ATOM 1620 O O . ALA A 1 222 ? -1.639 -8.555 -12.438 1 98.62 222 ALA A O 1
ATOM 1621 N N . VAL A 1 223 ? -2.705 -6.613 -12.664 1 98.94 223 VAL A N 1
ATOM 1622 C CA . VAL A 1 223 ? -2.148 -6.031 -11.453 1 98.94 223 VAL A CA 1
ATOM 1623 C C . VAL A 1 223 ? -2.918 -6.539 -10.234 1 98.94 223 VAL A C 1
ATOM 1625 O O . VAL A 1 223 ? -4.152 -6.562 -10.234 1 98.94 223 VAL A O 1
ATOM 1628 N N . THR A 1 224 ? -2.158 -6.895 -9.203 1 98.88 224 THR A N 1
ATOM 1629 C CA . THR A 1 224 ? -2.859 -7.5 -8.07 1 98.88 224 THR A CA 1
ATOM 1630 C C . THR A 1 224 ? -2.57 -6.738 -6.781 1 98.88 224 THR A C 1
ATOM 1632 O O . THR A 1 224 ? -3.303 -6.871 -5.801 1 98.88 224 THR A O 1
ATOM 1635 N N . GLU A 1 225 ? -1.49 -5.949 -6.73 1 98.88 225 GLU A N 1
ATOM 1636 C CA . GLU A 1 225 ? -1.168 -5.129 -5.566 1 98.88 225 GLU A CA 1
ATOM 1637 C C . GLU A 1 225 ? -0.481 -3.83 -5.984 1 98.88 225 GLU A C 1
ATOM 1639 O O . GLU A 1 225 ? 0.158 -3.77 -7.035 1 98.88 225 GLU A O 1
ATOM 1644 N N . ILE A 1 226 ? -0.601 -2.854 -5.141 1 98.94 226 ILE A N 1
ATOM 1645 C CA . ILE A 1 226 ? 0.115 -1.591 -5.285 1 98.94 226 ILE A CA 1
ATOM 1646 C C . ILE A 1 226 ? 0.365 -0.979 -3.908 1 98.94 226 ILE A C 1
ATOM 1648 O O . ILE A 1 226 ? -0.493 -1.053 -3.025 1 98.94 226 ILE A O 1
ATOM 1652 N N . GLU A 1 227 ? 1.496 -0.476 -3.721 1 98.88 227 GLU A N 1
ATOM 1653 C CA . GLU A 1 227 ? 1.832 0.17 -2.455 1 98.88 227 GLU A CA 1
ATOM 1654 C C . GLU A 1 227 ? 2.873 1.267 -2.656 1 98.88 227 GLU A C 1
ATOM 1656 O O . GLU A 1 227 ? 3.957 1.013 -3.188 1 98.88 227 GLU A O 1
ATOM 1661 N N . GLY A 1 228 ? 2.549 2.439 -2.25 1 98.75 228 GLY A N 1
ATOM 1662 C CA . GLY A 1 228 ? 3.469 3.561 -2.363 1 98.75 228 GLY A CA 1
ATOM 1663 C C . GLY A 1 228 ? 3.18 4.672 -1.374 1 98.75 228 GLY A C 1
ATOM 1664 O O . GLY A 1 228 ? 2.027 4.887 -0.992 1 98.75 228 GLY A O 1
ATOM 1665 N N . GLY A 1 229 ? 4.254 5.414 -0.982 1 98.12 229 GLY A N 1
ATOM 1666 C CA . GLY A 1 229 ? 4.156 6.52 -0.043 1 98.12 229 GLY A CA 1
ATOM 1667 C C . GLY A 1 229 ? 4.605 6.156 1.359 1 98.12 229 GLY A C 1
ATOM 1668 O O . GLY A 1 229 ? 4.52 4.992 1.761 1 98.12 229 GLY A O 1
ATOM 1669 N N . SER A 1 230 ? 5.141 7.113 2.068 1 96.69 230 SER A N 1
ATOM 1670 C CA . SER A 1 230 ? 5.68 6.859 3.4 1 96.69 230 SER A CA 1
ATOM 1671 C C . SER A 1 230 ? 4.98 7.719 4.449 1 96.69 230 SER A C 1
ATOM 1673 O O . SER A 1 230 ? 5.023 7.406 5.645 1 96.69 230 SER A O 1
ATOM 1675 N N . ALA A 1 231 ? 4.402 8.852 4.035 1 96.12 231 ALA A N 1
ATOM 1676 C CA . ALA A 1 231 ? 3.723 9.781 4.938 1 96.12 231 ALA A CA 1
ATOM 1677 C C . ALA A 1 231 ? 2.688 10.609 4.188 1 96.12 231 ALA A C 1
ATOM 1679 O O . ALA A 1 231 ? 2.812 10.836 2.98 1 96.12 231 ALA A O 1
ATOM 1680 N N . TRP A 1 232 ? 1.706 11.078 4.887 1 94.75 232 TRP A N 1
ATOM 1681 C CA . TRP A 1 232 ? 0.569 11.758 4.277 1 94.75 232 TRP A CA 1
ATOM 1682 C C . TRP A 1 232 ? 0.988 13.102 3.689 1 94.75 232 TRP A C 1
ATOM 1684 O O . TRP A 1 232 ? 0.316 13.633 2.807 1 94.75 232 TRP A O 1
ATOM 1694 N N . ASN A 1 233 ? 2.195 13.672 4.164 1 95.62 233 ASN A N 1
ATOM 1695 C CA . ASN A 1 233 ? 2.594 15.008 3.742 1 95.62 233 ASN A CA 1
ATOM 1696 C C . ASN A 1 233 ? 3.879 14.977 2.92 1 95.62 233 ASN A C 1
ATOM 1698 O O . ASN A 1 233 ? 4.578 15.984 2.814 1 95.62 233 ASN A O 1
ATOM 1702 N N . VAL A 1 234 ? 4.188 13.859 2.354 1 97.56 234 VAL A N 1
ATOM 1703 C CA . VAL A 1 234 ? 5.426 13.711 1.595 1 97.56 234 VAL A CA 1
ATOM 1704 C C . VAL A 1 234 ? 5.117 13.164 0.205 1 97.56 234 VAL A C 1
ATOM 1706 O O . VAL A 1 234 ? 4.355 12.203 0.067 1 97.56 234 VAL A O 1
ATOM 1709 N N . ILE A 1 235 ? 5.676 13.766 -0.776 1 98.62 235 ILE A N 1
ATOM 1710 C CA . ILE A 1 235 ? 5.602 13.211 -2.123 1 98.62 235 ILE A CA 1
ATOM 1711 C C . ILE A 1 235 ? 6.312 11.859 -2.162 1 98.62 235 ILE A C 1
ATOM 1713 O O . ILE A 1 235 ? 7.48 11.758 -1.784 1 98.62 235 ILE A O 1
ATOM 1717 N N . PRO A 1 236 ? 5.59 10.828 -2.566 1 98.69 236 PRO A N 1
ATOM 1718 C CA . PRO A 1 236 ? 6.18 9.484 -2.496 1 98.69 236 PRO A CA 1
ATOM 1719 C C . PRO A 1 236 ? 7.398 9.328 -3.4 1 98.69 236 PRO A C 1
ATOM 1721 O O . PRO A 1 236 ? 7.336 9.656 -4.59 1 98.69 236 PRO A O 1
ATOM 1724 N N . GLU A 1 237 ? 8.438 8.797 -2.859 1 98.69 237 GLU A N 1
ATOM 1725 C CA . GLU A 1 237 ? 9.664 8.617 -3.631 1 98.69 237 GLU A CA 1
ATOM 1726 C C . GLU A 1 237 ? 9.781 7.195 -4.168 1 98.69 237 GLU A C 1
ATOM 1728 O O . GLU A 1 237 ? 10.719 6.879 -4.902 1 98.69 237 GLU A O 1
ATOM 1733 N N . SER A 1 238 ? 8.836 6.375 -3.783 1 98.81 238 SER A N 1
ATOM 1734 C CA . SER A 1 238 ? 8.836 5.004 -4.281 1 98.81 238 SER A CA 1
ATOM 1735 C C . SER A 1 238 ? 7.434 4.414 -4.293 1 98.81 238 SER A C 1
ATOM 1737 O O . SER A 1 238 ? 6.566 4.844 -3.527 1 98.81 238 SER A O 1
ATOM 1739 N N . CYS A 1 239 ? 7.18 3.494 -5.082 1 98.88 239 CYS A N 1
ATOM 1740 C CA . CYS A 1 239 ? 5.953 2.719 -5.219 1 98.88 239 CYS A CA 1
ATOM 1741 C C . CYS A 1 239 ? 6.23 1.358 -5.848 1 98.88 239 CYS A C 1
ATOM 1743 O O . CYS A 1 239 ? 7.188 1.208 -6.609 1 98.88 239 CYS A O 1
ATOM 1745 N N . ALA A 1 240 ? 5.523 0.395 -5.492 1 98.94 240 ALA A N 1
ATOM 1746 C CA . ALA A 1 240 ? 5.68 -0.949 -6.043 1 98.94 240 ALA A CA 1
ATOM 1747 C C . ALA A 1 240 ? 4.344 -1.498 -6.539 1 98.94 240 ALA A C 1
ATOM 1749 O O . ALA A 1 240 ? 3.311 -1.312 -5.895 1 98.94 240 ALA A O 1
ATOM 1750 N N . VAL A 1 241 ? 4.367 -2.156 -7.656 1 98.94 241 VAL A N 1
ATOM 1751 C CA . VAL A 1 241 ? 3.195 -2.771 -8.266 1 98.94 241 VAL A CA 1
ATOM 1752 C C . VAL A 1 241 ? 3.451 -4.262 -8.492 1 98.94 241 VAL A C 1
ATOM 1754 O O . VAL A 1 241 ? 4.492 -4.645 -9.031 1 98.94 241 VAL A O 1
ATOM 1757 N N . THR A 1 242 ? 2.57 -5.074 -8.047 1 98.94 242 THR A N 1
ATOM 1758 C CA . THR A 1 242 ? 2.664 -6.516 -8.266 1 98.94 242 THR A CA 1
ATOM 1759 C C . THR A 1 242 ? 1.802 -6.934 -9.453 1 98.94 242 THR A C 1
ATOM 1761 O O . THR A 1 242 ? 0.653 -6.504 -9.578 1 98.94 242 THR A O 1
ATOM 1764 N N . VAL A 1 243 ? 2.34 -7.75 -10.328 1 98.94 243 VAL A N 1
ATOM 1765 C CA . VAL A 1 243 ? 1.648 -8.227 -11.516 1 98.94 243 VAL A CA 1
ATOM 1766 C C . VAL A 1 243 ? 1.653 -9.758 -11.539 1 98.94 243 VAL A C 1
ATOM 1768 O O . VAL A 1 243 ? 2.697 -10.383 -11.344 1 98.94 243 VAL A O 1
ATOM 1771 N N . ASP A 1 244 ? 0.511 -10.312 -11.703 1 98.69 244 ASP A N 1
ATOM 1772 C CA . ASP A 1 244 ? 0.354 -11.75 -11.906 1 98.69 244 ASP A CA 1
ATOM 1773 C C . ASP A 1 244 ? 0.083 -12.07 -13.375 1 98.69 244 ASP A C 1
ATOM 1775 O O . ASP A 1 244 ? -0.854 -11.531 -13.969 1 98.69 244 ASP A O 1
ATOM 1779 N N . GLU A 1 245 ? 0.853 -12.922 -13.969 1 98.75 245 GLU A N 1
ATOM 1780 C CA . GLU A 1 245 ? 0.68 -13.367 -15.344 1 98.75 245 GLU A CA 1
ATOM 1781 C C . GLU A 1 245 ? 0.585 -14.891 -15.422 1 98.75 245 GLU A C 1
ATOM 1783 O O . GLU A 1 245 ? 1.439 -15.602 -14.891 1 98.75 245 GLU A O 1
ATOM 1788 N N . ARG A 1 246 ? -0.469 -15.406 -15.961 1 98.56 246 ARG A N 1
ATOM 1789 C CA . ARG A 1 246 ? -0.512 -16.797 -16.406 1 98.56 246 ARG A CA 1
ATOM 1790 C C . ARG A 1 246 ? 0.001 -16.922 -17.828 1 98.56 246 ARG A C 1
ATOM 1792 O O . ARG A 1 246 ? -0.66 -16.484 -18.781 1 98.56 246 ARG A O 1
ATOM 1799 N N . THR A 1 247 ? 1.116 -17.594 -17.938 1 98.62 247 THR A N 1
ATOM 1800 C CA . THR A 1 247 ? 1.79 -17.656 -19.234 1 98.62 247 THR A CA 1
ATOM 1801 C C . THR A 1 247 ? 1.35 -18.891 -20.016 1 98.62 247 THR A C 1
ATOM 1803 O O . THR A 1 247 ? 0.699 -19.781 -19.453 1 98.62 247 THR A O 1
ATOM 1806 N N . VAL A 1 248 ? 1.618 -18.906 -21.328 1 98.75 248 VAL A N 1
ATOM 1807 C CA . VAL A 1 248 ? 1.331 -20.031 -22.219 1 98.75 248 VAL A CA 1
ATOM 1808 C C . VAL A 1 248 ? 2.596 -20.438 -22.969 1 98.75 248 VAL A C 1
ATOM 1810 O O . VAL A 1 248 ? 3.572 -19.672 -23 1 98.75 248 VAL A O 1
ATOM 1813 N N . PRO A 1 249 ? 2.625 -21.641 -23.453 1 98.25 249 PRO A N 1
ATOM 1814 C CA . PRO A 1 249 ? 3.809 -22.031 -24.219 1 98.25 249 PRO A CA 1
ATOM 1815 C C . PRO A 1 249 ? 4.102 -21.078 -25.375 1 98.25 249 PRO A C 1
ATOM 1817 O O . PRO A 1 249 ? 3.229 -20.828 -26.203 1 98.25 249 PRO A O 1
ATOM 1820 N N . GLY A 1 250 ? 5.312 -20.484 -25.375 1 96.81 250 GLY A N 1
ATOM 1821 C CA . GLY A 1 250 ? 5.785 -19.734 -26.531 1 96.81 250 GLY A CA 1
ATOM 1822 C C . GLY A 1 250 ? 5.363 -18.281 -26.5 1 96.81 250 GLY A C 1
ATOM 1823 O O . GLY A 1 250 ? 5.668 -17.516 -27.422 1 96.81 250 GLY A O 1
ATOM 1824 N N . ASP A 1 251 ? 4.621 -17.875 -25.484 1 96.94 251 ASP A N 1
ATOM 1825 C CA . ASP A 1 251 ? 4.145 -16.5 -25.469 1 96.94 251 ASP A CA 1
ATOM 1826 C C . ASP A 1 251 ? 4.141 -15.93 -24.047 1 96.94 251 ASP A C 1
ATOM 1828 O O . ASP A 1 251 ? 4 -16.688 -23.078 1 96.94 251 ASP A O 1
ATOM 1832 N N . ARG A 1 252 ? 4.328 -14.648 -23.922 1 98.06 252 ARG A N 1
ATOM 1833 C CA . ARG A 1 252 ? 4.309 -13.883 -22.672 1 98.06 252 ARG A CA 1
ATOM 1834 C C . ARG A 1 252 ? 3.738 -12.492 -22.906 1 98.06 252 ARG A C 1
ATOM 1836 O O . ARG A 1 252 ? 3.809 -11.953 -24.016 1 98.06 252 ARG A O 1
ATOM 1843 N N . ALA A 1 253 ? 3.129 -11.93 -21.875 1 98.5 253 ALA A N 1
ATOM 1844 C CA . ALA A 1 253 ? 2.77 -10.516 -21.922 1 98.5 253 ALA A CA 1
ATOM 1845 C C . ALA A 1 253 ? 4.012 -9.633 -21.984 1 98.5 253 ALA A C 1
ATOM 1847 O O . ALA A 1 253 ? 5.027 -9.93 -21.344 1 98.5 253 ALA A O 1
ATOM 1848 N N . ALA A 1 254 ? 3.941 -8.539 -22.719 1 98.69 254 ALA A N 1
ATOM 1849 C CA . ALA A 1 254 ? 5.078 -7.652 -22.938 1 98.69 254 ALA A CA 1
ATOM 1850 C C . ALA A 1 254 ? 5.254 -6.68 -21.766 1 98.69 254 ALA A C 1
ATOM 1852 O O . ALA A 1 254 ? 5.23 -5.461 -21.953 1 98.69 254 ALA A O 1
ATOM 1853 N N . LEU A 1 255 ? 5.531 -7.172 -20.578 1 98.81 255 LEU A N 1
ATOM 1854 C CA . LEU A 1 255 ? 5.637 -6.363 -19.375 1 98.81 255 LEU A CA 1
ATOM 1855 C C . LEU A 1 255 ? 6.844 -5.434 -19.438 1 98.81 255 LEU A C 1
ATOM 1857 O O . LEU A 1 255 ? 6.906 -4.438 -18.719 1 98.81 255 LEU A O 1
ATOM 1861 N N . GLU A 1 256 ? 7.82 -5.797 -20.281 1 98.5 256 GLU A N 1
ATOM 1862 C CA . GLU A 1 256 ? 8.992 -4.941 -20.453 1 98.5 256 GLU A CA 1
ATOM 1863 C C . GLU A 1 256 ? 8.594 -3.551 -20.938 1 98.5 256 GLU A C 1
ATOM 1865 O O . GLU A 1 256 ? 9.344 -2.588 -20.766 1 98.5 256 GLU A O 1
ATOM 1870 N N . ARG A 1 257 ? 7.461 -3.393 -21.547 1 98.81 257 ARG A N 1
ATOM 1871 C CA . ARG A 1 257 ? 6.977 -2.109 -22.047 1 98.81 257 ARG A CA 1
ATOM 1872 C C . ARG A 1 257 ? 6.762 -1.123 -20.891 1 98.81 257 ARG A C 1
ATOM 1874 O O . ARG A 1 257 ? 6.738 0.09 -21.109 1 98.81 257 ARG A O 1
ATOM 1881 N N . THR A 1 258 ? 6.531 -1.61 -19.688 1 98.88 258 THR A N 1
ATOM 1882 C CA . THR A 1 258 ? 6.324 -0.731 -18.547 1 98.88 258 THR A CA 1
ATOM 1883 C C . THR A 1 258 ? 7.566 0.111 -18.281 1 98.88 258 THR A C 1
ATOM 1885 O O . THR A 1 258 ? 7.477 1.193 -17.688 1 98.88 258 THR A O 1
ATOM 1888 N N . GLU A 1 259 ? 8.719 -0.392 -18.688 1 98.81 259 GLU A N 1
ATOM 1889 C CA . GLU A 1 259 ? 9.977 0.3 -18.422 1 98.81 259 GLU A CA 1
ATOM 1890 C C . GLU A 1 259 ? 10.086 1.575 -19.25 1 98.81 259 GLU A C 1
ATOM 1892 O O . GLU A 1 259 ? 10.984 2.395 -19.031 1 98.81 259 GLU A O 1
ATOM 1897 N N . ALA A 1 260 ? 9.242 1.756 -20.219 1 98.75 260 ALA A N 1
ATOM 1898 C CA . ALA A 1 260 ? 9.195 3.01 -20.969 1 98.75 260 ALA A CA 1
ATOM 1899 C C . ALA A 1 260 ? 8.75 4.164 -20.078 1 98.75 260 ALA A C 1
ATOM 1901 O O . ALA A 1 260 ? 8.969 5.332 -20.406 1 98.75 260 ALA A O 1
ATOM 1902 N N . VAL A 1 261 ? 8.031 3.879 -18.984 1 98.69 261 VAL A N 1
ATOM 1903 C CA . VAL A 1 261 ? 7.645 4.891 -18.016 1 98.69 261 VAL A CA 1
ATOM 1904 C C . VAL A 1 261 ? 8.859 5.281 -17.172 1 98.69 261 VAL A C 1
ATOM 1906 O O . VAL A 1 261 ? 9.562 4.414 -16.641 1 98.69 261 VAL A O 1
ATOM 1909 N N . ASP A 1 262 ? 9.086 6.543 -17.031 1 98.19 262 ASP A N 1
ATOM 1910 C CA . ASP A 1 262 ? 10.227 7.035 -16.266 1 98.19 262 ASP A CA 1
ATOM 1911 C C . ASP A 1 262 ? 10.219 6.477 -14.844 1 98.19 262 ASP A C 1
ATOM 1913 O O . ASP A 1 262 ? 9.188 6.504 -14.164 1 98.19 262 ASP A O 1
ATOM 1917 N N . GLY A 1 263 ? 11.398 5.875 -14.438 1 98.69 263 GLY A N 1
ATOM 1918 C CA . GLY A 1 263 ? 11.586 5.445 -13.062 1 98.69 263 GLY A CA 1
ATOM 1919 C C . GLY A 1 263 ? 11.094 4.035 -12.805 1 98.69 263 GLY A C 1
ATOM 1920 O O . GLY A 1 263 ? 11.133 3.553 -11.672 1 98.69 263 GLY A O 1
ATOM 1921 N N . VAL A 1 264 ? 10.617 3.328 -13.82 1 98.88 264 VAL A N 1
ATOM 1922 C CA . VAL A 1 264 ? 10.039 2.004 -13.625 1 98.88 264 VAL A CA 1
ATOM 1923 C C . VAL A 1 264 ? 11.07 0.931 -13.961 1 98.88 264 VAL A C 1
ATOM 1925 O O . VAL A 1 264 ? 11.703 0.981 -15.016 1 98.88 264 VAL A O 1
ATOM 1928 N N . GLU A 1 265 ? 11.258 0.056 -13.055 1 98.94 265 GLU A N 1
ATOM 1929 C CA . GLU A 1 265 ? 12.055 -1.151 -13.25 1 98.94 265 GLU A CA 1
ATOM 1930 C C . GLU A 1 265 ? 11.195 -2.406 -13.141 1 98.94 265 GLU A C 1
ATOM 1932 O O . GLU A 1 265 ? 10.508 -2.607 -12.133 1 98.94 265 GLU A O 1
ATOM 1937 N N . TRP A 1 266 ? 11.203 -3.158 -14.156 1 98.88 266 TRP A N 1
ATOM 1938 C CA . TRP A 1 266 ? 10.484 -4.426 -14.172 1 98.88 266 TRP A CA 1
ATOM 1939 C C . TRP A 1 266 ? 11.359 -5.555 -13.641 1 98.88 266 TRP A C 1
ATOM 1941 O O . TRP A 1 266 ? 12.453 -5.805 -14.156 1 98.88 266 TRP A O 1
ATOM 1951 N N . VAL A 1 267 ? 10.867 -6.246 -12.594 1 98.88 267 VAL A N 1
ATOM 1952 C CA . VAL A 1 267 ? 11.594 -7.344 -11.969 1 98.88 267 VAL A CA 1
ATOM 1953 C C . VAL A 1 267 ? 10.75 -8.609 -11.992 1 98.88 267 VAL A C 1
ATOM 1955 O O . VAL A 1 267 ? 9.594 -8.609 -11.555 1 98.88 267 VAL A O 1
ATOM 1958 N N . VAL A 1 268 ? 11.273 -9.734 -12.461 1 98.62 268 VAL A N 1
ATOM 1959 C CA . VAL A 1 268 ? 10.594 -11.023 -12.438 1 98.62 268 VAL A CA 1
ATOM 1960 C C . VAL A 1 268 ? 10.914 -11.75 -11.125 1 98.62 268 VAL A C 1
ATOM 1962 O O . VAL A 1 268 ? 12.07 -12.094 -10.867 1 98.62 268 VAL A O 1
ATOM 1965 N N . ASP A 1 269 ? 9.938 -11.977 -10.336 1 98.06 269 ASP A N 1
ATOM 1966 C CA . ASP A 1 269 ? 10.109 -12.602 -9.031 1 98.06 269 ASP A CA 1
ATOM 1967 C C . ASP A 1 269 ? 10.07 -14.125 -9.141 1 98.06 269 ASP A C 1
ATOM 1969 O O . ASP A 1 269 ? 10.781 -14.82 -8.414 1 98.06 269 ASP A O 1
ATOM 1973 N N . GLN A 1 270 ? 9.266 -14.633 -9.93 1 97 270 GLN A N 1
ATOM 1974 C CA . GLN A 1 270 ? 9.062 -16.062 -10.172 1 97 270 GLN A CA 1
ATOM 1975 C C . GLN A 1 270 ? 8.57 -16.312 -11.594 1 97 270 GLN A C 1
ATOM 1977 O O . GLN A 1 270 ? 7.762 -15.547 -12.125 1 97 270 GLN A O 1
ATOM 1982 N N . ASP A 1 271 ? 9.031 -17.391 -12.211 1 97.81 271 ASP A N 1
ATOM 1983 C CA . ASP A 1 271 ? 8.633 -17.719 -13.578 1 97.81 271 ASP A CA 1
ATOM 1984 C C . ASP A 1 271 ? 8.523 -19.234 -13.75 1 97.81 271 ASP A C 1
ATOM 1986 O O . ASP A 1 271 ? 9.469 -19.891 -14.203 1 97.81 271 ASP A O 1
ATOM 1990 N N . LEU A 1 272 ? 7.438 -19.828 -13.383 1 98.19 272 LEU A N 1
ATOM 1991 C CA . LEU A 1 272 ? 7.152 -21.234 -13.609 1 98.19 272 LEU A CA 1
ATOM 1992 C C . LEU A 1 272 ? 6.77 -21.5 -15.062 1 98.19 272 LEU A C 1
ATOM 1994 O O . LEU A 1 272 ? 5.859 -20.844 -15.586 1 98.19 272 LEU A O 1
ATOM 1998 N N . PRO A 1 273 ? 7.379 -22.391 -15.656 1 98.31 273 PRO A N 1
ATOM 1999 C CA . PRO A 1 273 ? 7.148 -22.547 -17.094 1 98.31 273 PRO A CA 1
ATOM 2000 C C . PRO A 1 273 ? 5.836 -23.266 -17.406 1 98.31 273 PRO A C 1
ATOM 2002 O O . PRO A 1 273 ? 5.43 -24.172 -16.672 1 98.31 273 PRO A O 1
ATOM 2005 N N . PRO A 1 274 ? 5.203 -22.828 -18.484 1 98.69 274 PRO A N 1
ATOM 2006 C CA . PRO A 1 274 ? 4.105 -23.625 -19.047 1 98.69 274 PRO A CA 1
ATOM 2007 C C . PRO A 1 274 ? 4.578 -24.922 -19.672 1 98.69 274 PRO A C 1
ATOM 2009 O O . PRO A 1 274 ? 5.785 -25.188 -19.734 1 98.69 274 PRO A O 1
ATOM 2012 N N . MET A 1 275 ? 3.658 -25.75 -20.078 1 98.75 275 MET A N 1
ATOM 2013 C CA . MET A 1 275 ? 3.986 -27.031 -20.703 1 98.75 275 MET A CA 1
ATOM 2014 C C . MET A 1 275 ? 3.166 -27.234 -21.969 1 98.75 275 MET A C 1
ATOM 2016 O O . MET A 1 275 ? 1.966 -26.969 -22 1 98.75 275 MET A O 1
ATOM 2020 N N . ALA A 1 276 ? 3.793 -27.672 -23.016 1 98.81 276 ALA A N 1
ATOM 2021 C CA . ALA A 1 276 ? 3.16 -28.141 -24.25 1 98.81 276 ALA A CA 1
ATOM 2022 C C . ALA A 1 276 ? 3.701 -29.516 -24.656 1 98.81 276 ALA A C 1
ATOM 2024 O O . ALA A 1 276 ? 4.91 -29.672 -24.844 1 98.81 276 ALA A O 1
ATOM 2025 N N . CYS A 1 277 ? 2.828 -30.453 -24.719 1 98.69 277 CYS A N 1
ATOM 2026 C CA . CYS A 1 277 ? 3.23 -31.719 -25.344 1 98.69 277 CYS A CA 1
ATOM 2027 C C . CYS A 1 277 ? 3.574 -31.516 -26.812 1 98.69 277 CYS A C 1
ATOM 2029 O O . CYS A 1 277 ? 2.807 -30.906 -27.562 1 98.69 277 CYS A O 1
ATOM 2031 N N . ASP A 1 278 ? 4.707 -32.031 -27.25 1 98 278 ASP A N 1
ATOM 2032 C CA . ASP A 1 278 ? 5.141 -31.75 -28.609 1 98 278 ASP A CA 1
ATOM 2033 C C . ASP A 1 278 ? 5.023 -33 -29.5 1 98 278 ASP A C 1
ATOM 2035 O O . ASP A 1 278 ? 5.605 -33.031 -30.578 1 98 278 ASP A O 1
ATOM 2039 N N . ASP A 1 279 ? 4.309 -33.938 -29.062 1 98 279 ASP A N 1
ATOM 2040 C CA . ASP A 1 279 ? 4.148 -35.188 -29.828 1 98 279 ASP A CA 1
ATOM 2041 C C . ASP A 1 279 ? 2.719 -35.719 -29.719 1 98 279 ASP A C 1
ATOM 2043 O O . ASP A 1 279 ? 2.328 -36.25 -28.688 1 98 279 ASP A O 1
ATOM 2047 N N . ALA A 1 280 ? 1.973 -35.625 -30.734 1 97.31 280 ALA A N 1
ATOM 2048 C CA . ALA A 1 280 ? 0.578 -36.062 -30.766 1 97.31 280 ALA A CA 1
ATOM 2049 C C . ALA A 1 280 ? 0.467 -37.562 -30.562 1 97.31 280 ALA A C 1
ATOM 2051 O O . ALA A 1 280 ? -0.483 -38.031 -29.953 1 97.31 280 ALA A O 1
ATOM 2052 N N . GLY A 1 281 ? 1.389 -38.25 -31.141 1 96.88 281 GLY A N 1
ATOM 2053 C CA . GLY A 1 281 ? 1.384 -39.688 -31 1 96.88 281 GLY A CA 1
ATOM 2054 C C . GLY A 1 281 ? 1.522 -40.156 -29.562 1 96.88 281 GLY A C 1
ATOM 2055 O O . GLY A 1 281 ? 0.789 -41.031 -29.109 1 96.88 281 GLY A O 1
ATOM 2056 N N . PHE A 1 282 ? 2.432 -39.562 -28.875 1 97.19 282 PHE A N 1
ATOM 2057 C CA . PHE A 1 282 ? 2.6 -39.875 -27.469 1 97.19 282 PHE A CA 1
ATOM 2058 C C . PHE A 1 282 ? 1.337 -39.562 -26.688 1 97.19 282 PHE A C 1
ATOM 2060 O O . PHE A 1 282 ? 0.85 -40.375 -25.906 1 97.19 282 PHE A O 1
ATOM 2067 N N . ALA A 1 283 ? 0.778 -38.344 -26.891 1 98.19 283 ALA A N 1
ATOM 2068 C CA . ALA A 1 283 ? -0.453 -37.938 -26.219 1 98.19 283 ALA A CA 1
ATOM 2069 C C . ALA A 1 283 ? -1.579 -38.938 -26.484 1 98.19 283 ALA A C 1
ATOM 2071 O O . ALA A 1 283 ? -2.277 -39.375 -25.562 1 98.19 283 ALA A O 1
ATOM 2072 N N . ASP A 1 284 ? -1.682 -39.344 -27.703 1 97.25 284 ASP A N 1
ATOM 2073 C CA . ASP A 1 284 ? -2.732 -40.281 -28.094 1 97.25 284 ASP A CA 1
ATOM 2074 C C . ASP A 1 284 ? -2.531 -41.625 -27.422 1 97.25 284 ASP A C 1
ATOM 2076 O O . ASP A 1 284 ? -3.5 -42.312 -27.062 1 97.25 284 ASP A O 1
ATOM 2080 N N . GLY A 1 285 ? -1.272 -42.031 -27.344 1 97.12 285 GLY A N 1
ATOM 2081 C CA . GLY A 1 285 ? -0.979 -43.281 -26.641 1 97.12 285 GLY A CA 1
ATOM 2082 C C . GLY A 1 285 ? -1.432 -43.281 -25.203 1 97.12 285 GLY A C 1
ATOM 2083 O O . GLY A 1 285 ? -2.01 -44.281 -24.719 1 97.12 285 GLY A O 1
ATOM 2084 N N . VAL A 1 286 ? -1.209 -42.188 -24.531 1 98.38 286 VAL A N 1
ATOM 2085 C CA . VAL A 1 286 ? -1.605 -42.094 -23.141 1 98.38 286 VAL A CA 1
ATOM 2086 C C . VAL A 1 286 ? -3.125 -42 -23.031 1 98.38 286 VAL A C 1
ATOM 2088 O O . VAL A 1 286 ? -3.732 -42.562 -22.125 1 98.38 286 VAL A O 1
ATOM 2091 N N . VAL A 1 287 ? -3.758 -41.281 -23.969 1 98.25 287 VAL A N 1
ATOM 2092 C CA . VAL A 1 287 ? -5.215 -41.219 -24 1 98.25 287 VAL A CA 1
ATOM 2093 C C . VAL A 1 287 ? -5.801 -42.625 -24.188 1 98.25 287 VAL A C 1
ATOM 2095 O O . VAL A 1 287 ? -6.793 -42.969 -23.531 1 98.25 287 VAL A O 1
ATOM 2098 N N . GLU A 1 288 ? -5.207 -43.375 -25.016 1 97.69 288 GLU A N 1
ATOM 2099 C CA . GLU A 1 288 ? -5.684 -44.719 -25.25 1 97.69 288 GLU A CA 1
ATOM 2100 C C . GLU A 1 288 ? -5.523 -45.594 -23.984 1 97.69 288 GLU A C 1
ATOM 2102 O O . GLU A 1 288 ? -6.402 -46.375 -23.672 1 97.69 288 GLU A O 1
ATOM 2107 N N . ALA A 1 289 ? -4.367 -45.438 -23.328 1 98.06 289 ALA A N 1
ATOM 2108 C CA . ALA A 1 289 ? -4.188 -46.125 -22.062 1 98.06 289 ALA A CA 1
ATOM 2109 C C . ALA A 1 289 ? -5.277 -45.75 -21.062 1 98.06 289 ALA A C 1
ATOM 2111 O O . ALA A 1 289 ? -5.82 -46.594 -20.359 1 98.06 289 ALA A O 1
ATOM 2112 N N . ALA A 1 290 ? -5.609 -44.438 -21.047 1 98.62 290 ALA A N 1
ATOM 2113 C CA . ALA A 1 290 ? -6.652 -43.969 -20.156 1 98.62 290 ALA A CA 1
ATOM 2114 C C . ALA A 1 290 ? -8.023 -44.5 -20.547 1 98.62 290 ALA A C 1
ATOM 2116 O O . ALA A 1 290 ? -8.812 -44.906 -19.688 1 98.62 290 ALA A O 1
ATOM 2117 N N . ARG A 1 291 ? -8.258 -44.5 -21.781 1 98.19 291 ARG A N 1
ATOM 2118 C CA . ARG A 1 291 ? -9.531 -45 -22.281 1 98.19 291 ARG A CA 1
ATOM 2119 C C . ARG A 1 291 ? -9.734 -46.469 -21.906 1 98.19 291 ARG A C 1
ATOM 2121 O O . ARG A 1 291 ? -10.82 -46.875 -21.484 1 98.19 291 ARG A O 1
ATOM 2128 N N . THR A 1 292 ? -8.727 -47.25 -22 1 97.81 292 THR A N 1
ATOM 2129 C CA . THR A 1 292 ? -8.781 -48.656 -21.688 1 97.81 292 THR A CA 1
ATOM 2130 C C . THR A 1 292 ? -8.977 -48.875 -20.188 1 97.81 292 THR A C 1
ATOM 2132 O O . THR A 1 292 ? -9.586 -49.875 -19.781 1 97.81 292 THR A O 1
ATOM 2135 N N . ALA A 1 293 ? -8.547 -47.938 -19.406 1 98 293 ALA A N 1
ATOM 2136 C CA . ALA A 1 293 ? -8.477 -48.094 -17.953 1 98 293 ALA A CA 1
ATOM 2137 C C . ALA A 1 293 ? -9.766 -47.625 -17.281 1 98 293 ALA A C 1
ATOM 2139 O O . ALA A 1 293 ? -9.938 -47.781 -16.078 1 98 293 ALA A O 1
ATOM 2140 N N . GLN A 1 294 ? -10.688 -47.125 -18.109 1 97.94 294 GLN A N 1
ATOM 2141 C CA . GLN A 1 294 ? -11.875 -46.562 -17.469 1 97.94 294 GLN A CA 1
ATOM 2142 C C . GLN A 1 294 ? -13.094 -46.656 -18.391 1 97.94 294 GLN A C 1
ATOM 2144 O O . GLN A 1 294 ? -12.953 -46.906 -19.578 1 97.94 294 GLN A O 1
ATOM 2149 N N . GLU A 1 295 ? -14.266 -46.438 -17.781 1 96.75 295 GLU A N 1
ATOM 2150 C CA . GLU A 1 295 ? -15.5 -46.5 -18.562 1 96.75 295 GLU A CA 1
ATOM 2151 C C . GLU A 1 295 ? -15.75 -45.156 -19.281 1 96.75 295 GLU A C 1
ATOM 2153 O O . GLU A 1 295 ? -16.344 -45.156 -20.359 1 96.75 295 GLU A O 1
ATOM 2158 N N . GLY A 1 296 ? -15.266 -44.125 -18.719 1 95.56 296 GLY A N 1
ATOM 2159 C CA . GLY A 1 296 ? -15.438 -42.812 -19.328 1 95.56 296 GLY A CA 1
ATOM 2160 C C . GLY A 1 296 ? -14.602 -42.625 -20.578 1 95.56 296 GLY A C 1
ATOM 2161 O O . GLY A 1 296 ? -13.781 -43.469 -20.922 1 95.56 296 GLY A O 1
ATOM 2162 N N . ASP A 1 297 ? -14.898 -41.562 -21.328 1 97.81 297 ASP A N 1
ATOM 2163 C CA . ASP A 1 297 ? -14.164 -41.25 -22.547 1 97.81 297 ASP A CA 1
ATOM 2164 C C . ASP A 1 297 ? -13.164 -40.125 -22.297 1 97.81 297 ASP A C 1
ATOM 2166 O O . ASP A 1 297 ? -13.508 -38.938 -22.438 1 97.81 297 ASP A O 1
ATOM 2170 N N . PRO A 1 298 ? -11.914 -40.438 -21.938 1 98.5 298 PRO A N 1
ATOM 2171 C CA . PRO A 1 298 ? -10.914 -39.406 -21.656 1 98.5 298 PRO A CA 1
ATOM 2172 C C . PRO A 1 298 ? -10.578 -38.562 -22.891 1 98.5 298 PRO A C 1
ATOM 2174 O O . PRO A 1 298 ? -10.633 -39.062 -24.016 1 98.5 298 PRO A O 1
ATOM 2177 N N . GLU A 1 299 ? -10.25 -37.344 -22.719 1 98.56 299 GLU A N 1
ATOM 2178 C CA . GLU A 1 299 ? -9.891 -36.406 -23.766 1 98.56 299 GLU A CA 1
ATOM 2179 C C . GLU A 1 299 ? -8.531 -35.75 -23.5 1 98.56 299 GLU A C 1
ATOM 2181 O O . GLU A 1 299 ? -8.016 -35.844 -22.375 1 98.56 299 GLU A O 1
ATOM 2186 N N . ARG A 1 300 ? -7.934 -35.156 -24.641 1 98.44 300 ARG A N 1
ATOM 2187 C CA . ARG A 1 300 ? -6.891 -34.156 -24.422 1 98.44 300 ARG A CA 1
ATOM 2188 C C . ARG A 1 300 ? -7.469 -32.906 -23.828 1 98.44 300 ARG A C 1
ATOM 2190 O O . ARG A 1 300 ? -8.5 -32.406 -24.281 1 98.44 300 ARG A O 1
ATOM 2197 N N . VAL A 1 301 ? -6.887 -32.375 -22.797 1 98.56 301 VAL A N 1
ATOM 2198 C CA . VAL A 1 301 ? -7.383 -31.172 -22.141 1 98.56 301 VAL A CA 1
ATOM 2199 C C . VAL A 1 301 ? -6.223 -30.234 -21.844 1 98.56 301 VAL A C 1
ATOM 2201 O O . VAL A 1 301 ? -5.062 -30.562 -22.094 1 98.56 301 VAL A O 1
ATOM 2204 N N . VAL A 1 302 ? -6.551 -29.031 -21.438 1 98.25 302 VAL A N 1
ATOM 2205 C CA . VAL A 1 302 ? -5.586 -28.047 -20.969 1 98.25 302 VAL A CA 1
ATOM 2206 C C . VAL A 1 302 ? -5.789 -27.797 -19.469 1 98.25 302 VAL A C 1
ATOM 2208 O O . VAL A 1 302 ? -6.926 -27.703 -19 1 98.25 302 VAL A O 1
ATOM 2211 N N . LYS A 1 303 ? -4.723 -27.781 -18.781 1 96.88 303 LYS A N 1
ATOM 2212 C CA . LYS A 1 303 ? -4.742 -27.531 -17.344 1 96.88 303 LYS A CA 1
ATOM 2213 C C . LYS A 1 303 ? -4.301 -26.109 -17.031 1 96.88 303 LYS A C 1
ATOM 2215 O O . LYS A 1 303 ? -3.348 -25.594 -17.625 1 96.88 303 LYS A O 1
ATOM 2220 N N . PRO A 1 304 ? -4.91 -25.422 -16.062 1 95.69 304 PRO A N 1
ATOM 2221 C CA . PRO A 1 304 ? -4.605 -24.016 -15.805 1 95.69 304 PRO A CA 1
ATOM 2222 C C . PRO A 1 304 ? -3.381 -23.828 -14.906 1 95.69 304 PRO A C 1
ATOM 2224 O O . PRO A 1 304 ? -2.861 -22.719 -14.789 1 95.69 304 PRO A O 1
ATOM 2227 N N . HIS A 1 305 ? -2.869 -24.891 -14.258 1 94.31 305 HIS A N 1
ATOM 2228 C CA . HIS A 1 305 ? -1.847 -24.734 -13.234 1 94.31 305 HIS A CA 1
ATOM 2229 C C . HIS A 1 305 ? -0.513 -25.312 -13.688 1 94.31 305 HIS A C 1
ATOM 2231 O O . HIS A 1 305 ? -0.476 -26.391 -14.305 1 94.31 305 HIS A O 1
ATOM 2237 N N . ALA A 1 306 ? 0.48 -24.578 -13.281 1 97.12 306 ALA A N 1
ATOM 2238 C CA . ALA A 1 306 ? 1.828 -25.047 -13.578 1 97.12 306 ALA A CA 1
ATOM 2239 C C . ALA A 1 306 ? 2.168 -26.281 -12.75 1 97.12 306 ALA A C 1
ATOM 2241 O O . ALA A 1 306 ? 1.692 -26.438 -11.617 1 97.12 306 ALA A O 1
ATOM 2242 N N . THR A 1 307 ? 2.955 -27.109 -13.297 1 97.94 307 THR A N 1
ATOM 2243 C CA . THR A 1 307 ? 3.488 -28.297 -12.648 1 97.94 307 THR A CA 1
ATOM 2244 C C . THR A 1 307 ? 4.949 -28.516 -13.031 1 97.94 307 THR A C 1
ATOM 2246 O O . THR A 1 307 ? 5.508 -27.766 -13.828 1 97.94 307 THR A O 1
ATOM 2249 N N . ASP A 1 308 ? 5.535 -29.562 -12.5 1 98.56 308 ASP A N 1
ATOM 2250 C CA . ASP A 1 308 ? 6.91 -29.922 -12.836 1 98.56 308 ASP A CA 1
ATOM 2251 C C . ASP A 1 308 ? 7.035 -30.266 -14.32 1 98.56 308 ASP A C 1
ATOM 2253 O O . ASP A 1 308 ? 8.141 -30.297 -14.867 1 98.56 308 ASP A O 1
ATOM 2257 N N . ALA A 1 309 ? 5.922 -30.594 -14.953 1 98.75 309 ALA A N 1
ATOM 2258 C CA . ALA A 1 309 ? 5.953 -30.906 -16.375 1 98.75 309 ALA A CA 1
ATOM 2259 C C . ALA A 1 309 ? 6.527 -29.75 -17.188 1 98.75 309 ALA A C 1
ATOM 2261 O O . ALA A 1 309 ? 7.172 -29.953 -18.219 1 98.75 309 ALA A O 1
ATOM 2262 N N . GLY A 1 310 ? 6.266 -28.562 -16.719 1 98.75 310 GLY A N 1
ATOM 2263 C CA . GLY A 1 310 ? 6.812 -27.406 -17.406 1 98.75 310 GLY A CA 1
ATOM 2264 C C . GLY A 1 310 ? 8.328 -27.406 -17.469 1 98.75 310 GLY A C 1
ATOM 2265 O O . GLY A 1 310 ? 8.914 -27.12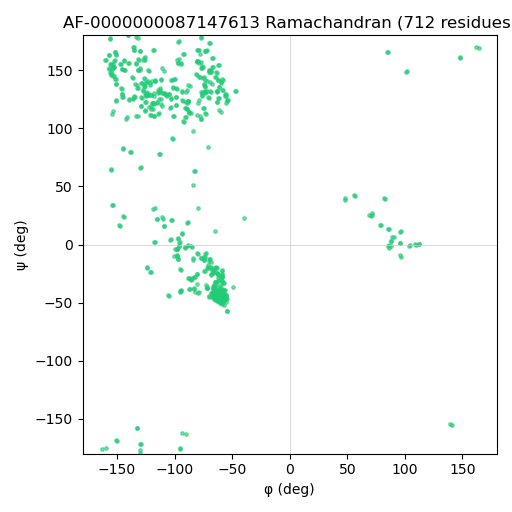5 -18.516 1 98.75 310 GLY A O 1
ATOM 2266 N N . TRP A 1 311 ? 8.969 -27.719 -16.375 1 98.75 311 TRP A N 1
ATOM 2267 C CA . TRP A 1 311 ? 10.43 -27.781 -16.328 1 98.75 311 TRP A CA 1
ATOM 2268 C C . TRP A 1 311 ? 10.945 -28.891 -17.234 1 98.75 311 TRP A C 1
ATOM 2270 O O . TRP A 1 311 ? 11.914 -28.703 -17.969 1 98.75 311 TRP A O 1
ATOM 2280 N N . LEU A 1 312 ? 10.305 -30.031 -17.156 1 98.75 312 LEU A N 1
ATOM 2281 C CA . LEU A 1 312 ? 10.711 -31.172 -17.953 1 98.75 312 LEU A CA 1
ATOM 2282 C C . LEU A 1 312 ? 10.578 -30.875 -19.453 1 98.75 312 LEU A C 1
ATOM 2284 O O . LEU A 1 312 ? 11.492 -31.156 -20.234 1 98.75 312 LEU A O 1
ATOM 2288 N N . ALA A 1 313 ? 9.477 -30.328 -19.766 1 98.56 313 ALA A N 1
ATOM 2289 C CA . ALA A 1 313 ? 9.25 -29.984 -21.156 1 98.56 313 ALA A CA 1
ATOM 2290 C C . ALA A 1 313 ? 10.281 -28.969 -21.641 1 98.56 313 ALA A C 1
ATOM 2292 O O . ALA A 1 313 ? 10.797 -29.078 -22.75 1 98.56 313 ALA A O 1
ATOM 2293 N N . ALA A 1 314 ? 10.547 -27.984 -20.859 1 97.5 314 ALA A N 1
ATOM 2294 C CA . ALA A 1 314 ? 11.547 -26.969 -21.219 1 97.5 314 ALA A CA 1
ATOM 2295 C C . ALA A 1 314 ? 12.914 -27.609 -21.438 1 97.5 314 ALA A C 1
ATOM 2297 O O . ALA A 1 314 ? 13.719 -27.109 -22.219 1 97.5 314 ALA A O 1
ATOM 2298 N N . ALA A 1 315 ? 13.133 -28.734 -20.75 1 97.88 315 ALA A N 1
ATOM 2299 C CA . ALA A 1 315 ? 14.414 -29.438 -20.875 1 97.88 315 ALA A CA 1
ATOM 2300 C C . ALA A 1 315 ? 14.398 -30.438 -22.016 1 97.88 315 ALA A C 1
ATOM 2302 O O . ALA A 1 315 ? 15.391 -31.125 -22.266 1 97.88 315 ALA A O 1
ATOM 2303 N N . GLY A 1 316 ? 13.281 -30.531 -22.688 1 97.81 316 GLY A N 1
ATOM 2304 C CA . GLY A 1 316 ? 13.242 -31.328 -23.906 1 97.81 316 GLY A CA 1
ATOM 2305 C C . GLY A 1 316 ? 12.453 -32.625 -23.75 1 97.81 316 GLY A C 1
ATOM 2306 O O . GLY A 1 316 ? 12.359 -33.406 -24.688 1 97.81 316 GLY A O 1
ATOM 2307 N N . THR A 1 317 ? 11.914 -32.875 -22.594 1 98.44 317 THR A N 1
ATOM 2308 C CA . THR A 1 317 ? 11.102 -34.062 -22.359 1 98.44 317 THR A CA 1
ATOM 2309 C C . THR A 1 317 ? 9.703 -33.875 -22.953 1 98.44 317 THR A C 1
ATOM 2311 O O . THR A 1 317 ? 9.078 -32.844 -22.766 1 98.44 317 THR A O 1
ATOM 2314 N N . THR A 1 318 ? 9.242 -34.844 -23.703 1 98.44 318 THR A N 1
ATOM 2315 C CA . THR A 1 318 ? 7.848 -34.844 -24.141 1 98.44 318 THR A CA 1
ATOM 2316 C C . THR A 1 318 ? 6.93 -35.25 -22.984 1 98.44 318 THR A C 1
ATOM 2318 O O . THR A 1 318 ? 6.98 -36.375 -22.5 1 98.44 318 THR A O 1
ATOM 2321 N N . CYS A 1 319 ? 6.043 -34.312 -22.578 1 98.38 319 CYS A N 1
ATOM 2322 C CA . CYS A 1 319 ? 5.305 -34.531 -21.328 1 98.38 319 CYS A CA 1
ATOM 2323 C C . CYS A 1 319 ? 3.803 -34.5 -21.578 1 98.38 319 CYS A C 1
ATOM 2325 O O . CYS A 1 319 ? 3.326 -33.781 -22.469 1 98.38 319 CYS A O 1
ATOM 2327 N N . VAL A 1 320 ? 3.078 -35.219 -20.812 1 98.75 320 VAL A N 1
ATOM 2328 C CA . VAL A 1 320 ? 1.657 -35.031 -20.547 1 98.75 320 VAL A CA 1
ATOM 2329 C C . VAL A 1 320 ? 1.41 -35.062 -19.031 1 98.75 320 VAL A C 1
ATOM 2331 O O . VAL A 1 320 ? 2.277 -35.5 -18.266 1 98.75 320 VAL A O 1
ATOM 2334 N N . VAL A 1 321 ? 0.303 -34.5 -18.641 1 98.88 321 VAL A N 1
ATOM 2335 C CA . VAL A 1 321 ? -0.13 -34.594 -17.25 1 98.88 321 VAL A CA 1
ATOM 2336 C C . VAL A 1 321 ? -1.365 -35.469 -17.141 1 98.88 321 VAL A C 1
ATOM 2338 O O . VAL A 1 321 ? -2.314 -35.344 -17.906 1 98.88 321 VAL A O 1
ATOM 2341 N N . CYS A 1 322 ? -1.315 -36.375 -16.25 1 98.88 322 CYS A N 1
ATOM 2342 C CA . CYS A 1 322 ? -2.4 -37.312 -16.016 1 98.88 322 CYS A CA 1
ATOM 2343 C C . CYS A 1 322 ? -2.391 -37.812 -14.578 1 98.88 322 CYS A C 1
ATOM 2345 O O . CYS A 1 322 ? -1.478 -38.531 -14.172 1 98.88 322 CYS A O 1
ATOM 2347 N N . GLY A 1 323 ? -3.432 -37.469 -13.836 1 98.69 323 GLY A N 1
ATOM 2348 C CA . GLY A 1 323 ? -3.416 -37.906 -12.445 1 98.69 323 GLY A CA 1
ATOM 2349 C C . GLY A 1 323 ? -4.785 -37.844 -11.797 1 98.69 323 GLY A C 1
ATOM 2350 O O . GLY A 1 323 ? -5.777 -37.531 -12.445 1 98.69 323 GLY A O 1
ATOM 2351 N N . ALA A 1 324 ? -4.867 -38.125 -10.578 1 98.62 324 ALA A N 1
ATOM 2352 C CA . ALA A 1 324 ? -6.102 -38.531 -9.906 1 98.62 324 ALA A CA 1
ATOM 2353 C C . ALA A 1 324 ? -6.867 -37.312 -9.414 1 98.62 324 ALA A C 1
ATOM 2355 O O . ALA A 1 324 ? -8.102 -37.312 -9.344 1 98.62 324 ALA A O 1
ATOM 2356 N N . ALA A 1 325 ? -6.172 -36.25 -9.102 1 98.5 325 ALA A N 1
ATOM 2357 C CA . ALA A 1 325 ? -6.805 -35.156 -8.406 1 98.5 325 ALA A CA 1
ATOM 2358 C C . ALA A 1 325 ? -7.816 -34.438 -9.305 1 98.5 325 ALA A C 1
ATOM 2360 O O . ALA A 1 325 ? -7.562 -34.25 -10.492 1 98.5 325 ALA A O 1
ATOM 2361 N N . GLU A 1 326 ? -8.938 -34.062 -8.766 1 97.44 326 GLU A N 1
ATOM 2362 C CA . GLU A 1 326 ? -9.977 -33.281 -9.43 1 97.44 326 GLU A CA 1
ATOM 2363 C C . GLU A 1 326 ? -9.859 -31.797 -9.078 1 97.44 326 GLU A C 1
ATOM 2365 O O . GLU A 1 326 ? -9.219 -31.438 -8.086 1 97.44 326 GLU A O 1
ATOM 2370 N N . PRO A 1 327 ? -10.484 -30.969 -9.992 1 94.75 327 PRO A N 1
ATOM 2371 C CA . PRO A 1 327 ? -10.484 -29.547 -9.648 1 94.75 327 PRO A CA 1
ATOM 2372 C C . PRO A 1 327 ? -11.094 -29.266 -8.273 1 94.75 327 PRO A C 1
ATOM 2374 O O . PRO A 1 327 ? -12.141 -29.828 -7.938 1 94.75 327 PRO A O 1
ATOM 2377 N N . GLY A 1 328 ? -10.375 -28.484 -7.414 1 92.69 328 GLY A N 1
ATOM 2378 C CA . GLY A 1 328 ? -10.914 -28.078 -6.129 1 92.69 328 GLY A CA 1
ATOM 2379 C C . GLY A 1 328 ? -10.484 -28.984 -4.988 1 92.69 328 GLY A C 1
ATOM 2380 O O . GLY A 1 328 ? -10.805 -28.734 -3.828 1 92.69 328 GLY A O 1
ATOM 2381 N N . GLU A 1 329 ? -9.703 -29.953 -5.273 1 95.56 329 GLU A N 1
ATOM 2382 C CA . GLU A 1 329 ? -9.312 -30.891 -4.227 1 95.56 329 GLU A CA 1
ATOM 2383 C C . GLU A 1 329 ? -7.973 -30.516 -3.613 1 95.56 329 GLU A C 1
ATOM 2385 O O . GLU A 1 329 ? -7.816 -30.516 -2.391 1 95.56 329 GLU A O 1
ATOM 2390 N N . ALA A 1 330 ? -7.043 -30.078 -4.445 1 94.06 330 ALA A N 1
ATOM 2391 C CA . ALA A 1 330 ? -5.684 -29.797 -3.996 1 94.06 330 ALA A CA 1
ATOM 2392 C C . ALA A 1 330 ? -5.641 -28.516 -3.168 1 94.06 330 ALA A C 1
ATOM 2394 O O . ALA A 1 330 ? -6.34 -27.547 -3.477 1 94.06 330 ALA A O 1
ATOM 2395 N N . HIS A 1 331 ? -4.836 -28.469 -2.088 1 94 331 HIS A N 1
ATOM 2396 C CA . HIS A 1 331 ? -4.508 -27.266 -1.327 1 94 331 HIS A CA 1
ATOM 2397 C C . HIS A 1 331 ? -5.711 -26.781 -0.523 1 94 331 HIS A C 1
ATOM 2399 O O . HIS A 1 331 ? -5.895 -25.578 -0.345 1 94 331 HIS A O 1
ATOM 2405 N N . THR A 1 332 ? -6.609 -27.703 -0.161 1 95.31 332 THR A N 1
ATOM 2406 C CA . THR A 1 332 ? -7.789 -27.312 0.604 1 95.31 332 THR A CA 1
ATOM 2407 C C . THR A 1 332 ? -7.816 -28.016 1.957 1 95.31 332 THR A C 1
ATOM 2409 O O . THR A 1 332 ? -7.113 -29.016 2.158 1 95.31 332 THR A O 1
ATOM 2412 N N . ASP A 1 333 ? -8.68 -27.531 2.771 1 94.69 333 ASP A N 1
ATOM 2413 C CA . ASP A 1 333 ? -8.844 -28.156 4.082 1 94.69 333 ASP A CA 1
ATOM 2414 C C . ASP A 1 333 ? -9.531 -29.516 3.965 1 94.69 333 ASP A C 1
ATOM 2416 O O . ASP A 1 333 ? -9.398 -30.359 4.855 1 94.69 333 ASP A O 1
ATOM 2420 N N . ALA A 1 334 ? -10.172 -29.672 2.879 1 95.75 334 ALA A N 1
ATOM 2421 C CA . ALA A 1 334 ? -10.914 -30.922 2.66 1 95.75 334 ALA A CA 1
ATOM 2422 C C . ALA A 1 334 ? -10.258 -31.75 1.565 1 95.75 334 ALA A C 1
ATOM 2424 O O . ALA A 1 334 ? -10.938 -32.531 0.872 1 95.75 334 ALA A O 1
ATOM 2425 N N . GLU A 1 335 ? -9.031 -31.516 1.369 1 98 335 GLU A N 1
ATOM 2426 C CA . GLU A 1 335 ? -8.32 -32.25 0.329 1 98 335 GLU A CA 1
ATOM 2427 C C . GLU A 1 335 ? -8.602 -33.75 0.425 1 98 335 GLU A C 1
ATOM 2429 O O . GLU A 1 335 ? -8.562 -34.312 1.515 1 98 335 GLU A O 1
ATOM 2434 N N . SER A 1 336 ? -8.922 -34.375 -0.687 1 98.31 336 SER A N 1
ATOM 2435 C CA . SER A 1 336 ? -9.188 -35.781 -0.765 1 98.31 336 SER A CA 1
ATOM 2436 C C . SER A 1 336 ? -8.969 -36.312 -2.18 1 98.31 336 SER A C 1
ATOM 2438 O O . SER A 1 336 ? -8.93 -35.531 -3.137 1 98.31 336 SER A O 1
ATOM 2440 N N . VAL A 1 337 ? -8.844 -37.625 -2.277 1 98.31 337 VAL A N 1
ATOM 2441 C CA . VAL A 1 337 ? -8.688 -38.281 -3.58 1 98.31 337 VAL A CA 1
ATOM 2442 C C . VAL A 1 337 ? -9.57 -39.531 -3.654 1 98.31 337 VAL A C 1
ATOM 2444 O O .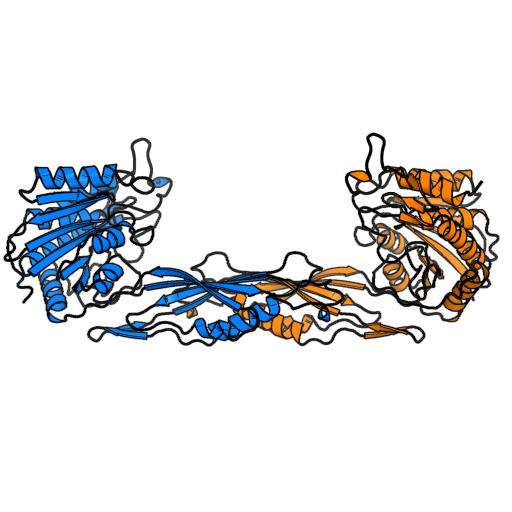 VAL A 1 337 ? -9.75 -40.219 -2.654 1 98.31 337 VAL A O 1
ATOM 2447 N N . SER A 1 338 ? -10.102 -39.781 -4.785 1 98.19 338 SER A N 1
ATOM 2448 C CA . SER A 1 338 ? -10.93 -40.969 -4.996 1 98.19 338 SER A CA 1
ATOM 2449 C C . SER A 1 338 ? -10.086 -42.25 -5.047 1 98.19 338 SER A C 1
ATOM 2451 O O . SER A 1 338 ? -9.117 -42.312 -5.805 1 98.19 338 SER A O 1
ATOM 2453 N N . VAL A 1 339 ? -10.516 -43.25 -4.285 1 97.88 339 VAL A N 1
ATOM 2454 C CA . VAL A 1 339 ? -9.828 -44.531 -4.258 1 97.88 339 VAL A CA 1
ATOM 2455 C C . VAL A 1 339 ? -9.898 -45.188 -5.641 1 97.88 339 VAL A C 1
ATOM 2457 O O . VAL A 1 339 ? -8.891 -45.688 -6.148 1 97.88 339 VAL A O 1
ATOM 2460 N N . ASP A 1 340 ? -11.023 -45.094 -6.191 1 97.5 340 ASP A N 1
ATOM 2461 C CA . ASP A 1 340 ? -11.219 -45.688 -7.512 1 97.5 340 ASP A CA 1
ATOM 2462 C C . ASP A 1 340 ? -10.32 -45.031 -8.555 1 97.5 340 ASP A C 1
ATOM 2464 O O . ASP A 1 340 ? -9.797 -45.719 -9.438 1 97.5 340 ASP A O 1
ATOM 2468 N N . VAL A 1 341 ? -10.203 -43.781 -8.438 1 98.31 341 VAL A N 1
ATOM 2469 C CA . VAL A 1 341 ? -9.414 -43.062 -9.438 1 98.31 341 VAL A CA 1
ATOM 2470 C C . VAL A 1 341 ? -7.93 -43.375 -9.234 1 98.31 341 VAL A C 1
ATOM 2472 O O . VAL A 1 341 ? -7.176 -43.469 -10.203 1 98.31 341 VAL A O 1
ATOM 2475 N N . VAL A 1 342 ? -7.465 -43.5 -7.996 1 98.56 342 VAL A N 1
ATOM 2476 C CA . VAL A 1 342 ? -6.082 -43.906 -7.738 1 98.56 342 VAL A CA 1
ATOM 2477 C C . VAL A 1 342 ? -5.797 -45.25 -8.406 1 98.56 342 VAL A C 1
ATOM 2479 O O . VAL A 1 342 ? -4.781 -45.406 -9.094 1 98.56 342 VAL A O 1
ATOM 2482 N N . GLU A 1 343 ? -6.668 -46.156 -8.25 1 98.19 343 GLU A N 1
ATOM 2483 C CA . GLU A 1 343 ? -6.5 -47.469 -8.883 1 98.19 343 GLU A CA 1
ATOM 2484 C C . GLU A 1 343 ? -6.523 -47.344 -10.406 1 98.19 343 GLU A C 1
ATOM 2486 O O . GLU A 1 343 ? -5.773 -48.031 -11.094 1 98.19 343 GLU A O 1
ATOM 2491 N N . ARG A 1 344 ? -7.391 -46.531 -10.844 1 98.38 344 ARG A N 1
ATOM 2492 C CA . ARG A 1 344 ? -7.445 -46.25 -12.281 1 98.38 344 ARG A CA 1
ATOM 2493 C C . ARG A 1 344 ? -6.105 -45.75 -12.789 1 98.38 344 ARG A C 1
ATOM 2495 O O . ARG A 1 344 ? -5.652 -46.125 -13.859 1 98.38 344 ARG A O 1
ATOM 2502 N N . CYS A 1 345 ? -5.531 -44.844 -12.055 1 98.75 345 CYS A N 1
ATOM 2503 C CA . CYS A 1 345 ? -4.242 -44.312 -12.453 1 98.75 345 CYS A CA 1
ATOM 2504 C C . CYS A 1 345 ? -3.188 -45.406 -12.547 1 98.75 345 CYS A C 1
ATOM 2506 O O . CYS A 1 345 ? -2.316 -45.344 -13.414 1 98.75 345 CYS A O 1
ATOM 2508 N N . VAL A 1 346 ? -3.246 -46.406 -11.648 1 98.69 346 VAL A N 1
ATOM 2509 C CA . VAL A 1 346 ? -2.332 -47.562 -11.758 1 98.69 346 VAL A CA 1
ATOM 2510 C C . VAL A 1 346 ? -2.457 -48.188 -13.141 1 98.69 346 VAL A C 1
ATOM 2512 O O . VAL A 1 346 ? -1.452 -48.438 -13.812 1 98.69 346 VAL A O 1
ATOM 2515 N N . ARG A 1 347 ? -3.664 -48.375 -13.539 1 98.44 347 ARG A N 1
ATOM 2516 C CA . ARG A 1 347 ? -3.912 -49.031 -14.828 1 98.44 347 ARG A CA 1
ATOM 2517 C C . ARG A 1 347 ? -3.461 -48.125 -15.977 1 98.44 347 ARG A C 1
ATOM 2519 O O . ARG A 1 347 ? -2.879 -48.594 -16.953 1 98.44 347 ARG A O 1
ATOM 2526 N N . ILE A 1 348 ? -3.717 -46.844 -15.922 1 98.69 348 ILE A N 1
ATOM 2527 C CA . ILE A 1 348 ? -3.328 -45.906 -16.969 1 98.69 348 ILE A CA 1
ATOM 2528 C C . ILE A 1 348 ? -1.808 -45.875 -17.109 1 98.69 348 ILE A C 1
ATOM 2530 O O . ILE A 1 348 ? -1.274 -46 -18.203 1 98.69 348 ILE A O 1
ATOM 2534 N N . TYR A 1 349 ? -1.126 -45.75 -15.953 1 98.62 349 TYR A N 1
ATOM 2535 C CA . TYR A 1 349 ? 0.33 -45.656 -15.977 1 98.62 349 TYR A CA 1
ATOM 2536 C C . TYR A 1 349 ? 0.951 -46.969 -16.484 1 98.62 349 TYR A C 1
ATOM 2538 O O . TYR A 1 349 ? 1.926 -46.938 -17.234 1 98.62 349 TYR A O 1
ATOM 2546 N N . ARG A 1 350 ? 0.394 -48.094 -16.062 1 98.06 350 ARG A N 1
ATOM 2547 C CA . ARG A 1 350 ? 0.874 -49.375 -16.562 1 98.06 350 ARG A CA 1
ATOM 2548 C C . ARG A 1 350 ? 0.663 -49.469 -18.078 1 98.06 350 ARG A C 1
ATOM 2550 O O . ARG A 1 350 ? 1.562 -49.875 -18.812 1 98.06 350 ARG A O 1
ATOM 2557 N N . GLY A 1 351 ? -0.558 -49.125 -18.5 1 97.62 351 GLY A N 1
ATOM 2558 C CA . GLY A 1 351 ? -0.845 -49.094 -19.922 1 97.62 351 GLY A CA 1
ATOM 2559 C C . GLY A 1 351 ? 0.097 -48.219 -20.719 1 97.62 351 GLY A C 1
ATOM 2560 O O . GLY A 1 351 ? 0.565 -48.625 -21.797 1 97.62 351 GLY A O 1
ATOM 2561 N N . ALA A 1 352 ? 0.375 -47.031 -20.266 1 97.62 352 ALA A N 1
ATOM 2562 C CA . ALA A 1 352 ? 1.311 -46.125 -20.922 1 97.62 352 ALA A CA 1
ATOM 2563 C C . ALA A 1 352 ? 2.713 -46.719 -20.969 1 97.62 352 ALA A C 1
ATOM 2565 O O . ALA A 1 352 ? 3.391 -46.656 -22 1 97.62 352 ALA A O 1
ATOM 2566 N N . ALA A 1 353 ? 3.115 -47.312 -19.828 1 96.69 353 ALA A N 1
ATOM 2567 C CA . ALA A 1 353 ? 4.445 -47.906 -19.719 1 96.69 353 ALA A CA 1
ATOM 2568 C C . ALA A 1 353 ? 4.617 -49.062 -20.719 1 96.69 353 ALA A C 1
ATOM 2570 O O . ALA A 1 353 ? 5.723 -49.312 -21.203 1 96.69 353 ALA A O 1
ATOM 2571 N N . GLU A 1 354 ? 3.545 -49.688 -21.031 1 95 354 GLU A N 1
ATOM 2572 C CA . GLU A 1 354 ? 3.619 -50.875 -21.859 1 95 354 GLU A CA 1
ATOM 2573 C C . GLU A 1 354 ? 3.289 -50.562 -23.312 1 95 354 GLU A C 1
ATOM 2575 O O . GLU A 1 354 ? 3.385 -51.406 -24.188 1 95 354 GLU A O 1
ATOM 2580 N N . SER A 1 355 ? 2.941 -49.344 -23.516 1 89.88 355 SER A N 1
ATOM 2581 C CA . SER A 1 355 ? 2.604 -48.938 -24.875 1 89.88 355 SER A CA 1
ATOM 2582 C C . SER A 1 355 ? 3.857 -48.719 -25.719 1 89.88 355 SER A C 1
ATOM 2584 O O . SER A 1 355 ? 4.957 -48.562 -25.172 1 89.88 355 SER A O 1
ATOM 2586 N N . ASP A 1 356 ? 3.592 -48.688 -27.047 1 79.94 356 ASP A N 1
ATOM 2587 C CA . ASP A 1 356 ? 4.703 -48.438 -27.953 1 79.94 356 ASP A CA 1
ATOM 2588 C C . ASP A 1 356 ? 4.969 -46.938 -28.094 1 79.94 356 ASP A C 1
ATOM 2590 O O . ASP A 1 356 ? 4.078 -46.188 -28.484 1 79.94 356 ASP A O 1
ATOM 2594 N N . LEU A 1 357 ? 5.816 -46.25 -27.5 1 72.44 357 LEU A N 1
ATOM 2595 C CA . LEU A 1 357 ? 6.141 -44.844 -27.531 1 72.44 357 LEU A CA 1
ATOM 2596 C C . LEU A 1 357 ? 6.68 -44.438 -28.906 1 72.44 357 LEU A C 1
ATOM 2598 O O . LEU A 1 357 ? 6.754 -43.25 -29.234 1 72.44 357 LEU A O 1
ATOM 2602 N N . GLY A 1 358 ? 6.633 -45.156 -29.953 1 53.09 358 GLY A N 1
ATOM 2603 C CA . GLY A 1 358 ? 7.211 -44.969 -31.281 1 53.09 358 GLY A CA 1
ATOM 2604 C C . GLY A 1 358 ? 8.445 -45.812 -31.531 1 53.09 358 GLY A C 1
ATOM 2605 O O . GLY A 1 358 ? 9.023 -46.375 -30.578 1 53.09 358 GLY A O 1
ATOM 2606 N N . MET B 1 1 ? 15.352 43.094 34.281 1 40.16 1 MET B N 1
ATOM 2607 C CA . MET B 1 1 ? 15.281 41.75 33.75 1 40.16 1 MET B CA 1
ATOM 2608 C C . MET B 1 1 ? 13.898 41.438 33.188 1 40.16 1 MET B C 1
ATOM 2610 O O . MET B 1 1 ? 12.898 42 33.656 1 40.16 1 MET B O 1
ATOM 2614 N N . HIS B 1 2 ? 13.945 40.781 31.734 1 62.72 2 HIS B N 1
ATOM 2615 C CA . HIS B 1 2 ? 13.164 40.562 30.516 1 62.72 2 HIS B CA 1
ATOM 2616 C C . HIS B 1 2 ? 12.047 39.562 30.75 1 62.72 2 HIS B C 1
ATOM 2618 O O . HIS B 1 2 ? 12.273 38.344 30.688 1 62.72 2 HIS B O 1
ATOM 2624 N N . ASP B 1 3 ? 10.898 40.062 31.281 1 89.94 3 ASP B N 1
ATOM 2625 C CA . ASP B 1 3 ? 9.711 39.406 31.812 1 89.94 3 ASP B CA 1
ATOM 2626 C C . ASP B 1 3 ? 9.18 38.344 30.844 1 89.94 3 ASP B C 1
ATOM 2628 O O . ASP B 1 3 ? 8.898 37.219 31.25 1 89.94 3 ASP B O 1
ATOM 2632 N N . ALA B 1 4 ? 9.305 38.688 29.703 1 97.25 4 ALA B N 1
ATOM 2633 C CA . ALA B 1 4 ? 8.711 37.75 28.75 1 97.25 4 ALA B CA 1
ATOM 2634 C C . ALA B 1 4 ? 9.641 36.562 28.5 1 97.25 4 ALA B C 1
ATOM 2636 O O . ALA B 1 4 ? 9.172 35.438 28.297 1 97.25 4 ALA B O 1
ATOM 2637 N N . VAL B 1 5 ? 10.961 36.781 28.516 1 97.19 5 VAL B N 1
ATOM 2638 C CA . VAL B 1 5 ? 11.945 35.719 28.281 1 97.19 5 VAL B CA 1
ATOM 2639 C C . VAL B 1 5 ? 11.961 34.75 29.453 1 97.19 5 VAL B C 1
ATOM 2641 O O . VAL B 1 5 ? 11.977 33.531 29.25 1 97.19 5 VAL B O 1
ATOM 2644 N N . ASP B 1 6 ? 11.969 35.312 30.625 1 97.06 6 ASP B N 1
ATOM 2645 C CA . ASP B 1 6 ? 11.898 34.5 31.812 1 97.06 6 ASP B CA 1
ATOM 2646 C C . ASP B 1 6 ? 10.617 33.656 31.828 1 97.06 6 ASP B C 1
ATOM 2648 O O . ASP B 1 6 ? 10.641 32.469 32.219 1 97.06 6 ASP B O 1
ATOM 2652 N N . LEU B 1 7 ? 9.57 34.312 31.5 1 98.19 7 LEU B N 1
ATOM 2653 C CA . LEU B 1 7 ? 8.289 33.625 31.453 1 98.19 7 LEU B CA 1
ATOM 2654 C C . LEU B 1 7 ? 8.297 32.531 30.406 1 98.19 7 LEU B C 1
ATOM 2656 O O . LEU B 1 7 ? 7.738 31.438 30.609 1 98.19 7 LEU B O 1
ATOM 2660 N N . THR B 1 8 ? 8.922 32.781 29.234 1 98.38 8 THR B N 1
ATOM 2661 C CA . THR B 1 8 ? 9.07 31.766 28.203 1 98.38 8 THR B CA 1
ATOM 2662 C C . THR B 1 8 ? 9.797 30.531 28.734 1 98.38 8 THR B C 1
ATOM 2664 O O . THR B 1 8 ? 9.367 29.406 28.516 1 98.38 8 THR B O 1
ATOM 2667 N N . HIS B 1 9 ? 10.906 30.797 29.422 1 97.12 9 HIS B N 1
ATOM 2668 C CA . HIS B 1 9 ? 11.703 29.734 30 1 97.12 9 HIS B CA 1
ATOM 2669 C C . HIS B 1 9 ? 10.859 28.875 30.938 1 97.12 9 HIS B C 1
ATOM 2671 O O . HIS B 1 9 ? 10.844 27.641 30.828 1 97.12 9 HIS B O 1
ATOM 2677 N N . ARG B 1 10 ? 10.148 29.5 31.766 1 96.69 10 ARG B N 1
ATOM 2678 C CA . ARG B 1 10 ? 9.344 28.812 32.781 1 96.69 10 ARG B CA 1
ATOM 2679 C C . ARG B 1 10 ? 8.25 27.984 32.125 1 96.69 10 ARG B C 1
ATOM 2681 O O . ARG B 1 10 ? 8.039 26.828 32.469 1 96.69 10 ARG B O 1
ATOM 2688 N N . LEU B 1 11 ? 7.539 28.562 31.203 1 98.06 11 LEU B N 1
ATOM 2689 C CA . LEU B 1 11 ? 6.438 27.859 30.547 1 98.06 11 LEU B CA 1
ATOM 2690 C C . LEU B 1 11 ? 6.953 26.703 29.703 1 98.06 11 LEU B C 1
ATOM 2692 O O . LEU B 1 11 ? 6.332 25.625 29.672 1 98.06 11 LEU B O 1
ATOM 2696 N N . ALA B 1 12 ? 8.125 26.891 29.031 1 97.94 12 ALA B N 1
ATOM 2697 C CA . ALA B 1 12 ? 8.648 25.891 28.109 1 97.94 12 ALA B CA 1
ATOM 2698 C C . ALA B 1 12 ? 9.227 24.703 28.891 1 97.94 12 ALA B C 1
ATOM 2700 O O . ALA B 1 12 ? 9.32 23.594 28.359 1 97.94 12 ALA B O 1
ATOM 2701 N N . GLU B 1 13 ? 9.578 24.922 30.109 1 97.44 13 GLU B N 1
ATOM 2702 C CA . GLU B 1 13 ? 10.094 23.844 30.938 1 97.44 13 GLU B CA 1
ATOM 2703 C C . GLU B 1 13 ? 9 22.859 31.312 1 97.44 13 GLU B C 1
ATOM 2705 O O . GLU B 1 13 ? 9.281 21.719 31.672 1 97.44 13 GLU B O 1
ATOM 2710 N N . ILE B 1 14 ? 7.762 23.25 31.188 1 97.75 14 ILE B N 1
ATOM 2711 C CA . ILE B 1 14 ? 6.621 22.406 31.562 1 97.75 14 ILE B CA 1
ATOM 2712 C C . ILE B 1 14 ? 6.219 21.531 30.391 1 97.75 14 ILE B C 1
ATOM 2714 O O . ILE B 1 14 ? 5.746 22.031 2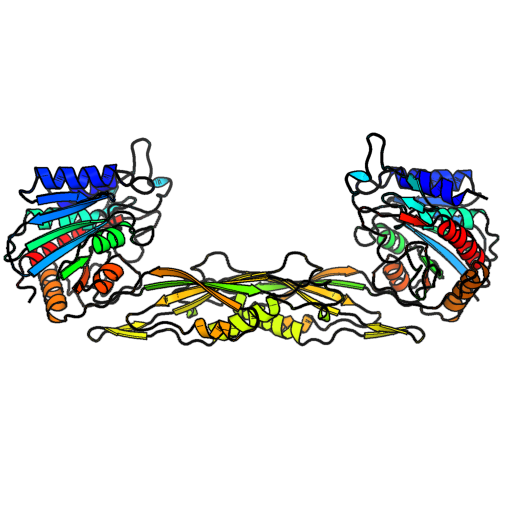9.359 1 97.75 14 ILE B O 1
ATOM 2718 N N . PRO B 1 15 ? 6.391 20.203 30.516 1 97 15 PRO B N 1
ATOM 2719 C CA . PRO B 1 15 ? 5.914 19.344 29.438 1 97 15 PRO B CA 1
ATOM 2720 C C . PRO B 1 15 ? 4.418 19.5 29.172 1 97 15 PRO B C 1
ATOM 2722 O O . PRO B 1 15 ? 3.619 19.531 30.109 1 97 15 PRO B O 1
ATOM 2725 N N . SER B 1 16 ? 4.074 19.641 27.875 1 97.56 16 SER B N 1
ATOM 2726 C CA . SER B 1 16 ? 2.662 19.859 27.578 1 97.56 16 SER B CA 1
ATOM 2727 C C . SER B 1 16 ? 2.26 19.172 26.281 1 97.56 16 SER B C 1
ATOM 2729 O O . SER B 1 16 ? 1.29 19.562 25.625 1 97.56 16 SER B O 1
ATOM 2731 N N . HIS B 1 17 ? 2.98 18.078 25.797 1 96.44 17 HIS B N 1
ATOM 2732 C CA . HIS B 1 17 ? 2.668 17.375 24.562 1 96.44 17 HIS B CA 1
ATOM 2733 C C . HIS B 1 17 ? 1.604 16.312 24.781 1 96.44 17 HIS B C 1
ATOM 2735 O O . HIS B 1 17 ? 0.802 16.031 23.891 1 96.44 17 HIS B O 1
ATOM 2741 N N . GLU B 1 18 ? 1.573 15.781 25.969 1 94.62 18 GLU B N 1
ATOM 2742 C CA . GLU B 1 18 ? 0.587 14.75 26.266 1 94.62 18 GLU B CA 1
ATOM 2743 C C . GLU B 1 18 ? -0.539 15.305 27.141 1 94.62 18 GLU B C 1
ATOM 2745 O O . GLU B 1 18 ? -1.709 14.977 26.922 1 94.62 18 GLU B O 1
ATOM 2750 N N . ASP B 1 19 ? -0.141 16.062 28.125 1 95.62 19 ASP B N 1
ATOM 2751 C CA . ASP B 1 19 ? -1.047 16.703 29.078 1 95.62 19 ASP B CA 1
ATOM 2752 C C . ASP B 1 19 ? -0.711 18.172 29.25 1 95.62 19 ASP B C 1
ATOM 2754 O O . ASP B 1 19 ? 0.338 18.516 29.797 1 95.62 19 ASP B O 1
ATOM 2758 N N . GLU B 1 20 ? -1.601 19.016 28.75 1 96.38 20 GLU B N 1
ATOM 2759 C CA . GLU B 1 20 ? -1.287 20.438 28.75 1 96.38 20 GLU B CA 1
ATOM 2760 C C . GLU B 1 20 ? -1.85 21.125 30 1 96.38 20 GLU B C 1
ATOM 2762 O O . GLU B 1 20 ? -1.83 22.359 30.094 1 96.38 20 GLU B O 1
ATOM 2767 N N . ARG B 1 21 ? -2.377 20.391 31.031 1 97.5 21 ARG B N 1
ATOM 2768 C CA . ARG B 1 21 ? -3.029 20.953 32.219 1 97.5 21 ARG B CA 1
ATOM 2769 C C . ARG B 1 21 ? -2.061 21.828 33 1 97.5 21 ARG B C 1
ATOM 2771 O O . ARG B 1 21 ? -2.395 22.953 33.406 1 97.5 21 ARG B O 1
ATOM 2778 N N . ALA B 1 22 ? -0.854 21.312 33.25 1 98.25 22 ALA B N 1
ATOM 2779 C CA . ALA B 1 22 ? 0.119 22.031 34.062 1 98.25 22 ALA B CA 1
ATOM 2780 C C . ALA B 1 22 ? 0.536 23.344 33.406 1 98.25 22 ALA B C 1
ATOM 2782 O O . ALA B 1 22 ? 0.738 24.344 34.094 1 98.25 22 ALA B O 1
ATOM 2783 N N . ALA B 1 23 ? 0.73 23.281 32.125 1 98.44 23 ALA B N 1
ATOM 2784 C CA . ALA B 1 23 ? 1.06 24.5 31.391 1 98.44 23 ALA B CA 1
ATOM 2785 C C . ALA B 1 23 ? -0.077 25.516 31.484 1 98.44 23 ALA B C 1
ATOM 2787 O O . ALA B 1 23 ? 0.162 26.703 31.703 1 98.44 23 ALA B O 1
ATOM 2788 N N . GLY B 1 24 ? -1.32 25.062 31.312 1 98.69 24 GLY B N 1
ATOM 2789 C CA . GLY B 1 24 ? -2.477 25.922 31.484 1 98.69 24 GLY B CA 1
ATOM 2790 C C . GLY B 1 24 ? -2.568 26.516 32.875 1 98.69 24 GLY B C 1
ATOM 2791 O O . GLY B 1 24 ? -2.889 27.703 33.031 1 98.69 24 GLY B O 1
ATOM 2792 N N . ASP B 1 25 ? -2.311 25.672 33.875 1 98.75 25 ASP B N 1
ATOM 2793 C CA . ASP B 1 25 ? -2.303 26.141 35.281 1 98.75 25 ASP B CA 1
ATOM 2794 C C . ASP B 1 25 ? -1.298 27.281 35.438 1 98.75 25 ASP B C 1
ATOM 2796 O O . ASP B 1 25 ? -1.579 28.25 36.156 1 98.75 25 ASP B O 1
ATOM 2800 N N . ALA B 1 26 ? -0.192 27.062 34.906 1 98.69 26 ALA B N 1
ATOM 2801 C CA . ALA B 1 26 ? 0.854 28.078 35.031 1 98.69 26 ALA B CA 1
ATOM 2802 C C . ALA B 1 26 ? 0.427 29.391 34.375 1 98.69 26 ALA B C 1
ATOM 2804 O O . ALA B 1 26 ? 0.653 30.469 34.938 1 98.69 26 ALA B O 1
ATOM 2805 N N . VAL B 1 27 ? -0.128 29.344 33.219 1 98.81 27 VAL B N 1
ATOM 2806 C CA . VAL B 1 27 ? -0.612 30.531 32.5 1 98.81 27 VAL B CA 1
ATOM 2807 C C . VAL B 1 27 ? -1.691 31.219 33.344 1 98.81 27 VAL B C 1
ATOM 2809 O O . VAL B 1 27 ? -1.634 32.438 33.562 1 98.81 27 VAL B O 1
ATOM 2812 N N . GLU B 1 28 ? -2.643 30.453 33.781 1 98.81 28 GLU B N 1
ATOM 2813 C CA . GLU B 1 28 ? -3.746 30.969 34.594 1 98.81 28 GLU B CA 1
ATOM 2814 C C . GLU B 1 28 ? -3.232 31.656 35.844 1 98.81 28 GLU B C 1
ATOM 2816 O O . GLU B 1 28 ? -3.645 32.781 36.188 1 98.81 28 GLU B O 1
ATOM 2821 N N . SER B 1 29 ? -2.408 30.922 36.531 1 98.69 29 SER B N 1
ATOM 2822 C CA . SER B 1 29 ? -1.877 31.422 37.812 1 98.69 29 SER B CA 1
ATOM 2823 C C . SER B 1 29 ? -1.127 32.719 37.594 1 98.69 29 SER B C 1
ATOM 2825 O O . SER B 1 29 ? -1.26 33.656 38.406 1 98.69 29 SER B O 1
ATOM 2827 N N . TRP B 1 30 ? -0.321 32.75 36.625 1 98.56 30 TRP B N 1
ATOM 2828 C CA . TRP B 1 30 ? 0.43 33.969 36.344 1 98.56 30 TRP B CA 1
ATOM 2829 C C . TRP B 1 30 ? -0.51 35.156 36.062 1 98.56 30 TRP B C 1
ATOM 2831 O O . TRP B 1 30 ? -0.315 36.25 36.594 1 98.56 30 TRP B O 1
ATOM 2841 N N . LEU B 1 31 ? -1.505 34.969 35.188 1 98.62 31 LEU B N 1
ATOM 2842 C CA . LEU B 1 31 ? -2.445 36.031 34.844 1 98.62 31 LEU B CA 1
ATOM 2843 C C . LEU B 1 31 ? -3.17 36.531 36.062 1 98.62 31 LEU B C 1
ATOM 2845 O O . LEU B 1 31 ? -3.35 37.75 36.219 1 98.62 31 LEU B O 1
ATOM 2849 N N . ARG B 1 32 ? -3.586 35.688 36.938 1 98.38 32 ARG B N 1
ATOM 2850 C CA . ARG B 1 32 ? -4.305 36.062 38.156 1 98.38 32 ARG B CA 1
ATOM 2851 C C . ARG B 1 32 ? -3.402 36.844 39.094 1 98.38 32 ARG B C 1
ATOM 2853 O O . ARG B 1 32 ? -3.867 37.75 39.812 1 98.38 32 ARG B O 1
ATOM 2860 N N . THR B 1 33 ? -2.203 36.5 39.125 1 98 33 THR B N 1
ATOM 2861 C CA . THR B 1 33 ? -1.257 37.156 40.031 1 98 33 THR B CA 1
ATOM 2862 C C . THR B 1 33 ? -0.804 38.5 39.469 1 98 33 THR B C 1
ATOM 2864 O O . THR B 1 33 ? -0.666 39.469 40.219 1 98 33 THR B O 1
ATOM 2867 N N . GLU B 1 34 ? -0.573 38.531 38.219 1 97.69 34 GLU B N 1
ATOM 2868 C CA . GLU B 1 34 ? 0.14 39.656 37.625 1 97.69 34 GLU B CA 1
ATOM 2869 C C . GLU B 1 34 ? -0.83 40.656 37.031 1 97.69 34 GLU B C 1
ATOM 2871 O O . GLU B 1 34 ? -0.431 41.781 36.656 1 97.69 34 GLU B O 1
ATOM 2876 N N . THR B 1 35 ? -2.113 40.312 36.875 1 97.5 35 THR B N 1
ATOM 2877 C CA . THR B 1 35 ? -3.078 41.219 36.25 1 97.5 35 THR B CA 1
ATOM 2878 C C . THR B 1 35 ? -4.336 41.344 37.125 1 97.5 35 THR B C 1
ATOM 2880 O O . THR B 1 35 ? -4.531 40.531 38.031 1 97.5 35 THR B O 1
ATOM 2883 N N . ASP B 1 36 ? -5.195 42.344 36.844 1 95.38 36 ASP B N 1
ATOM 2884 C CA . ASP B 1 36 ? -6.504 42.5 37.469 1 95.38 36 ASP B CA 1
ATOM 2885 C C . ASP B 1 36 ? -7.621 42.031 36.531 1 95.38 36 ASP B C 1
ATOM 2887 O O . ASP B 1 36 ? -8.773 42.469 36.688 1 95.38 36 ASP B O 1
ATOM 2891 N N . ALA B 1 37 ? -7.242 41.219 35.594 1 97.44 37 ALA B N 1
ATOM 2892 C CA . ALA B 1 37 ? -8.188 40.812 34.562 1 97.44 37 ALA B CA 1
ATOM 2893 C C . ALA B 1 37 ? -9.133 39.719 35.094 1 97.44 37 ALA B C 1
ATOM 2895 O O . ALA B 1 37 ? -8.852 39.094 36.125 1 97.44 37 ALA B O 1
ATOM 2896 N N . ALA B 1 38 ? -10.281 39.656 34.438 1 97.88 38 ALA B N 1
ATOM 2897 C CA . ALA B 1 38 ? -11.117 38.469 34.656 1 97.88 38 ALA B CA 1
ATOM 2898 C C . ALA B 1 38 ? -10.508 37.25 33.938 1 97.88 38 ALA B C 1
ATOM 2900 O O . ALA B 1 38 ? -10.414 37.219 32.719 1 97.88 38 ALA B O 1
ATOM 2901 N N . VAL B 1 39 ? -10.078 36.312 34.75 1 98.5 39 VAL B N 1
ATOM 2902 C CA . VAL B 1 39 ? -9.414 35.125 34.219 1 98.5 39 VAL B CA 1
ATOM 2903 C C . VAL B 1 39 ? -10.328 33.906 34.344 1 98.5 39 VAL B C 1
ATOM 2905 O O . VAL B 1 39 ? -10.875 33.625 35.406 1 98.5 39 VAL B O 1
ATOM 2908 N N . GLU B 1 40 ? -10.453 33.219 33.219 1 98.12 40 GLU B N 1
ATOM 2909 C CA . GLU B 1 40 ? -11.305 32.031 33.188 1 98.12 40 GLU B CA 1
ATOM 2910 C C . GLU B 1 40 ? -10.547 30.828 32.594 1 98.12 40 GLU B C 1
ATOM 2912 O O . GLU B 1 40 ? -9.914 30.938 31.547 1 98.12 40 GLU B O 1
ATOM 2917 N N . ARG B 1 41 ? -10.547 29.781 33.312 1 98.31 41 ARG B N 1
ATOM 2918 C CA . ARG B 1 41 ? -10.195 28.469 32.781 1 98.31 41 ARG B CA 1
ATOM 2919 C C . ARG B 1 41 ? -11.43 27.719 32.312 1 98.31 41 ARG B C 1
ATOM 2921 O O . ARG B 1 41 ? -12.219 27.25 33.156 1 98.31 41 ARG B O 1
ATOM 2928 N N . ASP B 1 42 ? -11.594 27.625 31.062 1 97.25 42 ASP B N 1
ATOM 2929 C CA . ASP B 1 42 ? -12.859 27.031 30.625 1 97.25 42 ASP B CA 1
ATOM 2930 C C . ASP B 1 42 ? -12.844 25.516 30.781 1 97.25 42 ASP B C 1
ATOM 2932 O O . ASP B 1 42 ? -11.859 24.938 31.25 1 97.25 42 ASP B O 1
ATOM 2936 N N . ALA B 1 43 ? -13.945 24.828 30.453 1 97 43 ALA B N 1
ATOM 2937 C CA . ALA B 1 43 ? -14.141 23.391 30.703 1 97 43 ALA B CA 1
ATOM 2938 C C . ALA B 1 43 ? -13.234 22.562 29.797 1 97 43 ALA B C 1
ATOM 2940 O O . ALA B 1 43 ? -13.039 21.359 30.047 1 97 43 ALA B O 1
ATOM 2941 N N . HIS B 1 44 ? -12.672 23.156 28.797 1 97.88 44 HIS B N 1
ATOM 2942 C CA . HIS B 1 44 ? -11.859 22.453 27.812 1 97.88 44 HIS B CA 1
ATOM 2943 C C . HIS B 1 44 ? -10.375 22.578 28.109 1 97.88 44 HIS B C 1
ATOM 2945 O O . HIS B 1 44 ? -9.547 21.906 27.484 1 97.88 44 HIS B O 1
ATOM 2951 N N . GLY B 1 45 ? -10.023 23.438 29.062 1 98.31 45 GLY B N 1
ATOM 2952 C CA . GLY B 1 45 ? -8.633 23.625 29.453 1 98.31 45 GLY B CA 1
ATOM 2953 C C . GLY B 1 45 ? -8.016 24.891 28.922 1 98.31 45 GLY B C 1
ATOM 2954 O O . GLY B 1 45 ? -6.848 25.188 29.172 1 98.31 45 GLY B O 1
ATOM 2955 N N . ASN B 1 46 ? -8.766 25.656 28.156 1 98.81 46 ASN B N 1
ATOM 2956 C CA . ASN B 1 46 ? -8.297 26.938 27.672 1 98.81 46 ASN B CA 1
ATOM 2957 C C . ASN B 1 46 ? -8.195 27.969 28.797 1 98.81 46 ASN B C 1
ATOM 2959 O O . ASN B 1 46 ? -8.945 27.891 29.781 1 98.81 46 ASN B O 1
ATOM 2963 N N . VAL B 1 47 ? -7.277 28.891 28.688 1 98.88 47 VAL B N 1
ATOM 2964 C CA . VAL B 1 47 ? -7.188 30.031 29.594 1 98.88 47 VAL B CA 1
ATOM 2965 C C . VAL B 1 47 ? -7.555 31.312 28.859 1 98.88 47 VAL B C 1
ATOM 2967 O O . VAL B 1 47 ? -6.918 31.672 27.875 1 98.88 47 VAL B O 1
ATOM 2970 N N . ILE B 1 48 ? -8.586 31.984 29.297 1 98.81 48 ILE B N 1
ATOM 2971 C CA . ILE B 1 48 ? -9.047 33.219 28.688 1 98.81 48 ILE B CA 1
ATOM 2972 C C . ILE B 1 48 ? -9.062 34.344 29.75 1 98.81 48 ILE B C 1
ATOM 2974 O O . ILE B 1 48 ? -9.57 34.156 30.844 1 98.81 48 ILE B O 1
ATOM 2978 N N . ALA B 1 49 ? -8.492 35.438 29.438 1 98.75 49 ALA B N 1
ATOM 2979 C CA . ALA B 1 49 ? -8.492 36.625 30.328 1 98.75 49 ALA B CA 1
ATOM 2980 C C . ALA B 1 49 ? -9.023 37.844 29.594 1 98.75 49 ALA B C 1
ATOM 2982 O O . ALA B 1 49 ? -8.773 38.031 28.391 1 98.75 49 ALA B O 1
ATOM 2983 N N . ARG B 1 50 ? -9.734 38.625 30.266 1 97.75 50 ARG B N 1
ATOM 2984 C CA . ARG B 1 50 ? -10.336 39.812 29.688 1 97.75 50 ARG B CA 1
ATOM 2985 C C . ARG B 1 50 ? -10.109 41.031 30.594 1 97.75 50 ARG B C 1
ATOM 2987 O O . ARG B 1 50 ? -10.188 40.906 31.812 1 97.75 50 ARG B O 1
ATOM 2994 N N . ARG B 1 51 ? -9.797 42.062 29.984 1 95.5 51 ARG B N 1
ATOM 2995 C CA . ARG B 1 51 ? -9.727 43.312 30.703 1 95.5 51 ARG B CA 1
ATOM 2996 C C . ARG B 1 51 ? -10.039 44.5 29.766 1 95.5 51 ARG B C 1
ATOM 2998 O O . ARG B 1 51 ? -9.992 44.344 28.547 1 95.5 51 ARG B O 1
ATOM 3005 N N . GLY B 1 52 ? -10.32 45.562 30.391 1 89.69 52 GLY B N 1
ATOM 3006 C CA . GLY B 1 52 ? -10.703 46.75 29.609 1 89.69 52 GLY B CA 1
ATOM 3007 C C . GLY B 1 52 ? -12.18 46.781 29.266 1 89.69 52 GLY B C 1
ATOM 3008 O O . GLY B 1 52 ? -12.922 45.844 29.625 1 89.69 52 GLY B O 1
ATOM 3009 N N . ALA B 1 53 ? -12.578 48.031 28.828 1 83.44 53 ALA B N 1
ATOM 3010 C CA . ALA B 1 53 ? -13.984 48.25 28.5 1 83.44 53 ALA B CA 1
ATOM 3011 C C . ALA B 1 53 ? -14.141 48.812 27.094 1 83.44 53 ALA B C 1
ATOM 3013 O O . ALA B 1 53 ? -13.211 49.406 26.547 1 83.44 53 ALA B O 1
ATOM 3014 N N . GLY B 1 54 ? -15.102 48.344 26.391 1 80.12 54 GLY B N 1
ATOM 3015 C CA . GLY B 1 54 ? -15.359 48.875 25.062 1 80.12 54 GLY B CA 1
ATOM 3016 C C . GLY B 1 54 ? -16.203 47.969 24.203 1 80.12 54 GLY B C 1
ATOM 3017 O O . GLY B 1 54 ? -16.484 46.812 24.609 1 80.12 54 GLY B O 1
ATOM 3018 N N . GLU B 1 55 ? -16.562 48.625 23.094 1 84.88 55 GLU B N 1
ATOM 3019 C CA . GLU B 1 55 ? -17.484 47.906 22.203 1 84.88 55 GLU B CA 1
ATOM 3020 C C . GLU B 1 55 ? -16.734 46.906 21.328 1 84.88 55 GLU B C 1
ATOM 3022 O O . GLU B 1 55 ? -17.297 45.906 20.906 1 84.88 55 GLU B O 1
ATOM 3027 N N . ARG B 1 56 ? -15.422 47.125 21.062 1 92.69 56 ARG B N 1
ATOM 3028 C CA . ARG B 1 56 ? -14.602 46.25 20.25 1 92.69 56 ARG B CA 1
ATOM 3029 C C . ARG B 1 56 ? -13.57 45.5 21.094 1 92.69 56 ARG B C 1
ATOM 3031 O O . ARG B 1 56 ? -13.141 46 22.141 1 92.69 56 ARG B O 1
ATOM 3038 N N . SER B 1 57 ? -13.242 44.344 20.656 1 95.69 57 SER B N 1
ATOM 3039 C CA . SER B 1 57 ? -12.289 43.531 21.406 1 95.69 57 SER B CA 1
ATOM 3040 C C . SER B 1 57 ? -11.125 43.094 20.531 1 95.69 57 SER B C 1
ATOM 3042 O O . SER B 1 57 ? -11.32 42.781 19.344 1 95.69 57 SER B O 1
ATOM 3044 N N . LEU B 1 58 ? -9.977 43.188 21.078 1 97.62 58 LEU B N 1
ATOM 3045 C CA . LEU B 1 58 ? -8.773 42.625 20.469 1 97.62 58 LEU B CA 1
ATOM 3046 C C . LEU B 1 58 ? -8.227 41.469 21.312 1 97.62 58 LEU B C 1
ATOM 3048 O O . LEU B 1 58 ? -8 41.625 22.516 1 97.62 58 LEU B O 1
ATOM 3052 N N . ALA B 1 59 ? -8.07 40.375 20.672 1 98.5 59 ALA B N 1
ATOM 3053 C CA . ALA B 1 59 ? -7.535 39.188 21.375 1 98.5 59 ALA B CA 1
ATOM 3054 C C . ALA B 1 59 ? -6.082 38.938 20.984 1 98.5 59 ALA B C 1
ATOM 3056 O O . ALA B 1 59 ? -5.73 39.031 19.812 1 98.5 59 ALA B O 1
ATOM 3057 N N . LEU B 1 60 ? -5.25 38.781 21.953 1 98.75 60 LEU B N 1
ATOM 3058 C CA . LEU B 1 60 ? -3.941 38.156 21.781 1 98.75 60 LEU B CA 1
ATOM 3059 C C . LEU B 1 60 ? -4.02 36.656 22.016 1 98.75 60 LEU B C 1
ATOM 3061 O O . LEU B 1 60 ? -4.289 36.188 23.141 1 98.75 60 LEU B O 1
ATOM 3065 N N . VAL B 1 61 ? -3.711 35.875 20.938 1 98.88 61 VAL B N 1
ATOM 3066 C CA . VAL B 1 61 ? -4.074 34.469 20.984 1 98.88 61 VAL B CA 1
ATOM 3067 C C . VAL B 1 61 ? -2.826 33.594 20.812 1 98.88 61 VAL B C 1
ATOM 3069 O O . VAL B 1 61 ? -1.977 33.906 19.969 1 98.88 61 VAL B O 1
ATOM 3072 N N . GLY B 1 62 ? -2.707 32.562 21.562 1 98.75 62 GLY B N 1
ATOM 3073 C CA . GLY B 1 62 ? -1.709 31.531 21.422 1 98.75 62 GLY B CA 1
ATOM 3074 C C . GLY B 1 62 ? -2.188 30.172 21.922 1 98.75 62 GLY B C 1
ATOM 3075 O O . GLY B 1 62 ? -3.393 29.938 22.031 1 98.75 62 GLY B O 1
ATOM 3076 N N . HIS B 1 63 ? -1.263 29.234 22.047 1 98.81 63 HIS B N 1
ATOM 3077 C CA . HIS B 1 63 ? -1.57 27.922 22.609 1 98.81 63 HIS B CA 1
ATOM 3078 C C . HIS B 1 63 ? -0.439 27.438 23.516 1 98.81 63 HIS B C 1
ATOM 3080 O O . HIS B 1 63 ? 0.699 27.891 23.391 1 98.81 63 HIS B O 1
ATOM 3086 N N . HIS B 1 64 ? -0.815 26.562 24.406 1 98.75 64 HIS B N 1
ATOM 3087 C CA . HIS B 1 64 ? 0.217 26.172 25.359 1 98.75 64 HIS B CA 1
ATOM 3088 C C . HIS B 1 64 ? 0.536 24.688 25.25 1 98.75 64 HIS B C 1
ATOM 3090 O O . HIS B 1 64 ? 1.398 24.172 25.969 1 98.75 64 HIS B O 1
ATOM 3096 N N . ASP B 1 65 ? -0.113 23.922 24.297 1 98.38 65 ASP B N 1
ATOM 3097 C CA . ASP B 1 65 ? 0.348 22.578 23.953 1 98.38 65 ASP B CA 1
ATOM 3098 C C . ASP B 1 65 ? 1.528 22.625 22.984 1 98.38 65 ASP B C 1
ATOM 3100 O O . ASP B 1 65 ? 1.77 23.656 22.344 1 98.38 65 ASP B O 1
ATOM 3104 N N . VAL B 1 66 ? 2.309 21.531 22.969 1 98.06 66 VAL B N 1
ATOM 3105 C CA . VAL B 1 66 ? 3.434 21.406 22.047 1 98.06 66 VAL B CA 1
ATOM 3106 C C . VAL B 1 66 ? 3.439 20.016 21.422 1 98.06 66 VAL B C 1
ATOM 3108 O O . VAL B 1 66 ? 2.666 19.141 21.812 1 98.06 66 VAL B O 1
ATOM 3111 N N . VAL B 1 67 ? 4.238 19.781 20.359 1 97.38 67 VAL B N 1
ATOM 3112 C CA . VAL B 1 67 ? 4.434 18.469 19.781 1 97.38 67 VAL B CA 1
ATOM 3113 C C . VAL B 1 67 ? 5.445 17.672 20.609 1 97.38 67 VAL B C 1
ATOM 3115 O O . VAL B 1 67 ? 6.121 18.234 21.469 1 97.38 67 VAL B O 1
ATOM 3118 N N . PRO B 1 68 ? 5.602 16.391 20.422 1 96.75 68 PRO B N 1
ATOM 3119 C CA . PRO B 1 68 ? 6.562 15.594 21.203 1 96.75 68 PRO B CA 1
ATOM 3120 C C . PRO B 1 68 ? 7.996 16.109 21.062 1 96.75 68 PRO B C 1
ATOM 3122 O O . PRO B 1 68 ? 8.406 16.516 19.969 1 96.75 68 PRO B O 1
ATOM 3125 N N . PRO B 1 69 ? 8.711 16.047 22.141 1 96.56 69 PRO B N 1
ATOM 3126 C CA . PRO B 1 69 ? 10.109 16.484 22.109 1 96.56 69 PRO B CA 1
ATOM 3127 C C . PRO B 1 69 ? 11.055 15.438 21.531 1 96.56 69 PRO B C 1
ATOM 3129 O O . PRO B 1 69 ? 10.703 14.258 21.469 1 96.56 69 PRO B O 1
ATOM 3132 N N . ALA B 1 70 ? 12.148 15.977 21.078 1 95.88 70 ALA B N 1
ATOM 3133 C CA . ALA B 1 70 ? 13.258 15.07 20.812 1 95.88 70 ALA B CA 1
ATOM 3134 C C . ALA B 1 70 ? 13.898 14.586 22.125 1 95.88 70 ALA B C 1
ATOM 3136 O O . ALA B 1 70 ? 13.68 15.172 23.188 1 95.88 70 ALA B O 1
ATOM 3137 N N . ASP B 1 71 ? 14.695 13.594 22 1 94.31 71 ASP B N 1
ATOM 3138 C CA . ASP B 1 71 ? 15.32 13.016 23.188 1 94.31 71 ASP B CA 1
ATOM 3139 C C . ASP B 1 71 ? 16.188 14.047 23.906 1 94.31 71 ASP B C 1
ATOM 3141 O O . ASP B 1 71 ? 16.188 14.109 25.141 1 94.31 71 ASP B O 1
ATOM 3145 N N . GLU B 1 72 ? 16.812 14.82 23.141 1 93.75 72 GLU B N 1
ATOM 3146 C CA . GLU B 1 72 ? 17.75 15.781 23.703 1 93.75 72 GLU B CA 1
ATOM 3147 C C . GLU B 1 72 ? 17.016 16.938 24.375 1 93.75 72 GLU B C 1
ATOM 3149 O O . GLU B 1 72 ? 17.625 17.703 25.125 1 93.75 72 GLU B O 1
ATOM 3154 N N . GLN B 1 73 ? 15.719 17.016 24.156 1 95.75 73 GLN B N 1
ATOM 3155 C CA . GLN B 1 73 ? 14.938 18.125 24.688 1 95.75 73 GLN B CA 1
ATOM 3156 C C . GLN B 1 73 ? 14.25 17.75 26 1 95.75 73 GLN B C 1
ATOM 3158 O O . GLN B 1 73 ? 13.461 18.531 26.531 1 95.75 73 GLN B O 1
ATOM 3163 N N . VAL B 1 74 ? 14.578 16.562 26.453 1 95.19 74 VAL B N 1
ATOM 3164 C CA . VAL B 1 74 ? 13.898 16.078 27.656 1 95.19 74 VAL B CA 1
ATOM 3165 C C . VAL B 1 74 ? 14.93 15.734 28.734 1 95.19 74 VAL B C 1
ATOM 3167 O O . VAL B 1 74 ? 16.016 15.234 28.422 1 95.19 74 VAL B O 1
ATOM 3170 N N . ALA B 1 75 ? 14.547 16.078 29.969 1 91.25 75 ALA B N 1
ATOM 3171 C CA . ALA B 1 75 ? 15.273 15.641 31.156 1 91.25 75 ALA B CA 1
ATOM 3172 C C . ALA B 1 75 ? 14.32 15.047 32.188 1 91.25 75 ALA B C 1
ATOM 3174 O O . ALA B 1 75 ? 13.117 14.969 31.953 1 91.25 75 ALA B O 1
ATOM 3175 N N . ASP B 1 76 ? 14.828 14.602 33.344 1 87.5 76 ASP B N 1
ATOM 3176 C CA . ASP B 1 76 ? 14.055 13.914 34.375 1 87.5 76 ASP B CA 1
ATOM 3177 C C . ASP B 1 76 ? 12.953 14.812 34.938 1 87.5 76 ASP B C 1
ATOM 3179 O O . ASP B 1 76 ? 11.859 14.336 35.25 1 87.5 76 ASP B O 1
ATOM 3183 N N . ASP B 1 77 ? 13.195 16.078 34.969 1 86.75 77 ASP B N 1
ATOM 3184 C CA . ASP B 1 77 ? 12.273 16.984 35.656 1 86.75 77 ASP B CA 1
ATOM 3185 C C . ASP B 1 77 ? 11.414 17.75 34.656 1 86.75 77 ASP B C 1
ATOM 3187 O O . ASP B 1 77 ? 10.648 18.641 35.062 1 86.75 77 ASP B O 1
ATOM 3191 N N . GLY B 1 78 ? 11.586 17.406 33.406 1 92.06 78 GLY B N 1
ATOM 3192 C CA . GLY B 1 78 ? 10.812 18.109 32.406 1 92.06 78 GLY B CA 1
ATOM 3193 C C . GLY B 1 78 ? 11.594 18.406 31.141 1 92.06 78 GLY B C 1
ATOM 3194 O O . GLY B 1 78 ? 12.477 17.625 30.766 1 92.06 78 GLY B O 1
ATOM 3195 N N . TYR B 1 79 ? 11.188 19.438 30.406 1 96.56 79 TYR B N 1
ATOM 3196 C CA . TYR B 1 79 ? 11.875 19.797 29.172 1 96.56 79 TYR B CA 1
ATOM 3197 C C . TYR B 1 79 ? 13.125 20.609 29.453 1 96.56 79 TYR B C 1
ATOM 3199 O O . TYR B 1 79 ? 13.156 21.391 30.422 1 96.56 79 TYR B O 1
ATOM 3207 N N . VAL B 1 80 ? 14.078 20.422 28.672 1 96.31 80 VAL B N 1
ATOM 3208 C CA . VAL B 1 80 ? 15.336 21.156 28.797 1 96.31 80 VAL B CA 1
ATOM 3209 C C . VAL B 1 80 ? 15.258 22.453 27.984 1 96.31 80 VAL B C 1
ATOM 3211 O O . VAL B 1 80 ? 15.039 22.406 26.766 1 96.31 80 VAL B O 1
ATOM 3214 N N . ILE B 1 81 ? 15.453 23.547 28.656 1 96.94 81 ILE B N 1
ATOM 3215 C CA . ILE B 1 81 ? 15.516 24.828 27.969 1 96.94 81 ILE B CA 1
ATOM 3216 C C . ILE B 1 81 ? 16.891 25.469 28.203 1 96.94 81 ILE B C 1
ATOM 3218 O O . ILE B 1 81 ? 17.281 25.703 29.359 1 96.94 81 ILE B O 1
ATOM 3222 N N . ALA B 1 82 ? 17.562 25.734 27.172 1 96.25 82 ALA B N 1
ATOM 3223 C CA . ALA B 1 82 ? 18.891 26.312 27.281 1 96.25 82 ALA B CA 1
ATOM 3224 C C . ALA B 1 82 ? 18.953 27.688 26.594 1 96.25 82 ALA B C 1
ATOM 3226 O O . ALA B 1 82 ? 18.328 27.891 25.547 1 96.25 82 ALA B O 1
ATOM 3227 N N . GLU B 1 83 ? 19.641 28.547 27.203 1 95.94 83 GLU B N 1
ATOM 3228 C CA . GLU B 1 83 ? 19.906 29.844 26.578 1 95.94 83 GLU B CA 1
ATOM 3229 C C . GLU B 1 83 ? 21.312 29.922 26.031 1 95.94 83 GLU B C 1
ATOM 3231 O O . GLU B 1 83 ? 22.281 29.703 26.75 1 95.94 83 GLU B O 1
ATOM 3236 N N . ARG B 1 84 ? 21.391 30.094 24.75 1 95.94 84 ARG B N 1
ATOM 3237 C CA . ARG B 1 84 ? 22.688 30.188 24.078 1 95.94 84 ARG B CA 1
ATOM 3238 C C . ARG B 1 84 ? 22.609 31.156 22.891 1 95.94 84 ARG B C 1
ATOM 3240 O O . ARG B 1 84 ? 21.719 31.062 22.047 1 95.94 84 ARG B O 1
ATOM 3247 N N . ASP B 1 85 ? 23.594 32.125 22.844 1 96.06 85 ASP B N 1
ATOM 3248 C CA . ASP B 1 85 ? 23.766 33.031 21.703 1 96.06 85 ASP B CA 1
ATOM 3249 C C . ASP B 1 85 ? 22.484 33.781 21.406 1 96.06 85 ASP B C 1
ATOM 3251 O O . ASP B 1 85 ? 22.047 33.844 20.25 1 96.06 85 ASP B O 1
ATOM 3255 N N . GLY B 1 86 ? 21.797 34.25 22.438 1 96.75 86 GLY B N 1
ATOM 3256 C CA . GLY B 1 86 ? 20.641 35.094 22.297 1 96.75 86 GLY B CA 1
ATOM 3257 C C . GLY B 1 86 ? 19.375 34.344 21.922 1 96.75 86 GLY B C 1
ATOM 3258 O O . GLY B 1 86 ? 18.406 34.938 21.453 1 96.75 86 GLY B O 1
ATOM 3259 N N . ARG B 1 87 ? 19.438 33.031 22.125 1 97.94 87 ARG B N 1
ATOM 3260 C CA . ARG B 1 87 ? 18.281 32.219 21.797 1 97.94 87 ARG B CA 1
ATOM 3261 C C . ARG B 1 87 ? 17.938 31.266 22.938 1 97.94 87 ARG B C 1
ATOM 3263 O O . ARG B 1 87 ? 18.812 30.891 23.734 1 97.94 87 ARG B O 1
ATOM 3270 N N . LEU B 1 88 ? 16.688 30.953 23.062 1 98.19 88 LEU B N 1
ATOM 3271 C CA . LEU B 1 88 ? 16.219 29.875 23.922 1 98.19 88 LEU B CA 1
ATOM 3272 C C . LEU B 1 88 ? 15.961 28.609 23.125 1 98.19 88 LEU B C 1
ATOM 3274 O O . LEU B 1 88 ? 15.164 28.609 22.172 1 98.19 88 LEU B O 1
ATOM 3278 N N . TYR B 1 89 ? 16.688 27.547 23.5 1 98.12 89 TYR B N 1
ATOM 3279 C CA . TYR B 1 89 ? 16.547 26.266 22.828 1 98.12 89 TYR B CA 1
ATOM 3280 C C . TYR B 1 89 ? 15.688 25.312 23.656 1 98.12 89 TYR B C 1
ATOM 3282 O O . TYR B 1 89 ? 15.852 25.219 24.875 1 98.12 89 TYR B O 1
ATOM 3290 N N . GLY B 1 90 ? 14.789 24.641 22.953 1 98.06 90 GLY B N 1
ATOM 3291 C CA . GLY B 1 90 ? 13.938 23.656 23.609 1 98.06 90 GLY B CA 1
ATOM 3292 C C . GLY B 1 90 ? 12.562 23.547 22.984 1 98.06 90 GLY B C 1
ATOM 3293 O O . GLY B 1 90 ? 12.133 24.453 22.25 1 98.06 90 GLY B O 1
ATOM 3294 N N . ARG B 1 91 ? 11.914 22.406 23.281 1 98.31 91 ARG B N 1
ATOM 3295 C CA . ARG B 1 91 ? 10.578 22.188 22.734 1 98.31 91 ARG B CA 1
ATOM 3296 C C . ARG B 1 91 ? 9.594 23.234 23.234 1 98.31 91 ARG B C 1
ATOM 3298 O O . ARG B 1 91 ? 9.516 23.5 24.438 1 98.31 91 ARG B O 1
ATOM 3305 N N . GLY B 1 92 ? 8.93 23.891 22.297 1 98.19 92 GLY B N 1
ATOM 3306 C CA . GLY B 1 92 ? 7.883 24.844 22.625 1 98.19 92 GLY B CA 1
ATOM 3307 C C . GLY B 1 92 ? 8.367 26.281 22.641 1 98.19 92 GLY B C 1
ATOM 3308 O O . GLY B 1 92 ? 7.555 27.219 22.641 1 98.19 92 GLY B O 1
ATOM 3309 N N . THR B 1 93 ? 9.633 26.5 22.578 1 98.5 93 THR B N 1
ATOM 3310 C CA . THR B 1 93 ? 10.125 27.875 22.656 1 98.5 93 THR B CA 1
ATOM 3311 C C . THR B 1 93 ? 9.68 28.672 21.438 1 98.5 93 THR B C 1
ATOM 3313 O O . THR B 1 93 ? 9.164 29.781 21.578 1 98.5 93 THR B O 1
ATOM 3316 N N . ALA B 1 94 ? 9.781 28.094 20.266 1 98.38 94 ALA B N 1
ATOM 3317 C CA . ALA B 1 94 ? 9.406 28.75 19.016 1 98.38 94 ALA B CA 1
ATOM 3318 C C . ALA B 1 94 ? 7.918 28.562 18.734 1 98.38 94 ALA B C 1
ATOM 3320 O O . ALA B 1 94 ? 7.277 29.453 18.156 1 98.38 94 ALA B O 1
ATOM 3321 N N . ASP B 1 95 ? 7.297 27.531 19.141 1 98 95 ASP B N 1
ATOM 3322 C CA . ASP B 1 95 ? 5.914 27.172 18.828 1 98 95 ASP B CA 1
ATOM 3323 C C . ASP B 1 95 ? 5.199 26.625 20.062 1 98 95 ASP B C 1
ATOM 3325 O O . ASP B 1 95 ? 5.156 25.422 20.266 1 98 95 ASP B O 1
ATOM 3329 N N . MET B 1 96 ? 4.742 27.422 20.938 1 97.5 96 MET B N 1
ATOM 3330 C CA . MET B 1 96 ? 4.891 28.859 20.703 1 97.5 96 MET B CA 1
ATOM 3331 C C . MET B 1 96 ? 4.922 29.625 22 1 97.5 96 MET B C 1
ATOM 3333 O O . MET B 1 96 ? 4.418 30.75 22.078 1 97.5 96 MET B O 1
ATOM 3337 N N . LYS B 1 97 ? 5.484 29.031 22.984 1 98.38 97 LYS B N 1
ATOM 3338 C CA . LYS B 1 97 ? 5.441 29.625 24.328 1 98.38 97 LYS B CA 1
ATOM 3339 C C . LYS B 1 97 ? 6.238 30.922 24.375 1 98.38 97 LYS B C 1
ATOM 3341 O O . LYS B 1 97 ? 6.023 31.75 25.25 1 98.38 97 LYS B O 1
ATOM 3346 N N . GLY B 1 98 ? 7.223 31.141 23.516 1 98.5 98 GLY B N 1
ATOM 3347 C CA . GLY B 1 98 ? 7.844 32.469 23.391 1 98.5 98 GLY B CA 1
ATOM 3348 C C . GLY B 1 98 ? 6.848 33.562 23.109 1 98.5 98 GLY B C 1
ATOM 3349 O O . GLY B 1 98 ? 6.734 34.531 23.875 1 98.5 98 GLY B O 1
ATOM 3350 N N . SER B 1 99 ? 6.102 33.406 22.016 1 98.81 99 SER B N 1
ATOM 3351 C CA . SER B 1 99 ? 5.086 34.375 21.656 1 98.81 99 SER B CA 1
ATOM 3352 C C . SER B 1 99 ? 3.963 34.438 22.688 1 98.81 99 SER B C 1
ATOM 3354 O O . SER B 1 99 ? 3.379 35.5 22.938 1 98.81 99 SER B O 1
ATOM 3356 N N . LEU B 1 100 ? 3.641 33.312 23.266 1 98.81 100 LEU B N 1
ATOM 3357 C CA . LEU B 1 100 ? 2.609 33.25 24.297 1 98.81 100 LEU B CA 1
ATOM 3358 C C . LEU B 1 100 ? 2.998 34.125 25.5 1 98.81 100 LEU B C 1
ATOM 3360 O O . LEU B 1 100 ? 2.186 34.906 26 1 98.81 100 LEU B O 1
ATOM 3364 N N . ALA B 1 101 ? 4.199 33.938 25.938 1 98.88 101 ALA B N 1
ATOM 3365 C CA . ALA B 1 101 ? 4.715 34.75 27.047 1 98.88 101 ALA B CA 1
ATOM 3366 C C . ALA B 1 101 ? 4.695 36.219 26.688 1 98.88 101 ALA B C 1
ATOM 3368 O O . ALA B 1 101 ? 4.336 37.062 27.531 1 98.88 101 ALA B O 1
ATOM 3369 N N . ALA B 1 102 ? 5.145 36.531 25.5 1 98.88 102 ALA B N 1
ATOM 3370 C CA . ALA B 1 102 ? 5.113 37.906 25.047 1 98.88 102 ALA B CA 1
ATOM 3371 C C . ALA B 1 102 ? 3.697 38.469 25.109 1 98.88 102 ALA B C 1
ATOM 3373 O O . ALA B 1 102 ? 3.498 39.625 25.547 1 98.88 102 ALA B O 1
ATOM 3374 N N . ALA B 1 103 ? 2.711 37.75 24.688 1 98.81 103 ALA B N 1
ATOM 3375 C CA . ALA B 1 103 ? 1.312 38.156 24.719 1 98.81 103 ALA B CA 1
ATOM 3376 C C . ALA B 1 103 ? 0.851 38.375 26.156 1 98.81 103 ALA B C 1
ATOM 3378 O O . ALA B 1 103 ? 0.12 39.344 26.438 1 98.81 103 ALA B O 1
ATOM 3379 N N . MET B 1 104 ? 1.258 37.5 27.047 1 98.81 104 MET B N 1
ATOM 3380 C CA . MET B 1 104 ? 0.899 37.625 28.453 1 98.81 104 MET B CA 1
ATOM 3381 C C . MET B 1 104 ? 1.441 38.938 29.031 1 98.81 104 MET B C 1
ATOM 3383 O O . MET B 1 104 ? 0.708 39.688 29.688 1 98.81 104 MET B O 1
ATOM 3387 N N . VAL B 1 105 ? 2.668 39.188 28.781 1 98.75 105 VAL B N 1
ATOM 3388 C CA . VAL B 1 105 ? 3.307 40.375 29.312 1 98.75 105 VAL B CA 1
ATOM 3389 C C . VAL B 1 105 ? 2.674 41.625 28.688 1 98.75 105 VAL B C 1
ATOM 3391 O O . VAL B 1 105 ? 2.396 42.594 29.375 1 98.75 105 VAL B O 1
ATOM 3394 N N . ALA B 1 106 ? 2.469 41.594 27.375 1 98.44 106 ALA B N 1
ATOM 3395 C CA . ALA B 1 106 ? 1.809 42.719 26.703 1 98.44 106 ALA B CA 1
ATOM 3396 C C . ALA B 1 106 ? 0.412 42.938 27.281 1 98.44 106 ALA B C 1
ATOM 3398 O O . ALA B 1 106 ? -0.007 44.094 27.469 1 98.44 106 ALA B O 1
ATOM 3399 N N . PHE B 1 107 ? -0.341 41.938 27.484 1 98.19 107 PHE B N 1
ATOM 3400 C CA . PHE B 1 107 ? -1.683 42 28.047 1 98.19 107 PHE B CA 1
ATOM 3401 C C . PHE B 1 107 ? -1.663 42.688 29.406 1 98.19 107 PHE B C 1
ATOM 3403 O O . PHE B 1 107 ? -2.531 43.5 29.703 1 98.19 107 PHE B O 1
ATOM 3410 N N . ARG B 1 108 ? -0.682 42.281 30.219 1 98.06 108 ARG B N 1
ATOM 3411 C CA . ARG B 1 108 ? -0.523 42.906 31.547 1 98.06 108 ARG B CA 1
ATOM 3412 C C . ARG B 1 108 ? -0.236 44.375 31.438 1 98.06 108 ARG B C 1
ATOM 3414 O O . ARG B 1 108 ? -0.821 45.188 32.156 1 98.06 108 ARG B O 1
ATOM 3421 N N . ASP B 1 109 ? 0.604 44.719 30.484 1 97.19 109 ASP B N 1
ATOM 3422 C CA . ASP B 1 109 ? 1.232 46.031 30.516 1 97.19 109 ASP B CA 1
ATOM 3423 C C . ASP B 1 109 ? 0.449 47.062 29.672 1 97.19 109 ASP B C 1
ATOM 3425 O O . ASP B 1 109 ? 0.583 48.25 29.859 1 97.19 109 ASP B O 1
ATOM 3429 N N . ALA B 1 110 ? -0.33 46.594 28.734 1 95.94 110 ALA B N 1
ATOM 3430 C CA . ALA B 1 110 ? -1.002 47.469 27.797 1 95.94 110 ALA B CA 1
ATOM 3431 C C . ALA B 1 110 ? -2.076 48.312 28.5 1 95.94 110 ALA B C 1
ATOM 3433 O O . ALA B 1 110 ? -2.648 47.875 29.5 1 95.94 110 ALA B O 1
ATOM 3434 N N . ALA B 1 111 ? -2.27 49.5 27.969 1 92.19 111 ALA B N 1
ATOM 3435 C CA . ALA B 1 111 ? -3.375 50.344 28.375 1 92.19 111 ALA B CA 1
ATOM 3436 C C . ALA B 1 111 ? -4.371 50.531 27.234 1 92.19 111 ALA B C 1
ATOM 3438 O O . ALA B 1 111 ? -4.426 51.594 26.625 1 92.19 111 ALA B O 1
ATOM 3439 N N . PRO B 1 112 ? -5.152 49.531 27.047 1 89 112 PRO B N 1
ATOM 3440 C CA . PRO B 1 112 ? -6.039 49.562 25.875 1 89 112 PRO B CA 1
ATOM 3441 C C . PRO B 1 112 ? -7.242 50.469 26.078 1 89 112 PRO B C 1
ATOM 3443 O O . PRO B 1 112 ? -7.695 50.656 27.203 1 89 112 PRO B O 1
ATOM 3446 N N . GLU B 1 113 ? -7.766 51.031 25 1 88.69 113 GLU B N 1
ATOM 3447 C CA . GLU B 1 113 ? -8.992 51.844 25.016 1 88.69 113 GLU B CA 1
ATOM 3448 C C . GLU B 1 113 ? -10.203 50.969 24.656 1 88.69 113 GLU B C 1
ATOM 3450 O O . GLU B 1 113 ? -11.32 51.5 24.547 1 88.69 113 GLU B O 1
ATOM 3455 N N . HIS B 1 114 ? -10.047 49.781 24.453 1 92.69 114 HIS B N 1
ATOM 3456 C CA . HIS B 1 114 ? -11.062 48.781 24.141 1 92.69 114 HIS B CA 1
ATOM 3457 C C . HIS B 1 114 ? -10.867 47.531 24.984 1 92.69 114 HIS B C 1
ATOM 3459 O O . HIS B 1 114 ? -10 47.469 25.859 1 92.69 114 HIS B O 1
ATOM 3465 N N . GLU B 1 115 ? -11.727 46.594 24.812 1 95.44 115 GLU B N 1
ATOM 3466 C CA . GLU B 1 115 ? -11.547 45.344 25.531 1 95.44 115 GLU B CA 1
ATOM 3467 C C . GLU B 1 115 ? -10.359 44.562 24.984 1 95.44 115 GLU B C 1
ATOM 3469 O O . GLU B 1 115 ? -10.234 44.375 23.766 1 95.44 115 GLU B O 1
ATOM 3474 N N . LEU B 1 116 ? -9.523 44.219 25.859 1 97.31 116 LEU B N 1
ATOM 3475 C CA . LEU B 1 116 ? -8.391 43.375 25.516 1 97.31 116 LEU B CA 1
ATOM 3476 C C . LEU B 1 116 ? -8.586 41.969 26.078 1 97.31 116 LEU B C 1
ATOM 3478 O O . LEU B 1 116 ? -8.93 41.812 27.25 1 97.31 116 LEU B O 1
ATOM 3482 N N . VAL B 1 117 ? -8.422 41.031 25.188 1 98.25 117 VAL B N 1
ATOM 3483 C CA . VAL B 1 117 ? -8.586 39.656 25.562 1 98.25 117 VAL B CA 1
ATOM 3484 C C . VAL B 1 117 ? -7.27 38.906 25.375 1 98.25 117 VAL B C 1
ATOM 3486 O O . VAL B 1 117 ? -6.492 39.219 24.469 1 98.25 117 VAL B O 1
ATOM 3489 N N . PHE B 1 118 ? -6.934 38.031 26.219 1 98.62 118 PHE B N 1
ATOM 3490 C CA . PHE B 1 118 ? -5.875 37.031 26.078 1 98.62 118 PHE B CA 1
ATOM 3491 C C . PHE B 1 118 ? -6.453 35.625 26.031 1 98.62 118 PHE B C 1
ATOM 3493 O O . PHE B 1 118 ? -7.336 35.281 26.812 1 98.62 118 PHE B O 1
ATOM 3500 N N . ALA B 1 119 ? -6.027 34.875 25.109 1 98.88 119 ALA B N 1
ATOM 3501 C CA . ALA B 1 119 ? -6.469 33.469 25.047 1 98.88 119 ALA B CA 1
ATOM 3502 C C . ALA B 1 119 ? -5.293 32.531 24.797 1 98.88 119 ALA B C 1
ATOM 3504 O O . ALA B 1 119 ? -4.492 32.75 23.891 1 98.88 119 ALA B O 1
ATOM 3505 N N . SER B 1 120 ? -5.113 31.562 25.578 1 98.94 120 SER B N 1
ATOM 3506 C CA . SER B 1 120 ? -4.215 30.422 25.391 1 98.94 120 SER B CA 1
ATOM 3507 C C . SER B 1 120 ? -4.996 29.125 25.234 1 98.94 120 SER B C 1
ATOM 3509 O O . SER B 1 120 ? -5.59 28.641 26.188 1 98.94 120 SER B O 1
ATOM 3511 N N . PHE B 1 121 ? -4.941 28.547 24.062 1 98.88 121 PHE B N 1
ATOM 3512 C CA . PHE B 1 121 ? -5.781 27.406 23.75 1 98.88 121 PHE B CA 1
ATOM 3513 C C . PHE B 1 121 ? -5.016 26.094 23.953 1 98.88 121 PHE B C 1
ATOM 3515 O O . PHE B 1 121 ? -3.785 26.094 23.922 1 98.88 121 PHE B O 1
ATOM 3522 N N . VAL B 1 122 ? -5.738 25.016 24.172 1 98.5 122 VAL B N 1
ATOM 3523 C CA . VAL B 1 122 ? -5.207 23.656 24.172 1 98.5 122 VAL B CA 1
ATOM 3524 C C . VAL B 1 122 ? -5.395 23.031 22.781 1 98.5 122 VAL B C 1
ATOM 3526 O O . VAL B 1 122 ? -6.266 23.453 22.016 1 98.5 122 VAL B O 1
ATOM 3529 N N . GLY B 1 123 ? -4.602 22.078 22.469 1 98 123 GLY B N 1
ATOM 3530 C CA . GLY B 1 123 ? -4.828 21.172 21.359 1 98 123 GLY B CA 1
ATOM 3531 C C . GLY B 1 123 ? -4.703 21.828 20 1 98 123 GLY B C 1
ATOM 3532 O O . GLY B 1 123 ? -5.371 21.422 19.047 1 98 123 GLY B O 1
ATOM 3533 N N . GLU B 1 124 ? -3.939 22.922 19.906 1 97.88 124 GLU B N 1
ATOM 3534 C CA . GLU B 1 124 ? -3.619 23.469 18.578 1 97.88 124 GLU B CA 1
ATOM 3535 C C . GLU B 1 124 ? -2.936 22.422 17.703 1 97.88 124 GLU B C 1
ATOM 3537 O O . GLU B 1 124 ? -3.275 22.266 16.531 1 97.88 124 GLU B O 1
ATOM 3542 N N . GLU B 1 125 ? -2.098 21.656 18.281 1 96.38 125 GLU B N 1
ATOM 3543 C CA . GLU B 1 125 ? -1.317 20.641 17.578 1 96.38 125 GLU B CA 1
ATOM 3544 C C . GLU B 1 125 ? -2.186 19.453 17.188 1 96.38 125 GLU B C 1
ATOM 3546 O O . GLU B 1 125 ? -1.714 18.516 16.531 1 96.38 125 GLU B O 1
ATOM 3551 N N . ARG B 1 126 ? -3.375 19.438 17.656 1 96.31 126 ARG B N 1
ATOM 3552 C CA . ARG B 1 126 ? -4.32 18.359 17.359 1 96.31 126 ARG B CA 1
ATOM 3553 C C . ARG B 1 126 ? -5.531 18.891 16.594 1 96.31 126 ARG B C 1
ATOM 3555 O O . ARG B 1 126 ? -6.664 18.484 16.859 1 96.31 126 ARG B O 1
ATOM 3562 N N . GLY B 1 127 ? -5.285 19.953 15.781 1 96.25 127 GLY B N 1
ATOM 3563 C CA . GLY B 1 127 ? -6.332 20.453 14.906 1 96.25 127 GLY B CA 1
ATOM 3564 C C . GLY B 1 127 ? -7.098 21.625 15.484 1 96.25 127 GLY B C 1
ATOM 3565 O O . GLY B 1 127 ? -8.18 21.953 15.016 1 96.25 127 GLY B O 1
ATOM 3566 N N . GLY B 1 128 ? -6.633 22.188 16.562 1 98.12 128 GLY B N 1
ATOM 3567 C CA . GLY B 1 128 ? -7.266 23.359 17.141 1 98.12 128 GLY B CA 1
ATOM 3568 C C . GLY B 1 128 ? -8.453 23.016 18.031 1 98.12 128 GLY B C 1
ATOM 3569 O O . GLY B 1 128 ? -9.469 23.703 18 1 98.12 128 GLY B O 1
ATOM 3570 N N . VAL B 1 129 ? -8.297 21.938 18.781 1 97.75 129 VAL B N 1
ATOM 3571 C CA . VAL B 1 129 ? -9.398 21.438 19.594 1 97.75 129 VAL B CA 1
ATOM 3572 C C . VAL B 1 129 ? -9.883 22.531 20.547 1 97.75 129 VAL B C 1
ATOM 3574 O O . VAL B 1 129 ? -11.086 22.75 20.688 1 97.75 129 VAL B O 1
ATOM 3577 N N . GLY B 1 130 ? -9 23.188 21.203 1 98.56 130 GLY B N 1
ATOM 3578 C CA . GLY B 1 130 ? -9.352 24.219 22.156 1 98.56 130 GLY B CA 1
ATOM 3579 C C . GLY B 1 130 ? -10.016 25.422 21.516 1 98.56 130 GLY B C 1
ATOM 3580 O O . GLY B 1 130 ? -11.008 25.938 22.031 1 98.56 130 GLY B O 1
ATOM 3581 N N . ALA B 1 131 ? -9.398 25.891 20.406 1 98.69 131 ALA B N 1
ATOM 3582 C CA . ALA B 1 131 ? -9.977 27.031 19.703 1 98.69 131 ALA B CA 1
ATOM 3583 C C . ALA B 1 131 ? -11.398 26.734 19.25 1 98.69 131 ALA B C 1
ATOM 3585 O O . ALA B 1 131 ? -12.297 27.562 19.422 1 98.69 131 ALA B O 1
ATOM 3586 N N . ARG B 1 132 ? -11.609 25.562 18.656 1 98.69 132 ARG B N 1
ATOM 3587 C CA . ARG B 1 132 ? -12.93 25.172 18.172 1 98.69 132 ARG B CA 1
ATOM 3588 C C . ARG B 1 132 ? -13.93 25.141 19.328 1 98.69 132 ARG B C 1
ATOM 3590 O O . ARG B 1 132 ? -15.047 25.656 19.203 1 98.69 132 ARG B O 1
ATOM 3597 N N . ALA B 1 133 ? -13.523 24.547 20.422 1 98.69 133 ALA B N 1
ATOM 3598 C CA . ALA B 1 133 ? -14.406 24.453 21.578 1 98.69 133 ALA B CA 1
ATOM 3599 C C . ALA B 1 133 ? -14.758 25.828 22.125 1 98.69 133 ALA B C 1
ATOM 3601 O O . ALA B 1 133 ? -15.914 26.094 22.469 1 98.69 133 ALA B O 1
ATOM 3602 N N . ALA B 1 134 ? -13.773 26.688 22.25 1 98.75 134 ALA B N 1
ATOM 3603 C CA . ALA B 1 134 ? -14.016 28.047 22.734 1 98.75 134 ALA B CA 1
ATOM 3604 C C . ALA B 1 134 ? -15 28.797 21.844 1 98.75 134 ALA B C 1
ATOM 3606 O O . ALA B 1 134 ? -15.883 29.5 22.328 1 98.75 134 ALA B O 1
ATOM 3607 N N . ILE B 1 135 ? -14.812 28.688 20.531 1 98.69 135 ILE B N 1
ATOM 3608 C CA . ILE B 1 135 ? -15.703 29.312 19.562 1 98.69 135 ILE B CA 1
ATOM 3609 C C . ILE B 1 135 ? -17.125 28.812 19.766 1 98.69 135 ILE B C 1
ATOM 3611 O O . ILE B 1 135 ? -18.078 29.609 19.797 1 98.69 135 ILE B O 1
ATOM 3615 N N . ASP B 1 136 ? -17.297 27.5 19.906 1 98.44 136 ASP B N 1
ATOM 3616 C CA . ASP B 1 136 ? -18.609 26.906 20.141 1 98.44 136 ASP B CA 1
ATOM 3617 C C . ASP B 1 136 ? -19.25 27.453 21.406 1 98.44 136 ASP B C 1
ATOM 3619 O O . ASP B 1 136 ? -20.469 27.562 21.5 1 98.44 136 ASP B O 1
ATOM 3623 N N . ASP B 1 137 ? -18.375 27.781 22.328 1 98.31 137 ASP B N 1
ATOM 3624 C CA . ASP B 1 137 ? -18.859 28.312 23.609 1 98.31 137 ASP B CA 1
ATOM 3625 C C . ASP B 1 137 ? -19.094 29.828 23.531 1 98.31 137 ASP B C 1
ATOM 3627 O O . ASP B 1 137 ? -19.438 30.453 24.531 1 98.31 137 ASP B O 1
ATOM 3631 N N . GLY B 1 138 ? -18.797 30.422 22.391 1 97.69 138 GLY B N 1
ATOM 3632 C CA . GLY B 1 138 ? -19.156 31.812 22.203 1 97.69 138 GLY B CA 1
ATOM 3633 C C . GLY B 1 138 ? -17.953 32.719 22.125 1 97.69 138 GLY B C 1
ATOM 3634 O O . GLY B 1 138 ? -18.109 33.969 22.094 1 97.69 138 GLY B O 1
ATOM 3635 N N . PHE B 1 139 ? -16.734 32.188 22.219 1 97.69 139 PHE B N 1
ATOM 3636 C CA . PHE B 1 139 ? -15.539 33 22.062 1 97.69 139 PHE B CA 1
ATOM 3637 C C . PHE B 1 139 ? -15.5 33.656 20.688 1 97.69 139 PHE B C 1
ATOM 3639 O O . PHE B 1 139 ? -15.344 32.969 19.672 1 97.69 139 PHE B O 1
ATOM 3646 N N . ALA B 1 140 ? -15.594 34.969 20.531 1 95.44 140 ALA B N 1
ATOM 3647 C CA . ALA B 1 140 ? -15.711 35.656 19.25 1 95.44 140 ALA B CA 1
ATOM 3648 C C . ALA B 1 140 ? -15.203 37.094 19.359 1 95.44 140 ALA B C 1
ATOM 3650 O O . ALA B 1 140 ? -15.969 38.031 19.203 1 95.44 140 ALA B O 1
ATOM 3651 N N . PRO B 1 141 ? -13.945 37.219 19.625 1 97.5 141 PRO B N 1
ATOM 3652 C CA . PRO B 1 141 ? -13.43 38.594 19.594 1 97.5 141 PRO B CA 1
ATOM 3653 C C . PRO B 1 141 ? -13.562 39.25 18.219 1 97.5 141 PRO B C 1
ATOM 3655 O O . PRO B 1 141 ? -13.656 38.531 17.219 1 97.5 141 PRO B O 1
ATOM 3658 N N . ASP B 1 142 ? -13.633 40.562 18.203 1 97.31 142 ASP B N 1
ATOM 3659 C CA . ASP B 1 142 ? -13.711 41.281 16.922 1 97.31 142 ASP B CA 1
ATOM 3660 C C . ASP B 1 142 ? -12.414 41.125 16.125 1 97.31 142 ASP B C 1
ATOM 3662 O O . ASP B 1 142 ? -12.438 40.875 14.922 1 97.31 142 ASP B O 1
ATOM 3666 N N . PHE B 1 143 ? -11.273 41.281 16.797 1 98.06 143 PHE B N 1
ATOM 3667 C CA . PHE B 1 143 ? -9.945 41.219 16.203 1 98.06 143 PHE B CA 1
ATOM 3668 C C . PHE B 1 143 ? -9.047 40.281 16.984 1 98.06 143 PHE B C 1
ATOM 3670 O O . PHE B 1 143 ? -9.25 40.062 18.188 1 98.06 143 PHE B O 1
ATOM 3677 N N . ALA B 1 144 ? -8.117 39.688 16.281 1 98.69 144 ALA B N 1
ATOM 3678 C CA . ALA B 1 144 ? -7.164 38.812 16.984 1 98.69 144 ALA B CA 1
ATOM 3679 C C . ALA B 1 144 ? -5.785 38.875 16.344 1 98.69 144 ALA B C 1
ATOM 3681 O O . ALA B 1 144 ? -5.672 38.906 15.109 1 98.69 144 ALA B O 1
ATOM 3682 N N . VAL B 1 145 ? -4.793 39 17.125 1 98.81 145 VAL B N 1
ATOM 3683 C CA . VAL B 1 145 ? -3.414 38.719 16.734 1 98.81 145 VAL B CA 1
ATOM 3684 C C . VAL B 1 145 ? -3.002 37.344 17.25 1 98.81 145 VAL B C 1
ATOM 3686 O O . VAL B 1 145 ? -2.871 37.125 18.453 1 98.81 145 VAL B O 1
ATOM 3689 N N . VAL B 1 146 ? -2.834 36.438 16.344 1 98.88 146 VAL B N 1
ATOM 3690 C CA . VAL B 1 146 ? -2.42 35.094 16.703 1 98.88 146 VAL B CA 1
ATOM 3691 C C . VAL B 1 146 ? -0.897 35 16.688 1 98.88 146 VAL B C 1
ATOM 3693 O O . VAL B 1 146 ? -0.257 35.344 15.688 1 98.88 146 VAL B O 1
ATOM 3696 N N . GLY B 1 147 ? -0.32 34.469 17.703 1 98.75 147 GLY B N 1
ATOM 3697 C CA . GLY B 1 147 ? 1.103 34.625 17.969 1 98.75 147 GLY B CA 1
ATOM 3698 C C . GLY B 1 147 ? 1.948 33.562 17.297 1 98.75 147 GLY B C 1
ATOM 3699 O O . GLY B 1 147 ? 3.072 33.281 17.719 1 98.75 147 GLY B O 1
ATOM 3700 N N . GLU B 1 148 ? 1.444 32.875 16.266 1 98.44 148 GLU B N 1
ATOM 3701 C CA . GLU B 1 148 ? 2.242 31.922 15.5 1 98.44 148 GLU B CA 1
ATOM 3702 C C . GLU B 1 148 ? 3.332 32.625 14.703 1 98.44 148 GLU B C 1
ATOM 3704 O O . GLU B 1 148 ? 3.232 33.844 14.445 1 98.44 148 GLU B O 1
ATOM 3709 N N . GLY B 1 149 ? 4.293 31.859 14.328 1 98.12 149 GLY B N 1
ATOM 3710 C CA . GLY B 1 149 ? 5.5 32.438 13.758 1 98.12 149 GLY B CA 1
ATOM 3711 C C . GLY B 1 149 ? 5.246 33.219 12.477 1 98.12 149 GLY B C 1
ATOM 3712 O O . GLY B 1 149 ? 4.516 32.75 11.602 1 98.12 149 GLY B O 1
ATOM 3713 N N . SER B 1 150 ? 5.871 34.406 12.398 1 98.44 150 SER B N 1
ATOM 3714 C CA . SER B 1 150 ? 5.828 35.219 11.188 1 98.44 150 SER B CA 1
ATOM 3715 C C . SER B 1 150 ? 7.117 36.031 11.016 1 98.44 150 SER B C 1
ATOM 3717 O O . SER B 1 150 ? 7.148 37 10.266 1 98.44 150 SER B O 1
ATOM 3719 N N . THR B 1 151 ? 8.156 35.625 11.734 1 98.56 151 THR B N 1
ATOM 3720 C CA . THR B 1 151 ? 9.453 36.281 11.609 1 98.56 151 THR B CA 1
ATOM 3721 C C . THR B 1 151 ? 10.281 35.625 10.5 1 98.56 151 THR B C 1
ATOM 3723 O O . THR B 1 151 ? 10.336 34.406 10.406 1 98.56 151 THR B O 1
ATOM 3726 N N . GLY B 1 152 ? 10.914 36.531 9.719 1 97.94 152 GLY B N 1
ATOM 3727 C CA . GLY B 1 152 ? 11.812 36.031 8.688 1 97.94 152 GLY B CA 1
ATOM 3728 C C . GLY B 1 152 ? 11.109 35.688 7.391 1 97.94 152 GLY B C 1
ATOM 3729 O O . GLY B 1 152 ? 11.656 35 6.539 1 97.94 152 GLY B O 1
ATOM 3730 N N . TYR B 1 153 ? 9.891 36.062 7.16 1 97.25 153 TYR B N 1
ATOM 3731 C CA . TYR B 1 153 ? 9.148 35.719 5.949 1 97.25 153 TYR B CA 1
ATOM 3732 C C . TYR B 1 153 ? 9.484 36.688 4.82 1 97.25 153 TYR B C 1
ATOM 3734 O O . TYR B 1 153 ? 9.594 36.281 3.66 1 97.25 153 TYR B O 1
ATOM 3742 N N . SER B 1 154 ? 9.68 38.031 5.18 1 97.56 154 SER B N 1
ATOM 3743 C CA . SER B 1 154 ? 10.062 39 4.164 1 97.56 154 SER B CA 1
ATOM 3744 C C . SER B 1 154 ? 11.578 39.188 4.102 1 97.56 154 SER B C 1
ATOM 3746 O O . SER B 1 154 ? 12.148 39.281 3.018 1 97.56 154 SER B O 1
ATOM 3748 N N . ALA B 1 155 ? 12.195 39.219 5.25 1 97.31 155 ALA B N 1
ATOM 3749 C CA . ALA B 1 155 ? 13.641 39.375 5.41 1 97.31 155 ALA B CA 1
ATOM 3750 C C . ALA B 1 155 ? 14.117 38.75 6.711 1 97.31 155 ALA B C 1
ATOM 3752 O O . ALA B 1 155 ? 13.359 38.656 7.68 1 97.31 155 ALA B O 1
ATOM 3753 N N . PRO B 1 156 ? 15.359 38.312 6.695 1 95.62 156 PRO B N 1
ATOM 3754 C CA . PRO B 1 156 ? 15.875 37.688 7.91 1 95.62 156 PRO B CA 1
ATOM 3755 C C . PRO B 1 156 ? 15.727 38.562 9.141 1 95.62 156 PRO B C 1
ATOM 3757 O O . PRO B 1 156 ? 16.125 39.75 9.125 1 95.62 156 PRO B O 1
ATOM 3760 N N . GLY B 1 157 ? 15.094 38 10.102 1 95.75 157 GLY B N 1
ATOM 3761 C CA . GLY B 1 157 ? 15.047 38.656 11.406 1 95.75 157 GLY B CA 1
ATOM 3762 C C . GLY B 1 157 ? 13.922 39.688 11.516 1 95.75 157 GLY B C 1
ATOM 3763 O O . GLY B 1 157 ? 13.727 40.281 12.578 1 95.75 157 GLY B O 1
ATOM 3764 N N . VAL B 1 158 ? 13.211 39.844 10.477 1 98.44 158 VAL B N 1
ATOM 3765 C CA . VAL B 1 158 ? 12.133 40.844 10.5 1 98.44 158 VAL B CA 1
ATOM 3766 C C . VAL B 1 158 ? 10.828 40.156 10.898 1 98.44 158 VAL B C 1
ATOM 3768 O O . VAL B 1 158 ? 10.43 39.156 10.297 1 98.44 158 VAL B O 1
ATOM 3771 N N . THR B 1 159 ? 10.188 40.656 11.961 1 98.81 159 THR B N 1
ATOM 3772 C CA . THR B 1 159 ? 8.875 40.125 12.344 1 98.81 159 THR B CA 1
ATOM 3773 C C . THR B 1 159 ? 7.781 40.75 11.469 1 98.81 159 THR B C 1
ATOM 3775 O O . THR B 1 159 ? 7.473 41.938 11.586 1 98.81 159 THR B O 1
ATOM 3778 N N . ASP B 1 160 ? 7.199 39.938 10.633 1 98.81 160 ASP B N 1
ATOM 3779 C CA . ASP B 1 160 ? 6.191 40.344 9.656 1 98.81 160 ASP B CA 1
ATOM 3780 C C . ASP B 1 160 ? 4.781 40.094 10.195 1 98.81 160 ASP B C 1
ATOM 3782 O O . ASP B 1 160 ? 4.613 39.625 11.32 1 98.81 160 ASP B O 1
ATOM 3786 N N . VAL B 1 161 ? 3.787 40.531 9.422 1 98.81 161 VAL B N 1
ATOM 3787 C CA . VAL B 1 161 ? 2.385 40.312 9.75 1 98.81 161 VAL B CA 1
ATOM 3788 C C . VAL B 1 161 ? 1.724 39.469 8.656 1 98.81 161 VAL B C 1
ATOM 3790 O O . VAL B 1 161 ? 1.552 39.938 7.531 1 98.81 161 VAL B O 1
ATOM 3793 N N . ALA B 1 162 ? 1.383 38.281 8.961 1 98.88 162 ALA B N 1
ATOM 3794 C CA . ALA B 1 162 ? 0.708 37.406 7.984 1 98.88 162 ALA B CA 1
ATOM 3795 C C . ALA B 1 162 ? -0.776 37.75 7.891 1 98.88 162 ALA B C 1
ATOM 3797 O O . ALA B 1 162 ? -1.494 37.719 8.891 1 98.88 162 ALA B O 1
ATOM 3798 N N . VAL B 1 163 ? -1.229 38.094 6.707 1 98.81 163 VAL B N 1
ATOM 3799 C CA . VAL B 1 163 ? -2.617 38.469 6.5 1 98.81 163 VAL B CA 1
ATOM 3800 C C . VAL B 1 163 ? -3.422 37.312 5.965 1 98.81 163 VAL B C 1
ATOM 3802 O O . VAL B 1 163 ? -4.645 37.375 5.836 1 98.81 163 VAL B O 1
ATOM 3805 N N . ALA B 1 164 ? -2.688 36.25 5.609 1 98.81 164 ALA B N 1
ATOM 3806 C CA . ALA B 1 164 ? -3.314 35 5.172 1 98.81 164 ALA B CA 1
ATOM 3807 C C . ALA B 1 164 ? -2.412 33.812 5.457 1 98.81 164 ALA B C 1
ATOM 3809 O O . ALA B 1 164 ? -1.19 33.938 5.539 1 98.81 164 ALA B O 1
ATOM 3810 N N . HIS B 1 165 ? -3.008 32.719 5.629 1 98.56 165 HIS B N 1
ATOM 3811 C CA . HIS B 1 165 ? -2.27 31.453 5.59 1 98.56 165 HIS B CA 1
ATOM 3812 C C . HIS B 1 165 ? -3.1 30.344 4.949 1 98.56 165 HIS B C 1
ATOM 3814 O O . HIS B 1 165 ? -4.316 30.484 4.812 1 98.56 165 HIS B O 1
ATOM 3820 N N . LYS B 1 166 ? -2.449 29.344 4.473 1 98.5 166 LYS B N 1
ATOM 3821 C CA . LYS B 1 166 ? -3.104 28.188 3.846 1 98.5 166 LYS B CA 1
ATOM 3822 C C . LYS B 1 166 ? -3.734 27.281 4.895 1 98.5 166 LYS B C 1
ATOM 3824 O O . LYS B 1 166 ? -3.375 27.328 6.07 1 98.5 166 LYS B O 1
ATOM 3829 N N . GLY B 1 167 ? -4.785 26.578 4.461 1 98.31 167 GLY B N 1
ATOM 3830 C CA . GLY B 1 167 ? -5.316 25.469 5.219 1 98.31 167 GLY B CA 1
ATOM 3831 C C . GLY B 1 167 ? -4.77 24.125 4.762 1 98.31 167 GLY B C 1
ATOM 3832 O O . GLY B 1 167 ? -3.809 24.062 3.992 1 98.31 167 GLY B O 1
ATOM 3833 N N . ARG B 1 168 ? -5.289 23.078 5.352 1 98 168 ARG B N 1
ATOM 3834 C CA . ARG B 1 168 ? -4.914 21.703 4.996 1 98 168 ARG B CA 1
ATOM 3835 C C . ARG B 1 168 ? -6.133 20.797 4.992 1 98 168 ARG B C 1
ATOM 3837 O O . ARG B 1 168 ? -6.867 20.719 5.98 1 98 168 ARG B O 1
ATOM 3844 N N . ARG B 1 169 ? -6.34 20.141 3.891 1 98.38 169 ARG B N 1
ATOM 3845 C CA . ARG B 1 169 ? -7.383 19.125 3.785 1 98.38 169 ARG B CA 1
ATOM 3846 C C . ARG B 1 169 ? -6.789 17.781 3.406 1 98.38 169 ARG B C 1
ATOM 3848 O O . ARG B 1 169 ? -6.203 17.625 2.332 1 98.38 169 ARG B O 1
ATOM 3855 N N . GLY B 1 170 ? -6.844 16.891 4.355 1 98.44 170 GLY B N 1
ATOM 3856 C CA . GLY B 1 170 ? -6.473 15.508 4.094 1 98.44 170 GLY B CA 1
ATOM 3857 C C . GLY B 1 170 ? -7.652 14.633 3.725 1 98.44 170 GLY B C 1
ATO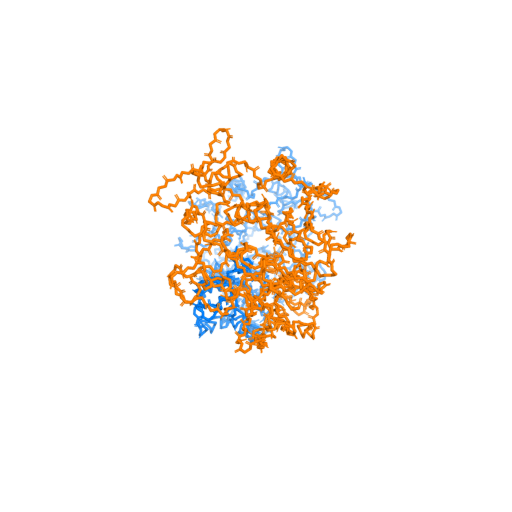M 3858 O O . GLY B 1 170 ? -8.688 14.672 4.387 1 98.44 170 GLY B O 1
ATOM 3859 N N . SER B 1 171 ? -7.465 13.883 2.654 1 98.88 171 SER B N 1
ATOM 3860 C CA . SER B 1 171 ? -8.562 13.047 2.178 1 98.88 171 SER B CA 1
ATOM 3861 C C . SER B 1 171 ? -8.078 11.633 1.864 1 98.88 171 SER B C 1
ATOM 3863 O O . SER B 1 171 ? -6.887 11.414 1.64 1 98.88 171 SER B O 1
ATOM 3865 N N . THR B 1 172 ? -8.984 10.758 1.926 1 98.94 172 THR B N 1
ATOM 3866 C CA . THR B 1 172 ? -8.797 9.391 1.442 1 98.94 172 THR B CA 1
ATOM 3867 C C . THR B 1 172 ? -9.805 9.062 0.345 1 98.94 172 THR B C 1
ATOM 3869 O O . THR B 1 172 ? -10.992 9.359 0.477 1 98.94 172 THR B O 1
ATOM 3872 N N . LEU B 1 173 ? -9.336 8.57 -0.746 1 98.94 173 LEU B N 1
ATOM 3873 C CA . LEU B 1 173 ? -10.203 7.926 -1.727 1 98.94 173 LEU B CA 1
ATOM 3874 C C . LEU B 1 173 ? -10.305 6.426 -1.456 1 98.94 173 LEU B C 1
ATOM 3876 O O . LEU B 1 173 ? -9.312 5.699 -1.584 1 98.94 173 LEU B O 1
ATOM 3880 N N . ARG B 1 174 ? -11.453 6.012 -1.016 1 98.94 174 ARG B N 1
ATOM 3881 C CA . ARG B 1 174 ? -11.719 4.59 -0.849 1 98.94 174 ARG B CA 1
ATOM 3882 C C . ARG B 1 174 ? -12.266 3.98 -2.137 1 98.94 174 ARG B C 1
ATOM 3884 O O . ARG B 1 174 ? -13.297 4.426 -2.65 1 98.94 174 ARG B O 1
ATOM 3891 N N . VAL B 1 175 ? -11.594 3.006 -2.586 1 98.94 175 VAL B N 1
ATOM 3892 C CA . VAL B 1 175 ? -11.953 2.445 -3.885 1 98.94 175 VAL B CA 1
ATOM 3893 C C . VAL B 1 175 ? -12.367 0.983 -3.721 1 98.94 175 VAL B C 1
ATOM 3895 O O . VAL B 1 175 ? -11.586 0.167 -3.219 1 98.94 175 VAL B O 1
ATOM 3898 N N . ALA B 1 176 ? -13.57 0.685 -4.117 1 98.81 176 ALA B N 1
ATOM 3899 C CA . ALA B 1 176 ? -14.102 -0.672 -4.027 1 98.81 176 ALA B CA 1
ATOM 3900 C C . ALA B 1 176 ? -14.023 -1.383 -5.375 1 98.81 176 ALA B C 1
ATOM 3902 O O . ALA B 1 176 ? -14.211 -0.76 -6.422 1 98.81 176 ALA B O 1
ATOM 3903 N N . GLY B 1 177 ? -13.719 -2.656 -5.383 1 98.56 177 GLY B N 1
ATOM 3904 C CA . GLY B 1 177 ? -13.797 -3.59 -6.496 1 98.56 177 GLY B CA 1
ATOM 3905 C C . GLY B 1 177 ? -14.477 -4.895 -6.133 1 98.56 177 GLY B C 1
ATOM 3906 O O . GLY B 1 177 ? -15.398 -4.918 -5.312 1 98.56 177 GLY B O 1
ATOM 3907 N N . GLU B 1 178 ? -14.203 -5.906 -6.883 1 98.5 178 GLU B N 1
ATOM 3908 C CA . GLU B 1 178 ? -14.703 -7.262 -6.66 1 98.5 178 GLU B CA 1
ATOM 3909 C C . GLU B 1 178 ? -13.594 -8.289 -6.848 1 98.5 178 GLU B C 1
ATOM 3911 O O . GLU B 1 178 ? -12.945 -8.336 -7.895 1 98.5 178 GLU B O 1
ATOM 3916 N N . SER B 1 179 ? -13.445 -9.07 -5.836 1 97.81 179 SER B N 1
ATOM 3917 C CA . SER B 1 179 ? -12.359 -10.047 -5.832 1 97.81 179 SER B CA 1
ATOM 3918 C C . SER B 1 179 ? -12.602 -11.156 -6.848 1 97.81 179 SER B C 1
ATOM 3920 O O . SER B 1 179 ? -13.75 -11.445 -7.191 1 97.81 179 SER B O 1
ATOM 3922 N N . ALA B 1 180 ? -11.578 -11.719 -7.402 1 97.25 180 ALA B N 1
ATOM 3923 C CA . ALA B 1 180 ? -11.539 -12.898 -8.266 1 97.25 180 ALA B CA 1
ATOM 3924 C C . ALA B 1 180 ? -10.133 -13.508 -8.297 1 97.25 180 ALA B C 1
ATOM 3926 O O . ALA B 1 180 ? -9.172 -12.891 -7.828 1 97.25 180 ALA B O 1
ATOM 3927 N N . HIS B 1 181 ? -10.078 -14.758 -8.664 1 94.88 181 HIS B N 1
ATOM 3928 C CA . HIS B 1 181 ? -8.758 -15.336 -8.906 1 94.88 181 HIS B CA 1
ATOM 3929 C C . HIS B 1 181 ? -8.023 -14.586 -10.016 1 94.88 181 HIS B C 1
ATOM 3931 O O . HIS B 1 181 ? -8.625 -14.227 -11.023 1 94.88 181 HIS B O 1
ATOM 3937 N N . ALA B 1 182 ? -6.719 -14.367 -9.836 1 96.38 182 ALA B N 1
ATOM 3938 C CA . ALA B 1 182 ? -5.953 -13.555 -10.781 1 96.38 182 ALA B CA 1
ATOM 3939 C C . ALA B 1 182 ? -5.895 -14.211 -12.156 1 96.38 182 ALA B C 1
ATOM 3941 O O . ALA B 1 182 ? -5.609 -13.555 -13.156 1 96.38 182 ALA B O 1
ATOM 3942 N N . SER B 1 183 ? -6.152 -15.531 -12.203 1 95 183 SER B N 1
ATOM 3943 C CA . SER B 1 183 ? -6.176 -16.219 -13.484 1 95 183 SER B CA 1
ATOM 3944 C C . SER B 1 183 ? -7.469 -15.953 -14.242 1 95 183 SER B C 1
ATOM 3946 O O . SER B 1 183 ? -7.59 -16.297 -15.414 1 95 183 SER B O 1
ATOM 3948 N N . GLU B 1 184 ? -8.445 -15.375 -13.602 1 95.5 184 GLU B N 1
ATOM 3949 C CA . GLU B 1 184 ? -9.703 -14.984 -14.219 1 95.5 184 GLU B CA 1
ATOM 3950 C C . GLU B 1 184 ? -10.047 -13.523 -13.898 1 95.5 184 GLU B C 1
ATOM 3952 O O . GLU B 1 184 ? -11.062 -13.242 -13.266 1 95.5 184 GLU B O 1
ATOM 3957 N N . PRO B 1 185 ? -9.266 -12.633 -14.398 1 96.94 185 PRO B N 1
ATOM 3958 C CA . PRO B 1 185 ? -9.438 -11.227 -14 1 96.94 185 PRO B CA 1
ATOM 3959 C C . PRO B 1 185 ? -10.82 -10.688 -14.336 1 96.94 185 PRO B C 1
ATOM 3961 O O . PRO B 1 185 ? -11.344 -9.836 -13.609 1 96.94 185 PRO B O 1
ATOM 3964 N N . GLU B 1 186 ? -11.453 -11.242 -15.359 1 96.5 186 GLU B N 1
ATOM 3965 C CA . GLU B 1 186 ? -12.742 -10.727 -15.836 1 96.5 186 GLU B CA 1
ATOM 3966 C C . GLU B 1 186 ? -13.867 -11.109 -14.883 1 96.5 186 GLU B C 1
ATOM 3968 O O . GLU B 1 186 ? -14.969 -10.562 -14.969 1 96.5 186 GLU B O 1
ATOM 3973 N N . ALA B 1 187 ? -13.578 -12 -14.008 1 97.19 187 ALA B N 1
ATOM 3974 C CA . ALA B 1 187 ? -14.586 -12.453 -13.055 1 97.19 187 ALA B CA 1
ATOM 3975 C C . ALA B 1 187 ? -14.742 -11.469 -11.906 1 97.19 187 ALA B C 1
ATOM 3977 O O . ALA B 1 187 ? -15.68 -11.57 -11.109 1 97.19 187 ALA B O 1
ATOM 3978 N N . GLY B 1 188 ? -13.867 -10.461 -11.828 1 97.75 188 GLY B N 1
ATOM 3979 C CA . GLY B 1 188 ? -13.906 -9.461 -10.773 1 97.75 188 GLY B CA 1
ATOM 3980 C C . GLY B 1 188 ? -13.852 -8.039 -11.297 1 97.75 188 GLY B C 1
ATOM 3981 O O . GLY B 1 188 ? -14.102 -7.793 -12.477 1 97.75 188 GLY B O 1
ATOM 3982 N N . ALA B 1 189 ? -13.711 -7.09 -10.398 1 98.56 189 ALA B N 1
ATOM 3983 C CA . ALA B 1 189 ? -13.469 -5.68 -10.688 1 98.56 189 ALA B CA 1
ATOM 3984 C C . ALA B 1 189 ? -12.227 -5.176 -9.953 1 98.56 189 ALA B C 1
ATOM 3986 O O . ALA B 1 189 ? -12.211 -5.117 -8.719 1 98.56 189 ALA B O 1
ATOM 3987 N N . ASN B 1 190 ? -11.219 -4.805 -10.656 1 98.69 190 ASN B N 1
ATOM 3988 C CA . ASN B 1 190 ? -9.906 -4.496 -10.094 1 98.69 190 ASN B CA 1
ATOM 3989 C C . ASN B 1 190 ? -9.891 -3.117 -9.438 1 98.69 190 ASN B C 1
ATOM 3991 O O . ASN B 1 190 ? -9.859 -2.098 -10.125 1 98.69 190 ASN B O 1
ATOM 3995 N N . ALA B 1 191 ? -9.836 -3.064 -8.141 1 98.88 191 ALA B N 1
ATOM 3996 C CA . ALA B 1 191 ? -9.867 -1.815 -7.391 1 98.88 191 ALA B CA 1
ATOM 3997 C C . ALA B 1 191 ? -8.633 -0.967 -7.676 1 98.88 191 ALA B C 1
ATOM 3999 O O . ALA B 1 191 ? -8.695 0.264 -7.633 1 98.88 191 ALA B O 1
ATOM 4000 N N . VAL B 1 192 ? -7.484 -1.591 -7.938 1 98.94 192 VAL B N 1
ATOM 4001 C CA . VAL B 1 192 ? -6.266 -0.844 -8.242 1 98.94 192 VAL B CA 1
ATOM 4002 C C . VAL B 1 192 ? -6.441 -0.075 -9.547 1 98.94 192 VAL B C 1
ATOM 4004 O O . VAL B 1 192 ? -6.047 1.089 -9.648 1 98.94 192 VAL B O 1
ATOM 4007 N N . TYR B 1 193 ? -7.043 -0.722 -10.562 1 98.94 193 TYR B N 1
ATOM 4008 C CA . TYR B 1 193 ? -7.293 -0.025 -11.82 1 98.94 193 TYR B CA 1
ATOM 4009 C C . TYR B 1 193 ? -8.195 1.182 -11.602 1 98.94 193 TYR B C 1
ATOM 4011 O O . TYR B 1 193 ? -7.918 2.273 -12.109 1 98.94 193 TYR B O 1
ATOM 4019 N N . ARG B 1 194 ? -9.242 1.041 -10.836 1 98.88 194 ARG B N 1
ATOM 4020 C CA . ARG B 1 194 ? -10.148 2.137 -10.508 1 98.88 194 ARG B CA 1
ATOM 4021 C C . ARG B 1 194 ? -9.422 3.234 -9.734 1 98.88 194 ARG B C 1
ATOM 4023 O O . ARG B 1 194 ? -9.648 4.422 -9.961 1 98.88 194 ARG B O 1
ATOM 4030 N N . ALA B 1 195 ? -8.594 2.801 -8.766 1 98.94 195 ALA B N 1
ATOM 4031 C CA . ALA B 1 195 ? -7.805 3.762 -7.992 1 98.94 195 ALA B CA 1
ATOM 4032 C C . ALA B 1 195 ? -6.906 4.594 -8.906 1 98.94 195 ALA B C 1
ATOM 4034 O O . ALA B 1 195 ? -6.777 5.805 -8.719 1 98.94 195 ALA B O 1
ATOM 4035 N N . CYS B 1 196 ? -6.262 3.928 -9.859 1 98.94 196 CYS B N 1
ATOM 4036 C CA . CYS B 1 196 ? -5.414 4.648 -10.805 1 98.94 196 CYS B CA 1
ATOM 4037 C C . CYS B 1 196 ? -6.223 5.664 -11.602 1 98.94 196 CYS B C 1
ATOM 4039 O O . CYS B 1 196 ? -5.754 6.773 -11.859 1 98.94 196 CYS B O 1
ATOM 4041 N N . ASP B 1 197 ? -7.449 5.285 -12.023 1 98.94 197 ASP B N 1
ATOM 4042 C CA . ASP B 1 197 ? -8.336 6.23 -12.695 1 98.94 197 ASP B CA 1
ATOM 4043 C C . ASP B 1 197 ? -8.633 7.438 -11.812 1 98.94 197 ASP B C 1
ATOM 4045 O O . ASP B 1 197 ? -8.641 8.578 -12.281 1 98.94 197 ASP B O 1
ATOM 4049 N N . ALA B 1 198 ? -8.883 7.211 -10.523 1 98.94 198 ALA B N 1
ATOM 4050 C CA . ALA B 1 198 ? -9.148 8.297 -9.578 1 98.94 198 ALA B CA 1
ATOM 4051 C C . ALA B 1 198 ? -7.922 9.18 -9.398 1 98.94 198 ALA B C 1
ATOM 4053 O O . ALA B 1 198 ? -8.039 10.398 -9.297 1 98.94 198 ALA B O 1
ATOM 4054 N N . VAL B 1 199 ? -6.762 8.555 -9.297 1 98.94 199 VAL B N 1
ATOM 4055 C CA . VAL B 1 199 ? -5.512 9.297 -9.18 1 98.94 199 VAL B CA 1
ATOM 4056 C C . VAL B 1 199 ? -5.336 10.211 -10.391 1 98.94 199 VAL B C 1
ATOM 4058 O O . VAL B 1 199 ? -4.879 11.344 -10.258 1 98.94 199 VAL B O 1
ATOM 4061 N N . ASP B 1 200 ? -5.664 9.734 -11.594 1 98.81 200 ASP B N 1
ATOM 4062 C CA . ASP B 1 200 ? -5.582 10.555 -12.797 1 98.81 200 ASP B CA 1
ATOM 4063 C C . ASP B 1 200 ? -6.457 11.797 -12.672 1 98.81 200 ASP B C 1
ATOM 4065 O O . ASP B 1 200 ? -6.062 12.891 -13.094 1 98.81 200 ASP B O 1
ATOM 4069 N N . VAL B 1 201 ? -7.637 11.648 -12.086 1 98.88 201 VAL B N 1
ATOM 4070 C CA . VAL B 1 201 ? -8.508 12.797 -11.844 1 98.88 201 VAL B CA 1
ATOM 4071 C C . VAL B 1 201 ? -7.805 13.797 -10.93 1 98.88 201 VAL B C 1
ATOM 4073 O O . VAL B 1 201 ? -7.75 14.992 -11.234 1 98.88 201 VAL B O 1
ATOM 4076 N N . VAL B 1 202 ? -7.211 13.352 -9.789 1 98.88 202 VAL B N 1
ATOM 4077 C CA . VAL B 1 202 ? -6.551 14.219 -8.82 1 98.88 202 VAL B CA 1
ATOM 4078 C C . VAL B 1 202 ? -5.387 14.945 -9.484 1 98.88 202 VAL B C 1
ATOM 4080 O O . VAL B 1 202 ? -5.227 16.156 -9.312 1 98.88 202 VAL B O 1
ATOM 4083 N N . ARG B 1 203 ? -4.598 14.141 -10.195 1 97.31 203 ARG B N 1
ATOM 4084 C CA . ARG B 1 203 ? -3.389 14.656 -10.836 1 97.31 203 ARG B CA 1
ATOM 4085 C C . ARG B 1 203 ? -3.723 15.781 -11.805 1 97.31 203 ARG B C 1
ATOM 4087 O O . ARG B 1 203 ? -2.898 16.672 -12.031 1 97.31 203 ARG B O 1
ATOM 4094 N N . ASP B 1 204 ? -4.918 15.805 -12.336 1 97.75 204 ASP B N 1
ATOM 4095 C CA . ASP B 1 204 ? -5.312 16.766 -13.359 1 97.75 204 ASP B CA 1
ATOM 4096 C C . ASP B 1 204 ? -6.039 17.969 -12.734 1 97.75 204 ASP B C 1
ATOM 4098 O O . ASP B 1 204 ? -6.41 18.906 -13.438 1 97.75 204 ASP B O 1
ATOM 4102 N N . LEU B 1 205 ? -6.234 17.969 -11.453 1 98.38 205 LEU B N 1
ATOM 4103 C CA . LEU B 1 205 ? -6.91 19.078 -10.789 1 98.38 205 LEU B CA 1
ATOM 4104 C C . LEU B 1 205 ? -5.988 20.281 -10.68 1 98.38 205 LEU B C 1
ATOM 4106 O O . LEU B 1 205 ? -4.789 20.141 -10.43 1 98.38 205 LEU B O 1
ATOM 4110 N N . ASP B 1 206 ? -6.543 21.438 -10.82 1 97.38 206 ASP B N 1
ATOM 4111 C CA . ASP B 1 206 ? -5.812 22.672 -10.539 1 97.38 206 ASP B CA 1
ATOM 4112 C C . ASP B 1 206 ? -5.648 22.875 -9.039 1 97.38 206 ASP B C 1
ATOM 4114 O O . ASP B 1 206 ? -6.57 22.609 -8.266 1 97.38 206 ASP B O 1
ATOM 4118 N N . ALA B 1 207 ? -4.434 23.312 -8.633 1 97.5 207 ALA B N 1
ATOM 4119 C CA . ALA B 1 207 ? -4.273 23.766 -7.25 1 97.5 207 ALA B CA 1
ATOM 4120 C C . ALA B 1 207 ? -5.152 24.969 -6.957 1 97.5 207 ALA B C 1
ATOM 4122 O O . ALA B 1 207 ? -5.301 25.859 -7.805 1 97.5 207 ALA B O 1
ATOM 4123 N N . PRO B 1 208 ? -5.719 25.047 -5.793 1 98.38 208 PRO B N 1
ATOM 4124 C CA . PRO B 1 208 ? -6.5 26.25 -5.465 1 98.38 208 PRO B CA 1
ATOM 4125 C C . PRO B 1 208 ? -5.637 27.5 -5.34 1 98.38 208 PRO B C 1
ATOM 4127 O O . PRO B 1 208 ? -4.457 27.406 -4.988 1 98.38 208 PRO B O 1
ATOM 4130 N N . ALA B 1 209 ? -6.254 28.688 -5.609 1 98.31 209 ALA B N 1
ATOM 4131 C CA . ALA B 1 209 ? -5.539 29.969 -5.566 1 98.31 209 ALA B CA 1
ATOM 4132 C C . ALA B 1 209 ? -6.496 31.125 -5.285 1 98.31 209 ALA B C 1
ATOM 4134 O O . ALA B 1 209 ? -7.664 31.078 -5.68 1 98.31 209 ALA B O 1
ATOM 4135 N N . THR B 1 210 ? -5.977 32.125 -4.578 1 98.25 210 THR B N 1
ATOM 4136 C CA . THR B 1 210 ? -6.75 33.344 -4.301 1 98.25 210 THR B CA 1
ATOM 4137 C C . THR B 1 210 ? -5.828 34.531 -4.02 1 98.25 210 THR B C 1
ATOM 4139 O O . THR B 1 210 ? -4.609 34.406 -4.184 1 98.25 210 THR B O 1
ATOM 4142 N N . THR B 1 211 ? -6.355 35.656 -3.812 1 98.5 211 THR B N 1
ATOM 4143 C CA . THR B 1 211 ? -5.648 36.875 -3.396 1 98.5 211 THR B CA 1
ATOM 4144 C C . THR B 1 211 ? -6.277 37.469 -2.135 1 98.5 211 THR B C 1
ATOM 4146 O O . THR B 1 211 ? -7.5 37.594 -2.041 1 98.5 211 THR B O 1
ATOM 4149 N N . VAL B 1 212 ? -5.449 37.75 -1.136 1 98.5 212 VAL B N 1
ATOM 4150 C CA . VAL B 1 212 ? -5.895 38.344 0.111 1 98.5 212 VAL B CA 1
ATOM 4151 C C . VAL B 1 212 ? -5.145 39.656 0.341 1 98.5 212 VAL B C 1
ATOM 4153 O O . VAL B 1 212 ? -3.92 39.656 0.497 1 98.5 212 VAL B O 1
ATOM 4156 N N . LEU B 1 213 ? -5.879 40.812 0.413 1 98.19 213 LEU B N 1
ATOM 4157 C CA . LEU B 1 213 ? -5.305 42.125 0.631 1 98.19 213 LEU B CA 1
ATOM 4158 C C . LEU B 1 213 ? -4.121 42.375 -0.299 1 98.19 213 LEU B C 1
ATOM 4160 O O . LEU B 1 213 ? -3.061 42.812 0.142 1 98.19 213 LEU B O 1
ATOM 4164 N N . GLY B 1 214 ? -4.234 41.906 -1.544 1 97.69 214 GLY B N 1
ATOM 4165 C CA . GLY B 1 214 ? -3.254 42.188 -2.584 1 97.69 214 GLY B CA 1
ATOM 4166 C C . GLY B 1 214 ? -2.148 41.156 -2.641 1 97.69 214 GLY B C 1
ATOM 4167 O O . GLY B 1 214 ? -1.245 41.25 -3.475 1 97.69 214 GLY B O 1
ATOM 4168 N N . HIS B 1 215 ? -2.25 40.062 -1.865 1 98.12 215 HIS B N 1
ATOM 4169 C CA . HIS B 1 215 ? -1.229 39.031 -1.832 1 98.12 215 HIS B CA 1
ATOM 4170 C C . HIS B 1 215 ? -1.762 37.719 -2.393 1 98.12 215 HIS B C 1
ATOM 4172 O O . HIS B 1 215 ? -2.814 37.25 -1.967 1 98.12 215 HIS B O 1
ATOM 4178 N N . ASP B 1 216 ? -0.993 37.156 -3.303 1 98 216 ASP B N 1
ATOM 4179 C CA . ASP B 1 216 ? -1.38 35.875 -3.895 1 98 216 ASP B CA 1
ATOM 4180 C C . ASP B 1 216 ? -1.181 34.719 -2.906 1 98 216 ASP B C 1
ATOM 4182 O O . ASP B 1 216 ? -0.145 34.656 -2.24 1 98 216 ASP B O 1
ATOM 4186 N N . VAL B 1 217 ? -2.123 33.875 -2.707 1 98.31 217 VAL B N 1
ATOM 4187 C CA . VAL B 1 217 ? -2.068 32.656 -1.91 1 98.31 217 VAL B CA 1
ATOM 4188 C C . VAL B 1 217 ? -2.336 31.453 -2.803 1 98.31 217 VAL B C 1
ATOM 4190 O O . VAL B 1 217 ? -3.418 31.328 -3.383 1 98.31 217 VAL B O 1
ATOM 4193 N N . ARG B 1 218 ? -1.414 30.609 -2.938 1 97.19 218 ARG B N 1
ATOM 4194 C CA . ARG B 1 218 ? -1.536 29.438 -3.793 1 97.19 218 ARG B CA 1
ATOM 4195 C C . ARG B 1 218 ? -1.418 28.156 -2.98 1 97.19 218 ARG B C 1
ATOM 4197 O O . ARG B 1 218 ? -0.473 27.984 -2.207 1 97.19 218 ARG B O 1
ATOM 4204 N N . GLY B 1 219 ? -2.363 27.25 -3.189 1 98.44 219 GLY B N 1
ATOM 4205 C CA . GLY B 1 219 ? -2.342 25.953 -2.527 1 98.44 219 GLY B CA 1
ATOM 4206 C C . GLY B 1 219 ? -1.673 24.875 -3.354 1 98.44 219 GLY B C 1
ATOM 4207 O O . GLY B 1 219 ? -0.816 25.172 -4.191 1 98.44 219 GLY B O 1
ATOM 4208 N N . SER B 1 220 ? -1.914 23.625 -3.023 1 98.44 220 SER B N 1
ATOM 4209 C CA . SER B 1 220 ? -1.413 22.438 -3.713 1 98.44 220 SER B CA 1
ATOM 4210 C C . SER B 1 220 ? -2.35 21.25 -3.523 1 98.44 220 SER B C 1
ATOM 4212 O O . SER B 1 220 ? -3.229 21.281 -2.658 1 98.44 220 SER B O 1
ATOM 4214 N N . VAL B 1 221 ? -2.309 20.328 -4.344 1 98.69 221 VAL B N 1
ATOM 4215 C CA . VAL B 1 221 ? -3.027 19.062 -4.242 1 98.69 221 VAL B CA 1
ATOM 4216 C C . VAL B 1 221 ? -2.174 17.938 -4.82 1 98.69 221 VAL B C 1
ATOM 4218 O O . VAL B 1 221 ? -1.653 18.047 -5.93 1 98.69 221 VAL B O 1
ATOM 4221 N N . ALA B 1 222 ? -1.96 16.891 -4.074 1 98.62 222 ALA B N 1
ATOM 4222 C CA . ALA B 1 222 ? -1.131 15.789 -4.551 1 98.62 222 ALA B CA 1
ATOM 4223 C C . ALA B 1 222 ? -1.525 14.484 -3.877 1 98.62 222 ALA B C 1
ATOM 4225 O O . ALA B 1 222 ? -1.936 14.477 -2.715 1 98.62 222 ALA B O 1
ATOM 4226 N N . VAL B 1 223 ? -1.43 13.422 -4.617 1 98.94 223 VAL B N 1
ATOM 4227 C CA . VAL B 1 223 ? -1.506 12.086 -4.035 1 98.94 223 VAL B CA 1
ATOM 4228 C C . VAL B 1 223 ? -0.211 11.773 -3.289 1 98.94 223 VAL B C 1
ATOM 4230 O O . VAL B 1 223 ? 0.884 12.008 -3.805 1 98.94 223 VAL B O 1
ATOM 4233 N N . THR B 1 224 ? -0.373 11.203 -2.096 1 98.88 224 THR B N 1
ATOM 4234 C CA . THR B 1 224 ? 0.838 11.008 -1.308 1 98.88 224 THR B CA 1
ATOM 4235 C C . THR B 1 224 ? 0.998 9.539 -0.916 1 98.88 224 THR B C 1
ATOM 4237 O O . THR B 1 224 ? 2.092 9.109 -0.547 1 98.88 224 THR B O 1
ATOM 4240 N N . GLU B 1 225 ? -0.076 8.75 -0.949 1 98.88 225 GLU B N 1
ATOM 4241 C CA . GLU B 1 225 ? -0.011 7.32 -0.664 1 98.88 225 GLU B CA 1
ATOM 4242 C C . GLU B 1 225 ? -1.03 6.543 -1.494 1 98.88 225 GLU B C 1
ATOM 4244 O O . GLU B 1 225 ? -2.059 7.094 -1.895 1 98.88 225 GLU B O 1
ATOM 4249 N N . ILE B 1 226 ? -0.732 5.289 -1.696 1 98.94 226 ILE B N 1
ATOM 4250 C CA . ILE B 1 226 ? -1.655 4.352 -2.326 1 98.94 226 ILE B CA 1
ATOM 4251 C C . ILE B 1 226 ? -1.394 2.941 -1.801 1 98.94 226 ILE B C 1
ATOM 4253 O O . ILE B 1 226 ? -0.241 2.553 -1.594 1 98.94 226 ILE B O 1
ATOM 4257 N N . GLU B 1 227 ? -2.404 2.252 -1.541 1 98.88 227 GLU B N 1
ATOM 4258 C CA . GLU B 1 227 ? -2.275 0.877 -1.066 1 98.88 227 GLU B CA 1
ATOM 4259 C C . GLU B 1 227 ? -3.48 0.036 -1.478 1 98.88 227 GLU B C 1
ATOM 4261 O O . GLU B 1 227 ? -4.621 0.386 -1.17 1 98.88 227 GLU B O 1
ATOM 4266 N N . GLY B 1 228 ? -3.23 -1.028 -2.15 1 98.75 228 GLY B N 1
ATOM 4267 C CA . GLY B 1 228 ? -4.297 -1.923 -2.574 1 98.75 228 GLY B CA 1
ATOM 4268 C C . GLY B 1 228 ? -3.814 -3.334 -2.852 1 98.75 228 GLY B C 1
ATOM 4269 O O . GLY B 1 228 ? -2.666 -3.537 -3.254 1 98.75 228 GLY B O 1
ATOM 4270 N N . GLY B 1 229 ? -4.734 -4.324 -2.658 1 98.12 229 GLY B N 1
ATOM 4271 C CA . GLY B 1 229 ? -4.441 -5.73 -2.879 1 98.12 229 GLY B CA 1
ATOM 4272 C C . GLY B 1 229 ? -4.168 -6.496 -1.597 1 98.12 229 GLY B C 1
ATOM 4273 O O . GLY B 1 229 ? -3.699 -5.918 -0.614 1 98.12 229 GLY B O 1
ATOM 4274 N N . SER B 1 230 ? -4.508 -7.75 -1.574 1 96.69 230 SER B N 1
ATOM 4275 C CA . SER B 1 230 ? -4.367 -8.562 -0.373 1 96.69 230 SER B CA 1
ATOM 4276 C C . SER B 1 230 ? -3.447 -9.758 -0.618 1 96.69 230 SER B C 1
ATOM 4278 O O . SER B 1 230 ? -2.916 -10.344 0.327 1 96.69 230 SER B O 1
ATOM 4280 N N . ALA B 1 231 ? -3.311 -10.188 -1.877 1 96.12 231 ALA B N 1
ATOM 4281 C CA . ALA B 1 231 ? -2.492 -11.336 -2.248 1 96.12 231 ALA B CA 1
ATOM 4282 C C . ALA B 1 231 ? -2.045 -11.242 -3.703 1 96.12 231 ALA B C 1
ATOM 4284 O O . ALA B 1 231 ? -2.717 -10.617 -4.527 1 96.12 231 ALA B O 1
ATOM 4285 N N . TRP B 1 232 ? -0.963 -11.875 -4.016 1 94.88 232 TRP B N 1
ATOM 4286 C CA . TRP B 1 232 ? -0.34 -11.75 -5.328 1 94.88 232 TRP B CA 1
ATOM 4287 C C . TRP B 1 232 ? -1.209 -12.383 -6.406 1 94.88 232 TRP B C 1
ATOM 4289 O O . TRP B 1 232 ? -1.099 -12.039 -7.586 1 94.88 232 TRP B O 1
ATOM 4299 N N . ASN B 1 233 ? -2.184 -13.328 -5.988 1 95.69 233 ASN B N 1
ATOM 4300 C CA . ASN B 1 233 ? -2.961 -14.07 -6.973 1 95.69 233 ASN B CA 1
ATOM 4301 C C . ASN B 1 233 ? -4.445 -13.727 -6.895 1 95.69 233 ASN B C 1
ATOM 4303 O O . ASN B 1 233 ? -5.289 -14.5 -7.344 1 95.69 233 ASN B O 1
ATOM 4307 N N . VAL B 1 234 ? -4.758 -12.609 -6.355 1 97.56 234 VAL B N 1
ATOM 4308 C CA . VAL B 1 234 ? -6.152 -12.211 -6.184 1 97.56 234 VAL B CA 1
ATOM 4309 C C . VAL B 1 234 ? -6.379 -10.828 -6.781 1 97.56 234 VAL B C 1
ATOM 4311 O O . VAL B 1 234 ? -5.59 -9.906 -6.547 1 97.56 234 VAL B O 1
ATOM 4314 N N . ILE B 1 235 ? -7.406 -10.703 -7.547 1 98.62 235 ILE B N 1
ATOM 4315 C CA . ILE B 1 235 ? -7.824 -9.383 -8.016 1 98.62 235 ILE B CA 1
ATOM 4316 C C . ILE B 1 235 ? -8.227 -8.516 -6.82 1 98.62 235 ILE B C 1
ATOM 4318 O O . ILE B 1 235 ? -9.078 -8.914 -6.023 1 98.62 235 ILE B O 1
ATOM 4322 N N . PRO B 1 236 ? -7.574 -7.379 -6.676 1 98.69 236 PRO B N 1
ATOM 4323 C CA . PRO B 1 236 ? -7.828 -6.574 -5.477 1 98.69 236 PRO B CA 1
ATOM 4324 C C . PRO B 1 236 ? -9.266 -6.074 -5.395 1 98.69 236 PRO B C 1
ATOM 4326 O O . PRO B 1 236 ? -9.781 -5.496 -6.359 1 98.69 236 PRO B O 1
ATOM 4329 N N . GLU B 1 237 ? -9.859 -6.242 -4.273 1 98.69 237 GLU B N 1
ATOM 4330 C CA . GLU B 1 237 ? -11.25 -5.82 -4.094 1 98.69 237 GLU B CA 1
ATOM 4331 C C . GLU B 1 237 ? -11.328 -4.457 -3.412 1 98.69 237 GLU B C 1
ATOM 4333 O O . GLU B 1 237 ? -12.414 -3.902 -3.242 1 98.69 237 GLU B O 1
ATOM 4338 N N . SER B 1 238 ? -10.164 -3.949 -3.037 1 98.81 238 SER B N 1
ATOM 4339 C CA . SER B 1 238 ? -10.141 -2.631 -2.412 1 98.81 238 SER B CA 1
ATOM 4340 C C . SER B 1 238 ? -8.797 -1.947 -2.625 1 98.81 238 SER B C 1
ATOM 4342 O O . SER B 1 238 ? -7.777 -2.615 -2.828 1 98.81 238 SER B O 1
ATOM 4344 N N . CYS B 1 239 ? -8.742 -0.71 -2.596 1 98.88 239 CYS B N 1
ATOM 4345 C CA . CYS B 1 239 ? -7.574 0.159 -2.678 1 98.88 239 CYS B CA 1
ATOM 4346 C C . CYS B 1 239 ? -7.848 1.505 -2.018 1 98.88 239 CYS B C 1
ATOM 4348 O O . CYS B 1 239 ? -8.992 1.953 -1.963 1 98.88 239 CYS B O 1
ATOM 4350 N N . ALA B 1 240 ? -6.895 2.096 -1.467 1 98.94 240 ALA B N 1
ATOM 4351 C CA . ALA B 1 240 ? -7.027 3.402 -0.826 1 98.94 240 ALA B CA 1
ATOM 4352 C C . ALA B 1 240 ? -5.957 4.371 -1.327 1 98.94 240 ALA B C 1
ATOM 4354 O O . ALA B 1 240 ? -4.801 3.986 -1.509 1 98.94 240 ALA B O 1
ATOM 4355 N N . VAL B 1 241 ? -6.336 5.582 -1.548 1 98.94 241 VAL B N 1
ATOM 4356 C CA . VAL B 1 241 ? -5.449 6.645 -2.006 1 98.94 241 VAL B CA 1
ATOM 4357 C C . VAL B 1 241 ? -5.508 7.82 -1.033 1 98.94 241 VAL B C 1
ATOM 4359 O O . VAL B 1 241 ? -6.59 8.273 -0.656 1 98.94 241 VAL B O 1
ATOM 4362 N N . THR B 1 242 ? -4.387 8.273 -0.604 1 98.94 242 THR B N 1
ATOM 4363 C CA . THR B 1 242 ? -4.309 9.438 0.268 1 98.94 242 THR B CA 1
ATOM 4364 C C . THR B 1 242 ? -3.979 10.695 -0.537 1 98.94 242 THR B C 1
ATOM 4366 O O . THR B 1 242 ? -3.092 10.672 -1.394 1 98.94 242 THR B O 1
ATOM 4369 N N . VAL B 1 243 ? -4.68 11.766 -0.275 1 98.94 243 VAL B N 1
ATOM 4370 C CA . VAL B 1 243 ? -4.496 13.031 -0.971 1 98.94 243 VAL B CA 1
ATOM 4371 C C . VAL B 1 243 ? -4.234 14.148 0.043 1 98.94 243 VAL B C 1
ATOM 4373 O O . VAL B 1 243 ? -4.961 14.273 1.031 1 98.94 243 VAL B O 1
ATOM 4376 N N . ASP B 1 244 ? -3.199 14.859 -0.182 1 98.69 244 ASP B N 1
ATOM 4377 C CA . ASP B 1 244 ? -2.889 16.062 0.593 1 98.69 244 ASP B CA 1
ATOM 4378 C C . ASP B 1 244 ? -3.227 17.328 -0.192 1 98.69 244 ASP B C 1
ATOM 4380 O O . ASP B 1 244 ? -2.758 17.5 -1.317 1 98.69 244 ASP B O 1
ATOM 4384 N N . GLU B 1 245 ? -4.008 18.203 0.367 1 98.75 245 GLU B N 1
ATOM 4385 C CA . GLU B 1 245 ? -4.367 19.469 -0.239 1 98.75 245 GLU B CA 1
ATOM 4386 C C . GLU B 1 245 ? -4.047 20.641 0.695 1 98.75 245 GLU B C 1
ATOM 4388 O O . GLU B 1 245 ? -4.445 20.641 1.861 1 98.75 245 GLU B O 1
ATOM 4393 N N . ARG B 1 246 ? -3.26 21.562 0.266 1 98.56 246 ARG B N 1
ATOM 4394 C CA . ARG B 1 246 ? -3.166 22.859 0.913 1 98.56 246 ARG B CA 1
ATOM 4395 C C . ARG B 1 246 ? -4.211 23.828 0.357 1 98.56 246 ARG B C 1
ATOM 4397 O O . ARG B 1 246 ? -4.105 24.281 -0.788 1 98.56 246 ARG B O 1
ATOM 4404 N N . THR B 1 247 ? -5.121 24.172 1.216 1 98.62 247 THR B N 1
ATOM 4405 C CA . THR B 1 247 ? -6.262 24.969 0.767 1 98.62 247 THR B CA 1
ATOM 4406 C C . THR B 1 247 ? -5.984 26.453 0.938 1 98.62 247 THR B C 1
ATOM 4408 O O . THR B 1 247 ? -5.012 26.844 1.593 1 98.62 247 THR B O 1
ATOM 4411 N N . VAL B 1 248 ? -6.797 27.297 0.272 1 98.75 248 VAL B N 1
ATOM 4412 C CA . VAL B 1 248 ? -6.719 28.75 0.377 1 98.75 248 VAL B CA 1
ATOM 4413 C C . VAL B 1 248 ? -8.094 29.328 0.728 1 98.75 248 VAL B C 1
ATOM 4415 O O . VAL B 1 248 ? -9.102 28.625 0.625 1 98.75 248 VAL B O 1
ATOM 4418 N N . PRO B 1 249 ? -8.102 30.516 1.257 1 98.25 249 PRO B N 1
ATOM 4419 C CA . PRO B 1 249 ? -9.414 31.094 1.562 1 98.25 249 PRO B CA 1
ATOM 4420 C C . PRO B 1 249 ? -10.336 31.125 0.346 1 98.25 249 PRO B C 1
ATOM 4422 O O . PRO B 1 249 ? -9.961 31.672 -0.699 1 98.25 249 PRO B O 1
ATOM 4425 N N . GLY B 1 250 ? -11.523 30.5 0.472 1 96.81 250 GLY B N 1
ATOM 4426 C CA . GLY B 1 250 ? -12.57 30.641 -0.527 1 96.81 250 GLY B CA 1
ATOM 4427 C C . GLY B 1 250 ? -12.445 29.656 -1.673 1 96.81 250 GLY B C 1
ATOM 4428 O O . GLY B 1 250 ? -13.25 29.672 -2.602 1 96.81 250 GLY B O 1
ATOM 4429 N N . ASP B 1 251 ? -11.43 28.812 -1.661 1 96.94 251 ASP B N 1
ATOM 4430 C CA . ASP B 1 251 ? -11.25 27.891 -2.783 1 96.94 251 ASP B CA 1
ATOM 4431 C C . ASP B 1 251 ? -10.734 26.547 -2.311 1 96.94 251 ASP B C 1
ATOM 4433 O O . ASP B 1 251 ? -10.078 26.453 -1.271 1 96.94 251 ASP B O 1
ATOM 4437 N N . ARG B 1 252 ? -11.07 25.5 -3.002 1 98.06 252 ARG B N 1
ATOM 4438 C CA . ARG B 1 252 ? -10.656 24.109 -2.773 1 98.06 252 ARG B CA 1
ATOM 4439 C C . ARG B 1 252 ? -10.5 23.359 -4.094 1 98.06 252 ARG B C 1
ATOM 4441 O O . ARG B 1 252 ? -11.133 23.719 -5.09 1 98.06 252 ARG B O 1
ATOM 4448 N N . ALA B 1 253 ? -9.617 22.375 -4.117 1 98.5 253 ALA B N 1
ATOM 4449 C CA . ALA B 1 253 ? -9.57 21.453 -5.246 1 98.5 253 ALA B CA 1
ATOM 4450 C C . ALA B 1 253 ? -10.859 20.641 -5.34 1 98.5 253 ALA B C 1
ATOM 4452 O O . ALA B 1 253 ? -11.43 20.25 -4.316 1 98.5 253 ALA B O 1
ATOM 4453 N N . ALA B 1 254 ? -11.297 20.359 -6.543 1 98.69 254 ALA B N 1
ATOM 4454 C CA . ALA B 1 254 ? -12.562 19.656 -6.785 1 98.69 254 ALA B CA 1
ATOM 4455 C C . ALA B 1 254 ? -12.383 18.156 -6.656 1 98.69 254 ALA B C 1
ATOM 4457 O O . ALA B 1 254 ? -12.664 17.406 -7.598 1 98.69 254 ALA B O 1
ATOM 4458 N N . LEU B 1 255 ? -12.031 17.656 -5.484 1 98.81 255 LEU B N 1
ATOM 4459 C CA . LEU B 1 255 ? -11.75 16.25 -5.246 1 98.81 255 LEU B CA 1
ATOM 4460 C C . LEU B 1 255 ? -13.008 15.406 -5.395 1 98.81 255 LEU B C 1
ATOM 4462 O O . LEU B 1 255 ? -12.93 14.188 -5.602 1 98.81 255 LEU B O 1
ATOM 4466 N N . GLU B 1 256 ? -14.18 16.062 -5.242 1 98.5 256 GLU B N 1
ATOM 4467 C CA . GLU B 1 256 ? -15.438 15.344 -5.414 1 98.5 256 GLU B CA 1
ATOM 4468 C C . GLU B 1 256 ? -15.539 14.742 -6.812 1 98.5 256 GLU B C 1
ATOM 4470 O O . GLU B 1 256 ? -16.297 13.797 -7.031 1 98.5 256 GLU B O 1
ATOM 4475 N N . ARG B 1 257 ? -14.828 15.242 -7.77 1 98.81 257 ARG B N 1
ATOM 4476 C CA . ARG B 1 257 ? -14.844 14.742 -9.141 1 98.81 257 ARG B CA 1
ATOM 4477 C C . ARG B 1 257 ? -14.336 13.312 -9.203 1 98.81 257 ARG B C 1
ATOM 4479 O O . ARG B 1 257 ? -14.633 12.586 -10.156 1 98.81 257 ARG B O 1
ATOM 4486 N N . THR B 1 258 ? -13.523 12.891 -8.25 1 98.88 258 THR B N 1
ATOM 4487 C CA . THR B 1 258 ? -13.008 11.523 -8.242 1 98.88 258 THR B CA 1
ATOM 4488 C C . THR B 1 258 ? -14.141 10.516 -8.109 1 98.88 258 THR B C 1
ATOM 4490 O O . THR B 1 258 ? -14 9.359 -8.516 1 98.88 258 THR B O 1
ATOM 4493 N N . GLU B 1 259 ? -15.25 10.93 -7.516 1 98.81 259 GLU B N 1
ATOM 4494 C CA . GLU B 1 259 ? -16.375 10.031 -7.281 1 98.81 259 GLU B CA 1
ATOM 4495 C C . GLU B 1 259 ? -17.062 9.648 -8.594 1 98.81 259 GLU B C 1
ATOM 4497 O O . GLU B 1 259 ? -17.906 8.75 -8.625 1 98.81 259 GLU B O 1
ATOM 4502 N N . ALA B 1 260 ? -16.75 10.336 -9.664 1 98.75 260 ALA B N 1
ATOM 4503 C CA . ALA B 1 260 ? -17.266 9.945 -10.977 1 98.75 260 ALA B CA 1
ATOM 4504 C C . ALA B 1 260 ? -16.688 8.594 -11.406 1 98.75 260 ALA B C 1
ATOM 4506 O O . ALA B 1 260 ? -17.234 7.941 -12.297 1 98.75 260 ALA B O 1
ATOM 4507 N N . VAL B 1 261 ? -15.539 8.203 -10.859 1 98.69 261 VAL B N 1
ATOM 4508 C CA . VAL B 1 261 ? -14.961 6.891 -11.125 1 98.69 261 VAL B CA 1
ATOM 4509 C C . VAL B 1 261 ? -15.734 5.82 -10.352 1 98.69 261 VAL B C 1
ATOM 4511 O O . VAL B 1 261 ? -15.984 5.965 -9.156 1 98.69 261 VAL B O 1
ATOM 4514 N N . ASP B 1 262 ? -16.109 4.77 -11.016 1 98.19 262 ASP B N 1
ATOM 4515 C CA . ASP B 1 262 ? -16.875 3.693 -10.398 1 98.19 262 ASP B CA 1
ATOM 4516 C C . ASP B 1 262 ? -16.156 3.145 -9.164 1 98.19 262 ASP B C 1
ATOM 4518 O O . ASP B 1 262 ? -14.961 2.855 -9.211 1 98.19 262 ASP B O 1
ATOM 4522 N N . GLY B 1 263 ? -16.922 3.098 -8.016 1 98.69 263 GLY B N 1
ATOM 4523 C CA . GLY B 1 263 ? -16.422 2.451 -6.812 1 98.69 263 GLY B CA 1
ATOM 4524 C C . GLY B 1 263 ? -15.625 3.383 -5.922 1 98.69 263 GLY B C 1
ATOM 4525 O O . GLY B 1 263 ? -15.094 2.963 -4.887 1 98.69 263 GLY B O 1
ATOM 4526 N N . VAL B 1 264 ? -15.508 4.668 -6.258 1 98.88 264 VAL B N 1
ATOM 4527 C CA . VAL B 1 264 ? -14.672 5.594 -5.5 1 98.88 264 VAL B CA 1
ATOM 4528 C C . VAL B 1 264 ? -15.531 6.402 -4.535 1 98.88 264 VAL B C 1
ATOM 4530 O O . VAL B 1 264 ? -16.562 6.961 -4.93 1 98.88 264 VAL B O 1
ATOM 4533 N N . GLU B 1 265 ? -15.141 6.383 -3.33 1 98.94 265 GLU B N 1
ATOM 4534 C CA . GLU B 1 265 ? -15.711 7.238 -2.293 1 98.94 265 GLU B CA 1
ATOM 4535 C C . GLU B 1 265 ? -14.68 8.219 -1.756 1 98.94 265 GLU B C 1
ATOM 4537 O O . GLU B 1 265 ? -13.602 7.812 -1.312 1 98.94 265 GLU B O 1
ATOM 4542 N N . TRP B 1 266 ? -15 9.445 -1.855 1 98.88 266 TRP B N 1
ATOM 4543 C CA . TRP B 1 266 ? -14.141 10.5 -1.32 1 98.88 266 TRP B CA 1
ATOM 4544 C C . TRP B 1 266 ? -14.484 10.789 0.137 1 98.88 266 TRP B C 1
ATOM 4546 O O . TRP B 1 266 ? -15.625 11.117 0.46 1 98.88 266 TRP B O 1
ATOM 4556 N N . VAL B 1 267 ? -13.461 10.672 1.014 1 98.88 267 VAL B N 1
ATOM 4557 C CA . VAL B 1 267 ? -13.641 10.898 2.443 1 98.88 267 VAL B CA 1
ATOM 4558 C C . VAL B 1 267 ? -12.68 11.984 2.918 1 98.88 267 VAL B C 1
ATOM 4560 O O . VAL B 1 267 ? -11.469 11.898 2.686 1 98.88 267 VAL B O 1
ATOM 4563 N N . VAL B 1 268 ? -13.148 13.008 3.604 1 98.69 268 VAL B N 1
ATOM 4564 C CA . VAL B 1 268 ? -12.305 14.039 4.199 1 98.69 268 VAL B CA 1
ATOM 4565 C C . VAL B 1 268 ? -11.898 13.625 5.609 1 98.69 268 VAL B C 1
ATOM 4567 O O . VAL B 1 268 ? -12.742 13.492 6.496 1 98.69 268 VAL B O 1
ATOM 4570 N N . ASP B 1 269 ? -10.648 13.438 5.824 1 98.06 269 ASP B N 1
ATOM 4571 C CA . ASP B 1 269 ? -10.133 12.977 7.105 1 98.06 269 ASP B CA 1
ATOM 4572 C C . ASP B 1 269 ? -9.867 14.148 8.047 1 98.06 269 ASP B C 1
ATOM 4574 O O . ASP B 1 269 ? -10.055 14.023 9.266 1 98.06 269 ASP B O 1
ATOM 4578 N N . GLN B 1 270 ? -9.398 15.195 7.566 1 97 270 GLN B N 1
ATOM 4579 C CA . GLN B 1 270 ? -9.07 16.422 8.289 1 97 270 GLN B CA 1
ATOM 4580 C C . GLN B 1 270 ? -9.203 17.641 7.391 1 97 270 GLN B C 1
ATOM 4582 O O . GLN B 1 270 ? -8.852 17.594 6.211 1 97 270 GLN B O 1
ATOM 4587 N N . ASP B 1 271 ? -9.688 18.75 7.945 1 97.88 271 ASP B N 1
ATOM 4588 C CA . ASP B 1 271 ? -9.867 19.969 7.18 1 97.88 271 ASP B CA 1
ATOM 4589 C C . ASP B 1 271 ? -9.578 21.203 8.039 1 97.88 271 ASP B C 1
ATOM 4591 O O . ASP B 1 271 ? -10.492 21.812 8.602 1 97.88 271 ASP B O 1
ATOM 4595 N N . LEU B 1 272 ? -8.352 21.578 8.195 1 98.19 272 LEU B N 1
ATOM 4596 C CA . LEU B 1 272 ? -7.941 22.797 8.883 1 98.19 272 LEU B CA 1
ATOM 4597 C C . LEU B 1 272 ? -8.18 24.031 8.008 1 98.19 272 LEU B C 1
ATOM 4599 O O . LEU B 1 272 ? -7.703 24.078 6.871 1 98.19 272 LEU B O 1
ATOM 4603 N N . PRO B 1 273 ? -8.812 24.969 8.508 1 98.38 273 PRO B N 1
ATOM 4604 C CA . PRO B 1 273 ? -9.203 26.078 7.648 1 98.38 273 PRO B CA 1
ATOM 4605 C C . PRO B 1 273 ? -8.047 27.047 7.379 1 98.38 273 PRO B C 1
ATOM 4607 O O . PRO B 1 273 ? -7.207 27.281 8.258 1 98.38 273 PRO B O 1
ATOM 4610 N N . PRO B 1 274 ? -8.031 27.578 6.172 1 98.69 274 PRO B N 1
ATOM 4611 C CA . PRO B 1 274 ? -7.156 28.719 5.895 1 98.69 274 PRO B CA 1
ATOM 4612 C C . PRO B 1 274 ? -7.617 29.984 6.594 1 98.69 274 PRO B C 1
ATOM 4614 O O . PRO B 1 274 ? -8.656 30 7.254 1 98.69 274 PRO B O 1
ATOM 4617 N N . MET B 1 275 ? -6.824 31.016 6.52 1 98.75 275 MET B N 1
ATOM 4618 C CA . MET B 1 275 ? -7.152 32.312 7.141 1 98.75 275 MET B CA 1
ATOM 4619 C C . MET B 1 275 ? -6.941 33.438 6.16 1 98.75 275 MET B C 1
ATOM 4621 O O . MET B 1 275 ? -5.938 33.469 5.441 1 98.75 275 MET B O 1
ATOM 4625 N N . ALA B 1 276 ? -7.875 34.344 6.086 1 98.81 276 ALA B N 1
ATOM 4626 C CA . ALA B 1 276 ? -7.766 35.625 5.379 1 98.81 276 ALA B CA 1
ATOM 4627 C C . ALA B 1 276 ? -8.18 36.781 6.277 1 98.81 276 ALA B C 1
ATOM 4629 O O . ALA B 1 276 ? -9.297 36.812 6.793 1 98.81 276 ALA B O 1
ATOM 4630 N N . CYS B 1 277 ? -7.262 37.656 6.504 1 98.69 277 CYS B N 1
ATOM 4631 C CA . CYS B 1 277 ? -7.656 38.906 7.145 1 98.69 277 CYS B CA 1
ATOM 4632 C C . CYS B 1 277 ? -8.625 39.688 6.27 1 98.69 277 CYS B C 1
ATOM 4634 O O . CYS B 1 277 ? -8.375 39.875 5.078 1 98.69 277 CYS B O 1
ATOM 4636 N N . ASP B 1 278 ? -9.719 40.156 6.832 1 98 278 ASP B N 1
ATOM 4637 C CA . ASP B 1 278 ? -10.75 40.781 6.008 1 98 278 ASP B CA 1
ATOM 4638 C C . ASP B 1 278 ? -10.805 42.281 6.25 1 98 278 ASP B C 1
ATOM 4640 O O . ASP B 1 278 ? -11.781 42.938 5.883 1 98 278 ASP B O 1
ATOM 4644 N N . ASP B 1 279 ? -9.82 42.812 6.844 1 97.94 279 ASP B N 1
ATOM 4645 C CA . ASP B 1 279 ? -9.789 44.25 7.145 1 97.94 279 ASP B CA 1
ATOM 4646 C C . ASP B 1 279 ? -8.383 44.812 6.949 1 97.94 279 ASP B C 1
ATOM 4648 O O . ASP B 1 279 ? -7.5 44.594 7.781 1 97.94 279 ASP B O 1
ATOM 4652 N N . ALA B 1 280 ? -8.18 45.594 5.961 1 97.19 280 ALA B N 1
ATOM 4653 C CA . ALA B 1 280 ? -6.883 46.156 5.637 1 97.19 280 ALA B CA 1
ATOM 4654 C C . ALA B 1 280 ? -6.43 47.125 6.723 1 97.19 280 ALA B C 1
ATOM 4656 O O . ALA B 1 280 ? -5.234 47.25 7.012 1 97.19 280 ALA B O 1
ATOM 4657 N N . GLY B 1 281 ? -7.363 47.844 7.234 1 96.69 281 GLY B N 1
ATOM 4658 C CA . GLY B 1 281 ? -7.039 48.781 8.297 1 96.69 281 GLY B CA 1
ATOM 4659 C C . GLY B 1 281 ? -6.457 48.125 9.531 1 96.69 281 GLY B C 1
ATOM 4660 O O . GLY B 1 281 ? -5.461 48.594 10.078 1 96.69 281 GLY B O 1
ATOM 4661 N N . PHE B 1 282 ? -7.066 47.062 9.93 1 97.12 282 PHE B N 1
ATOM 4662 C CA . PHE B 1 282 ? -6.551 46.312 11.07 1 97.12 282 PHE B CA 1
ATOM 4663 C C . PHE B 1 282 ? -5.152 45.781 10.773 1 97.12 282 PHE B C 1
ATOM 4665 O O . PHE B 1 282 ? -4.242 45.938 11.586 1 97.12 282 PHE B O 1
ATOM 4672 N N . ALA B 1 283 ? -4.965 45.156 9.594 1 98.19 283 ALA B N 1
ATOM 4673 C CA . ALA B 1 283 ? -3.656 44.656 9.195 1 98.19 283 ALA B CA 1
ATOM 4674 C C . ALA B 1 283 ? -2.602 45.75 9.219 1 98.19 283 ALA B C 1
ATOM 4676 O O . ALA B 1 283 ? -1.505 45.562 9.75 1 98.19 283 ALA B O 1
ATOM 4677 N N . ASP B 1 284 ? -2.963 46.875 8.719 1 96.94 284 ASP B N 1
ATOM 4678 C CA . ASP B 1 284 ? -2.033 48 8.664 1 96.94 284 ASP B CA 1
ATOM 4679 C C . ASP B 1 284 ? -1.682 48.5 10.07 1 96.94 284 ASP B C 1
ATOM 4681 O O . ASP B 1 284 ? -0.55 48.906 10.32 1 96.94 284 ASP B O 1
ATOM 4685 N N . GLY B 1 285 ? -2.688 48.5 10.938 1 96.94 285 GLY B N 1
ATOM 4686 C CA . GLY B 1 285 ? -2.426 48.875 12.312 1 96.94 285 GLY B CA 1
ATOM 4687 C C . GLY B 1 285 ? -1.403 47.969 12.992 1 96.94 285 GLY B C 1
ATOM 4688 O O . GLY B 1 285 ? -0.517 48.469 13.695 1 96.94 285 GLY B O 1
ATOM 4689 N N . VAL B 1 286 ? -1.514 46.719 12.742 1 98.31 286 VAL B N 1
ATOM 4690 C CA . VAL B 1 286 ? -0.577 45.75 13.352 1 98.31 286 VAL B CA 1
ATOM 4691 C C . VAL B 1 286 ? 0.794 45.906 12.695 1 98.31 286 VAL B C 1
ATOM 4693 O O . VAL B 1 286 ? 1.824 45.812 13.367 1 98.31 286 VAL B O 1
ATOM 4696 N N . VAL B 1 287 ? 0.825 46.156 11.391 1 98.19 287 VAL B N 1
ATOM 4697 C CA . VAL B 1 287 ? 2.09 46.375 10.695 1 98.19 287 VAL B CA 1
ATOM 4698 C C . VAL B 1 287 ? 2.777 47.625 11.273 1 98.19 287 VAL B C 1
ATOM 4700 O O . VAL B 1 287 ? 3.996 47.625 11.469 1 98.19 287 VAL B O 1
ATOM 4703 N N . GLU B 1 288 ? 2.02 48.594 11.531 1 97.62 288 GLU B N 1
ATOM 4704 C CA . GLU B 1 288 ? 2.586 49.812 12.102 1 97.62 288 GLU B CA 1
ATOM 4705 C C . GLU B 1 288 ? 3.143 49.562 13.5 1 97.62 288 GLU B C 1
ATOM 4707 O O . GLU B 1 288 ? 4.191 50.094 13.867 1 97.62 288 GLU B O 1
ATOM 4712 N N . ALA B 1 289 ? 2.373 48.812 14.305 1 97.94 289 ALA B N 1
ATOM 4713 C CA . ALA B 1 289 ? 2.889 48.438 15.617 1 97.94 289 ALA B CA 1
ATOM 4714 C C . ALA B 1 289 ? 4.211 47.656 15.484 1 97.94 289 ALA B C 1
ATOM 4716 O O . ALA B 1 289 ? 5.145 47.906 16.25 1 97.94 289 ALA B O 1
ATOM 4717 N N . ALA B 1 290 ? 4.277 46.781 14.484 1 98.62 290 ALA B N 1
ATOM 4718 C CA . ALA B 1 290 ? 5.496 46.031 14.242 1 98.62 290 ALA B CA 1
ATOM 4719 C C . ALA B 1 290 ? 6.633 46.938 13.781 1 98.62 290 ALA B C 1
ATOM 4721 O O . ALA B 1 290 ? 7.777 46.781 14.219 1 98.62 290 ALA B O 1
ATOM 4722 N N . ARG B 1 291 ? 6.309 47.812 12.938 1 98.25 291 ARG B N 1
ATOM 4723 C CA . ARG B 1 291 ? 7.309 48.719 12.422 1 98.25 291 ARG B CA 1
ATOM 4724 C C . ARG B 1 291 ? 7.91 49.562 13.547 1 98.25 291 ARG B C 1
ATOM 4726 O O . ARG B 1 291 ? 9.125 49.75 13.602 1 98.25 291 ARG B O 1
ATOM 4733 N N . THR B 1 292 ? 7.129 50 14.438 1 97.69 292 THR B N 1
ATOM 4734 C CA . THR B 1 292 ? 7.566 50.812 15.562 1 97.69 292 THR B CA 1
ATOM 4735 C C . THR B 1 292 ? 8.422 50 16.531 1 97.69 292 THR B C 1
ATOM 4737 O O . THR B 1 292 ? 9.32 50.562 17.172 1 97.69 292 THR B O 1
ATOM 4740 N N . ALA B 1 293 ? 8.219 48.719 16.531 1 98 293 ALA B N 1
ATOM 4741 C CA . ALA B 1 293 ? 8.812 47.844 17.547 1 98 293 ALA B CA 1
ATOM 4742 C C . ALA B 1 293 ? 10.164 47.312 17.078 1 98 293 ALA B C 1
ATOM 4744 O O . ALA B 1 293 ? 10.867 46.625 17.844 1 98 293 ALA B O 1
ATOM 4745 N N . GLN B 1 294 ? 10.531 47.656 15.852 1 98 294 GLN B N 1
ATOM 4746 C CA . GLN B 1 294 ? 11.758 47.062 15.352 1 98 294 GLN B CA 1
ATOM 4747 C C . GLN B 1 294 ? 12.445 47.969 14.336 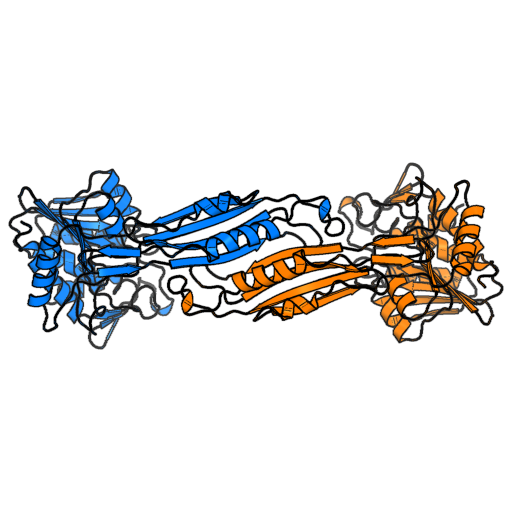1 98 294 GLN B C 1
ATOM 4749 O O . GLN B 1 294 ? 11.859 48.906 13.844 1 98 294 GLN B O 1
ATOM 4754 N N . GLU B 1 295 ? 13.711 47.625 14.062 1 96.75 295 GLU B N 1
ATOM 4755 C CA . GLU B 1 295 ? 14.477 48.406 13.094 1 96.75 295 GLU B CA 1
ATOM 4756 C C . GLU B 1 295 ? 14.156 47.969 11.664 1 96.75 295 GLU B C 1
ATOM 4758 O O . GLU B 1 295 ? 14.203 48.781 10.742 1 96.75 295 GLU B O 1
ATOM 4763 N N . GLY B 1 296 ? 13.781 46.75 11.516 1 95.69 296 GLY B N 1
ATOM 4764 C CA . GLY B 1 296 ? 13.438 46.25 10.195 1 95.69 296 GLY B CA 1
ATOM 4765 C C . GLY B 1 296 ? 12.125 46.781 9.672 1 95.69 296 GLY B C 1
ATOM 4766 O O . GLY B 1 296 ? 11.391 47.469 10.398 1 95.69 296 GLY B O 1
ATOM 4767 N N . ASP B 1 297 ? 11.875 46.594 8.383 1 97.81 297 ASP B N 1
ATOM 4768 C CA . ASP B 1 297 ? 10.641 47.062 7.738 1 97.81 297 ASP B CA 1
ATOM 4769 C C . ASP B 1 297 ? 9.664 45.906 7.566 1 97.81 297 ASP B C 1
ATOM 4771 O O . ASP B 1 297 ? 9.688 45.188 6.547 1 97.81 297 ASP B O 1
ATOM 4775 N N . PRO B 1 298 ? 8.773 45.656 8.547 1 98.5 298 PRO B N 1
ATOM 4776 C CA . PRO B 1 298 ? 7.816 44.562 8.445 1 98.5 298 PRO B CA 1
ATOM 4777 C C . PRO B 1 298 ? 6.844 44.719 7.285 1 98.5 298 PRO B C 1
ATOM 4779 O O . PRO B 1 298 ? 6.488 45.844 6.922 1 98.5 298 PRO B O 1
ATOM 4782 N N . GLU B 1 299 ? 6.414 43.625 6.707 1 98.56 299 GLU B N 1
ATOM 4783 C CA . GLU B 1 299 ? 5.469 43.594 5.594 1 98.56 299 GLU B CA 1
ATOM 4784 C C . GLU B 1 299 ? 4.277 42.688 5.914 1 98.56 299 GLU B C 1
ATOM 4786 O O . GLU B 1 299 ? 4.316 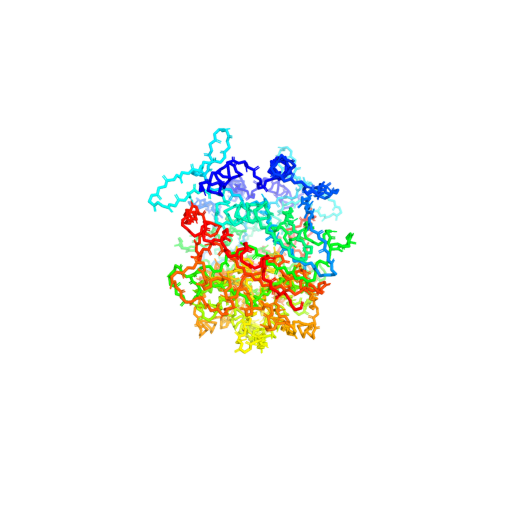41.938 6.875 1 98.56 299 GLU B O 1
ATOM 4791 N N . ARG B 1 300 ? 3.145 42.938 5.102 1 98.44 300 ARG B N 1
ATOM 4792 C CA . ARG B 1 300 ? 2.135 41.906 5.016 1 98.44 300 ARG B CA 1
ATOM 4793 C C . ARG B 1 300 ? 2.676 40.688 4.273 1 98.44 300 ARG B C 1
ATOM 4795 O O . ARG B 1 300 ? 3.303 40.812 3.221 1 98.44 300 ARG B O 1
ATOM 4802 N N . VAL B 1 301 ? 2.516 39.5 4.797 1 98.5 301 VAL B N 1
ATOM 4803 C CA . VAL B 1 301 ? 3.018 38.281 4.164 1 98.5 301 VAL B CA 1
ATOM 4804 C C . VAL B 1 301 ? 1.948 37.188 4.211 1 98.5 301 VAL B C 1
ATOM 4806 O O . VAL B 1 301 ? 0.877 37.406 4.789 1 98.5 301 VAL B O 1
ATOM 4809 N N . VAL B 1 302 ? 2.199 36.125 3.508 1 98.25 302 VAL B N 1
ATOM 4810 C CA . VAL B 1 302 ? 1.376 34.938 3.543 1 98.25 302 VAL B CA 1
ATOM 4811 C C . VAL B 1 302 ? 2.156 33.781 4.188 1 98.25 302 VAL B C 1
ATOM 4813 O O . VAL B 1 302 ? 3.346 33.594 3.918 1 98.25 302 VAL B O 1
ATOM 4816 N N . LYS B 1 303 ? 1.517 33.125 5.066 1 96.75 303 LYS B N 1
ATOM 4817 C CA . LYS B 1 303 ? 2.113 31.984 5.758 1 96.75 303 LYS B CA 1
ATOM 4818 C C . LYS B 1 303 ? 1.604 30.672 5.184 1 96.75 303 LYS B C 1
ATOM 4820 O O . LYS B 1 303 ? 0.414 30.531 4.895 1 96.75 303 LYS B O 1
ATOM 4825 N N . PRO B 1 304 ? 2.432 29.625 5.039 1 95.62 304 PRO B N 1
ATOM 4826 C CA . PRO B 1 304 ? 2.021 28.391 4.383 1 95.62 304 PRO B CA 1
ATOM 4827 C C . PRO B 1 304 ? 1.282 27.438 5.324 1 95.62 304 PRO B C 1
ATOM 4829 O O . PRO B 1 304 ? 0.664 26.469 4.871 1 95.62 304 PRO B O 1
ATOM 4832 N N . HIS B 1 305 ? 1.312 27.672 6.648 1 94.25 305 HIS B N 1
ATOM 4833 C CA . HIS B 1 305 ? 0.817 26.688 7.602 1 94.25 305 HIS B CA 1
ATOM 4834 C C . HIS B 1 305 ? -0.454 27.172 8.289 1 94.25 305 HIS B C 1
ATOM 4836 O O . HIS B 1 305 ? -0.557 28.344 8.656 1 94.25 305 HIS B O 1
ATOM 4842 N N . ALA B 1 306 ? -1.294 26.188 8.453 1 97.12 306 ALA B N 1
ATOM 4843 C CA . ALA B 1 306 ? -2.529 26.484 9.172 1 97.12 306 ALA B CA 1
ATOM 4844 C C . ALA B 1 306 ? -2.254 26.75 10.648 1 97.12 306 ALA B C 1
ATOM 4846 O O . ALA B 1 306 ? -1.321 26.188 11.227 1 97.12 306 ALA B O 1
ATOM 4847 N N . THR B 1 307 ? -3.035 27.562 11.203 1 98 307 THR B N 1
ATOM 4848 C CA . THR B 1 307 ? -3.02 27.891 12.625 1 98 307 THR B CA 1
ATOM 4849 C C . THR B 1 307 ? -4.438 28.031 13.164 1 98 307 THR B C 1
ATOM 4851 O O . THR B 1 307 ? -5.41 27.922 12.414 1 98 307 THR B O 1
ATOM 4854 N N . ASP B 1 308 ? -4.547 28.328 14.445 1 98.62 308 ASP B N 1
ATOM 4855 C CA . ASP B 1 308 ? -5.852 28.562 15.062 1 98.62 308 ASP B CA 1
ATOM 4856 C C . ASP B 1 308 ? -6.535 29.797 14.453 1 98.62 308 ASP B C 1
ATOM 4858 O O . ASP B 1 308 ? -7.746 29.969 14.602 1 98.62 308 ASP B O 1
ATOM 4862 N N . ALA B 1 309 ? -5.77 30.656 13.812 1 98.75 309 ALA B N 1
ATOM 4863 C CA . ALA B 1 309 ? -6.355 31.828 13.172 1 98.75 309 ALA B CA 1
ATOM 4864 C C . ALA B 1 309 ? -7.414 31.422 12.148 1 98.75 309 ALA B C 1
ATOM 4866 O O . ALA B 1 309 ? -8.391 32.156 11.938 1 98.75 309 ALA B O 1
ATOM 4867 N N . GLY B 1 310 ? -7.195 30.312 11.523 1 98.75 310 GLY B N 1
ATOM 4868 C CA . GLY B 1 310 ? -8.18 29.828 10.562 1 98.75 310 GLY B CA 1
ATOM 4869 C C . GLY B 1 310 ? -9.547 29.609 11.18 1 98.75 310 GLY B C 1
ATOM 4870 O O . GLY B 1 310 ? -10.57 30 10.609 1 98.75 310 GLY B O 1
ATOM 4871 N N . TRP B 1 311 ? -9.586 28.969 12.32 1 98.75 311 TRP B N 1
ATOM 4872 C CA . TRP B 1 311 ? -10.844 28.734 13.016 1 98.75 311 TRP B CA 1
ATOM 4873 C C . TRP B 1 311 ? -11.5 30.047 13.445 1 98.75 311 TRP B C 1
ATOM 4875 O O . TRP B 1 311 ? -12.703 30.219 13.281 1 98.75 311 TRP B O 1
ATOM 4885 N N . LEU B 1 312 ? -10.68 30.922 13.977 1 98.75 312 LEU B N 1
ATOM 4886 C CA . LEU B 1 312 ? -11.188 32.219 14.438 1 98.75 312 LEU B CA 1
ATOM 4887 C C . LEU B 1 312 ? -11.758 33 13.281 1 98.75 312 LEU B C 1
ATOM 4889 O O . LEU B 1 312 ? -12.852 33.562 13.383 1 98.75 312 LEU B O 1
ATOM 4893 N N . ALA B 1 313 ? -11.016 33.031 12.25 1 98.56 313 ALA B N 1
ATOM 4894 C CA . ALA B 1 313 ? -11.477 33.781 11.07 1 98.56 313 ALA B CA 1
ATOM 4895 C C . ALA B 1 313 ? -12.781 33.188 10.539 1 98.56 313 ALA B C 1
ATOM 4897 O O . ALA B 1 313 ? -13.695 33.938 10.164 1 98.56 313 ALA B O 1
ATOM 4898 N N . ALA B 1 314 ? -12.852 31.891 10.461 1 97.5 314 ALA B N 1
ATOM 4899 C CA . ALA B 1 314 ? -14.062 31.219 10 1 97.5 314 ALA B CA 1
ATOM 4900 C C . ALA B 1 314 ? -15.258 31.578 10.883 1 97.5 314 ALA B C 1
ATOM 4902 O O . ALA B 1 314 ? -16.406 31.609 10.414 1 97.5 314 ALA B O 1
ATOM 4903 N N . ALA B 1 315 ? -14.961 31.891 12.133 1 97.94 315 ALA B N 1
ATOM 4904 C CA . ALA B 1 315 ? -16.016 32.219 13.086 1 97.94 315 ALA B CA 1
ATOM 4905 C C . ALA B 1 315 ? -16.312 33.719 13.055 1 97.94 315 ALA B C 1
ATOM 4907 O O . ALA B 1 315 ? -17.188 34.188 13.789 1 97.94 315 ALA B O 1
ATOM 4908 N N . GLY B 1 316 ? -15.602 34.469 12.242 1 97.81 316 GLY B N 1
ATOM 4909 C CA . GLY B 1 316 ? -15.953 35.844 12.039 1 97.81 316 GLY B CA 1
ATOM 4910 C C . GLY B 1 316 ? -14.961 36.812 12.664 1 97.81 316 GLY B C 1
ATOM 4911 O O . GLY B 1 316 ? -15.125 38.031 12.578 1 97.81 316 GLY B O 1
ATOM 4912 N N . THR B 1 317 ? -13.945 36.312 13.305 1 98.38 317 THR B N 1
ATOM 4913 C CA . THR B 1 317 ? -12.914 37.156 13.891 1 98.38 317 THR B CA 1
ATOM 4914 C C . THR B 1 317 ? -11.961 37.688 12.82 1 98.38 317 THR B C 1
ATOM 4916 O O . THR B 1 317 ? -11.516 36.906 11.961 1 98.38 317 THR B O 1
ATOM 4919 N N . THR B 1 318 ? -11.711 38.969 12.805 1 98.38 318 THR B N 1
ATOM 4920 C CA . THR B 1 318 ? -10.656 39.5 11.945 1 98.38 318 THR B CA 1
ATOM 4921 C C . THR B 1 318 ? -9.281 39.188 12.516 1 98.38 318 THR B C 1
ATOM 4923 O O . THR B 1 318 ? -8.914 39.688 13.586 1 98.38 318 THR B O 1
ATOM 4926 N N . CYS B 1 319 ? -8.484 38.406 11.75 1 98.31 319 CYS B N 1
ATOM 4927 C CA . CYS B 1 319 ? -7.266 37.875 12.328 1 98.31 319 CYS B CA 1
ATOM 4928 C C . CYS B 1 319 ? -6.043 38.281 11.516 1 98.31 319 CYS B C 1
ATOM 4930 O O . CYS B 1 319 ? -6.133 38.438 10.297 1 98.31 319 CYS B O 1
ATOM 4932 N N . VAL B 1 320 ? -4.941 38.406 12.164 1 98.69 320 VAL B N 1
ATOM 4933 C CA . VAL B 1 320 ? -3.6 38.344 11.586 1 98.69 320 VAL B CA 1
ATOM 4934 C C . VAL B 1 320 ? -2.727 37.406 12.422 1 98.69 320 VAL B C 1
ATOM 4936 O O . VAL B 1 320 ? -3.088 37.062 13.539 1 98.69 320 VAL B O 1
ATOM 4939 N N . VAL B 1 321 ? -1.676 36.938 11.805 1 98.88 321 VAL B N 1
ATOM 4940 C CA . VAL B 1 321 ? -0.682 36.156 12.508 1 98.88 321 VAL B CA 1
ATOM 4941 C C . VAL B 1 321 ? 0.619 36.938 12.641 1 98.88 321 VAL B C 1
ATOM 4943 O O . VAL B 1 321 ? 1.103 37.531 11.672 1 98.88 321 VAL B O 1
ATOM 4946 N N . CYS B 1 322 ? 1.115 36.969 13.805 1 98.88 322 CYS B N 1
ATOM 4947 C CA . CYS B 1 322 ? 2.344 37.688 14.117 1 98.88 322 CYS B CA 1
ATOM 4948 C C . CYS B 1 322 ? 3.047 37.094 15.32 1 98.88 322 CYS B C 1
ATOM 4950 O O . CYS B 1 322 ? 2.549 37.188 16.453 1 98.88 322 CYS B O 1
ATOM 4952 N N . GLY B 1 323 ? 4.215 36.5 15.086 1 98.69 323 GLY B N 1
ATOM 4953 C CA . GLY B 1 323 ? 4.883 35.906 16.219 1 98.69 323 GLY B CA 1
ATOM 4954 C C . GLY B 1 323 ? 6.367 35.688 16 1 98.69 323 GLY B C 1
ATOM 4955 O O . GLY B 1 323 ? 6.906 36.062 14.953 1 98.69 323 GLY B O 1
ATOM 4956 N N . ALA B 1 324 ? 7.012 35.094 16.875 1 98.69 324 ALA B N 1
ATOM 4957 C CA . ALA B 1 324 ? 8.469 35.156 17.016 1 98.69 324 ALA B CA 1
ATOM 4958 C C . ALA B 1 324 ? 9.141 34.062 16.156 1 98.69 324 ALA B C 1
ATOM 4960 O O . ALA B 1 324 ? 10.258 34.25 15.688 1 98.69 324 ALA B O 1
ATOM 4961 N N . ALA B 1 325 ? 8.469 33 15.953 1 98.5 325 ALA B N 1
ATOM 4962 C CA . ALA B 1 325 ? 9.125 31.844 15.352 1 98.5 325 ALA B CA 1
ATOM 4963 C C . ALA B 1 325 ? 9.508 32.125 13.898 1 98.5 325 ALA B C 1
ATOM 4965 O O . ALA B 1 325 ? 8.734 32.719 13.156 1 98.5 325 ALA B O 1
ATOM 4966 N N . GLU B 1 326 ? 10.672 31.703 13.5 1 97.44 326 GLU B N 1
ATOM 4967 C CA . GLU B 1 326 ? 11.164 31.766 12.125 1 97.44 326 GLU B CA 1
ATOM 4968 C C . GLU B 1 326 ? 10.938 30.453 11.391 1 97.44 326 GLU B C 1
ATOM 4970 O O . GLU B 1 326 ? 10.727 29.406 12.016 1 97.44 326 GLU B O 1
ATOM 4975 N N . PRO B 1 327 ? 10.953 30.578 10.008 1 94.88 327 PRO B N 1
ATOM 4976 C CA . PRO B 1 327 ? 10.844 29.312 9.258 1 94.88 327 PRO B CA 1
ATOM 4977 C C . PRO B 1 327 ? 11.922 28.312 9.633 1 94.88 327 PRO B C 1
ATOM 4979 O O . PRO B 1 327 ? 13.094 28.672 9.758 1 94.88 327 PRO B O 1
ATOM 4982 N N . GLY B 1 328 ? 11.508 27.047 9.945 1 92.81 328 GLY B N 1
ATOM 4983 C CA . GLY B 1 328 ? 12.461 25.984 10.219 1 92.81 328 GLY B CA 1
ATOM 4984 C C . GLY B 1 328 ? 12.734 25.781 11.695 1 92.81 328 GLY B C 1
ATOM 4985 O O . GLY B 1 328 ? 13.477 24.875 12.086 1 92.81 328 GLY B O 1
ATOM 4986 N N . GLU B 1 329 ? 12.102 26.531 12.516 1 95.56 329 GLU B N 1
ATOM 4987 C CA . GLU B 1 329 ? 12.375 26.422 13.945 1 95.56 329 GLU B CA 1
ATOM 4988 C C . GLU B 1 329 ? 11.383 25.484 14.633 1 95.56 329 GLU B C 1
ATOM 4990 O O . GLU B 1 329 ? 11.766 24.656 15.445 1 95.56 329 GLU B O 1
ATOM 4995 N N . ALA B 1 330 ? 10.125 25.578 14.242 1 94.25 330 ALA B N 1
ATOM 4996 C CA . ALA B 1 330 ? 9.062 24.828 14.906 1 94.25 330 ALA B CA 1
ATOM 4997 C C . ALA B 1 330 ? 9.156 23.344 14.57 1 94.25 330 ALA B C 1
ATOM 4999 O O . ALA B 1 330 ? 9.469 22.969 13.438 1 94.25 330 ALA B O 1
ATOM 5000 N N . HIS B 1 331 ? 8.906 22.438 15.547 1 94 331 HIS B N 1
ATOM 5001 C CA . HIS B 1 331 ? 8.727 21.016 15.344 1 94 331 HIS B CA 1
ATOM 5002 C C . HIS B 1 331 ? 10.047 20.328 14.992 1 94 331 HIS B C 1
ATOM 5004 O O . HIS B 1 331 ? 10.07 19.359 14.242 1 94 331 HIS B O 1
ATOM 5010 N N . THR B 1 332 ? 11.18 20.938 15.422 1 95.44 332 THR B N 1
ATOM 5011 C CA . THR B 1 332 ? 12.477 20.344 15.117 1 95.44 332 THR B CA 1
ATOM 5012 C C . THR B 1 332 ? 13.211 19.953 16.391 1 95.44 332 THR B C 1
ATOM 5014 O O . THR B 1 332 ? 12.852 20.406 17.484 1 95.44 332 THR B O 1
ATOM 5017 N N . ASP B 1 333 ? 14.242 19.203 16.188 1 94.81 333 ASP B N 1
ATOM 5018 C CA . ASP B 1 333 ? 15.055 18.812 17.328 1 94.81 333 ASP B CA 1
ATOM 5019 C C . ASP B 1 333 ? 15.852 19.984 17.891 1 94.81 333 ASP B C 1
ATOM 5021 O O . ASP B 1 333 ? 16.266 19.969 19.047 1 94.81 333 ASP B O 1
ATOM 5025 N N . ALA B 1 334 ? 15.992 20.953 17.062 1 95.81 334 ALA B N 1
ATOM 5026 C CA . ALA B 1 334 ? 16.766 22.125 17.438 1 95.81 334 ALA B CA 1
ATOM 5027 C C . ALA B 1 334 ? 15.875 23.344 17.625 1 95.81 334 ALA B C 1
ATOM 5029 O O . ALA B 1 334 ? 16.312 24.484 17.422 1 95.81 334 ALA B O 1
ATOM 5030 N N . GLU B 1 335 ? 14.648 23.078 17.859 1 98 335 GLU B N 1
ATOM 5031 C CA . GLU B 1 335 ? 13.703 24.172 18.031 1 98 335 GLU B CA 1
ATOM 5032 C C . GLU B 1 335 ? 14.266 25.234 18.984 1 98 335 GLU B C 1
ATOM 5034 O O . GLU B 1 335 ? 14.805 24.922 20.047 1 98 335 GLU B O 1
ATOM 5039 N N . SER B 1 336 ? 14.18 26.484 18.594 1 98.31 336 SER B N 1
ATOM 5040 C CA . SER B 1 336 ? 14.641 27.609 19.391 1 98.31 336 SER B CA 1
ATOM 5041 C C . SER B 1 336 ? 13.938 28.906 18.984 1 98.31 336 SER B C 1
ATOM 5043 O O . SER B 1 336 ? 13.359 28.984 17.891 1 98.31 336 SER B O 1
ATOM 5045 N N . VAL B 1 337 ? 14.016 29.891 19.844 1 98.38 337 VAL B N 1
ATOM 5046 C CA . VAL B 1 337 ? 13.43 31.203 19.547 1 98.38 337 VAL B CA 1
ATOM 5047 C C . VAL B 1 337 ? 14.398 32.312 19.969 1 98.38 337 VAL B C 1
ATOM 5049 O O . VAL B 1 337 ? 15.117 32.156 20.953 1 98.38 337 VAL B O 1
ATOM 5052 N N . SER B 1 338 ? 14.438 33.344 19.234 1 98.25 338 SER B N 1
ATOM 5053 C CA . SER B 1 338 ? 15.289 34.5 19.547 1 98.25 338 SER B CA 1
ATOM 5054 C C . SER B 1 338 ? 14.742 35.281 20.734 1 98.25 338 SER B C 1
ATOM 5056 O O . SER B 1 338 ? 13.57 35.688 20.734 1 98.25 338 SER B O 1
ATOM 5058 N N . VAL B 1 339 ? 15.625 35.594 21.688 1 97.94 339 VAL B N 1
ATOM 5059 C CA . VAL B 1 339 ? 15.258 36.375 22.859 1 97.94 339 VAL B CA 1
ATOM 5060 C C . VAL B 1 339 ? 14.836 37.781 22.438 1 97.94 339 VAL B C 1
ATOM 5062 O O . VAL B 1 339 ? 13.82 38.281 22.891 1 97.94 339 VAL B O 1
ATOM 5065 N N . ASP B 1 340 ? 15.578 38.281 21.562 1 97.56 340 ASP B N 1
ATOM 5066 C CA . ASP B 1 340 ? 15.297 39.625 21.078 1 97.56 340 ASP B CA 1
ATOM 5067 C C . ASP B 1 340 ? 13.93 39.688 20.391 1 97.56 340 ASP B C 1
ATOM 5069 O O . ASP B 1 340 ? 13.203 40.688 20.516 1 97.56 340 ASP B O 1
ATOM 5073 N N . VAL B 1 341 ? 13.648 38.688 19.672 1 98.38 341 VAL B N 1
ATOM 5074 C CA . VAL B 1 341 ? 12.391 38.688 18.922 1 98.38 341 VAL B CA 1
ATOM 5075 C C . VAL B 1 341 ? 11.219 38.5 19.875 1 98.38 341 VAL B C 1
ATOM 5077 O O . VAL B 1 341 ? 10.148 39.094 19.672 1 98.38 341 VAL B O 1
ATOM 5080 N N . VAL B 1 342 ? 11.375 37.688 20.922 1 98.62 342 VAL B N 1
ATOM 5081 C CA . VAL B 1 342 ? 10.336 37.562 21.938 1 98.62 342 VAL B CA 1
ATOM 5082 C C . VAL B 1 342 ? 10.031 38.938 22.562 1 98.62 342 VAL B C 1
ATOM 5084 O O . VAL B 1 342 ? 8.867 39.312 22.688 1 98.62 342 VAL B O 1
ATOM 5087 N N . GLU B 1 343 ? 11.039 39.625 22.906 1 98.19 343 GLU B N 1
ATOM 5088 C CA . GLU B 1 343 ? 10.852 40.969 23.469 1 98.19 343 GLU B CA 1
ATOM 5089 C C . GLU B 1 343 ? 10.195 41.906 22.453 1 98.19 343 GLU B C 1
ATOM 5091 O O . GLU B 1 343 ? 9.359 42.719 22.828 1 98.19 343 GLU B O 1
ATOM 5096 N N . ARG B 1 344 ? 10.617 41.781 21.266 1 98.44 344 ARG B N 1
ATOM 5097 C CA . ARG B 1 344 ? 10 42.531 20.188 1 98.44 344 ARG B CA 1
ATOM 5098 C C . ARG B 1 344 ? 8.508 42.281 20.109 1 98.44 344 ARG B C 1
ATOM 5100 O O . ARG B 1 344 ? 7.707 43.188 19.922 1 98.44 344 ARG B O 1
ATOM 5107 N N . CYS B 1 345 ? 8.164 41.031 20.203 1 98.75 345 CYS B N 1
ATOM 5108 C CA . CYS B 1 345 ? 6.75 40.656 20.141 1 98.75 345 CYS B CA 1
ATOM 5109 C C . CYS B 1 345 ? 5.973 41.312 21.281 1 98.75 345 CYS B C 1
ATOM 5111 O O . CYS B 1 345 ? 4.82 41.719 21.094 1 98.75 345 CYS B O 1
ATOM 5113 N N . VAL B 1 346 ? 6.598 41.469 22.484 1 98.69 346 VAL B N 1
ATOM 5114 C CA . VAL B 1 346 ? 5.941 42.188 23.578 1 98.69 346 VAL B CA 1
ATOM 5115 C C . VAL B 1 346 ? 5.57 43.594 23.109 1 98.69 346 VAL B C 1
ATOM 5117 O O . VAL B 1 346 ? 4.438 44.031 23.297 1 98.69 346 VAL B O 1
ATOM 5120 N N . ARG B 1 347 ? 6.5 44.219 22.484 1 98.38 347 ARG B N 1
ATOM 5121 C CA . ARG B 1 347 ? 6.277 45.594 22.031 1 98.38 347 ARG B CA 1
ATOM 5122 C C . ARG B 1 347 ? 5.223 45.656 20.922 1 98.38 347 ARG B C 1
ATOM 5124 O O . ARG B 1 347 ? 4.379 46.531 20.906 1 98.38 347 ARG B O 1
ATOM 5131 N N . ILE B 1 348 ? 5.246 44.75 19.984 1 98.69 348 ILE B N 1
ATOM 5132 C CA . ILE B 1 348 ? 4.285 44.688 18.891 1 98.69 348 ILE B CA 1
ATOM 5133 C C . ILE B 1 348 ? 2.877 44.5 19.453 1 98.69 348 ILE B C 1
ATOM 5135 O O . ILE B 1 348 ? 1.949 45.219 19.078 1 98.69 348 ILE B O 1
ATOM 5139 N N . TYR B 1 349 ? 2.752 43.5 20.359 1 98.56 349 TYR B N 1
ATOM 5140 C CA . TYR B 1 349 ? 1.439 43.188 20.906 1 98.56 349 TYR B CA 1
ATOM 5141 C C . TYR B 1 349 ? 0.905 44.344 21.734 1 98.56 349 TYR B C 1
ATOM 5143 O O . TYR B 1 349 ? -0.286 44.688 21.688 1 98.56 349 TYR B O 1
ATOM 5151 N N . ARG B 1 350 ? 1.777 44.969 22.516 1 97.94 350 ARG B N 1
ATOM 5152 C CA . ARG B 1 350 ? 1.363 46.156 23.266 1 97.94 350 ARG B CA 1
ATOM 5153 C C . ARG B 1 350 ? 0.925 47.281 22.328 1 97.94 350 ARG B C 1
ATOM 5155 O O . ARG B 1 350 ? -0.105 47.906 22.562 1 97.94 350 ARG B O 1
ATOM 5162 N N . GLY B 1 351 ? 1.762 47.531 21.312 1 97.44 351 GLY B N 1
ATOM 5163 C CA . GLY B 1 351 ? 1.407 48.531 20.328 1 97.44 351 GLY B CA 1
ATOM 5164 C C . GLY B 1 351 ? 0.071 48.281 19.656 1 97.44 351 GLY B C 1
ATOM 5165 O O . GLY B 1 351 ? -0.727 49.188 19.469 1 97.44 351 GLY B O 1
ATOM 5166 N N . ALA B 1 352 ? -0.195 47.062 19.25 1 97.44 352 ALA B N 1
ATOM 5167 C CA . ALA B 1 352 ? -1.469 46.688 18.656 1 97.44 352 ALA B CA 1
ATOM 5168 C C . ALA B 1 352 ? -2.625 46.906 19.625 1 97.44 352 ALA B C 1
ATOM 5170 O O . ALA B 1 352 ? -3.68 47.406 19.234 1 97.44 352 ALA B O 1
ATOM 5171 N N . ALA B 1 353 ? -2.393 46.5 20.875 1 96.38 353 ALA B N 1
ATOM 5172 C CA . ALA B 1 353 ? -3.414 46.625 21.922 1 96.38 353 ALA B CA 1
ATOM 5173 C C . ALA B 1 353 ? -3.781 48.062 22.156 1 96.38 353 ALA B C 1
ATOM 5175 O O . ALA B 1 353 ? -4.926 48.375 22.5 1 96.38 353 ALA B O 1
ATOM 5176 N N . GLU B 1 354 ? -2.852 48.906 21.953 1 94.88 354 GLU B N 1
ATOM 5177 C CA . GLU B 1 354 ? -3.059 50.312 22.281 1 94.88 354 GLU B CA 1
ATOM 5178 C C . GLU B 1 354 ? -3.445 51.125 21.047 1 94.88 354 GLU B C 1
ATOM 5180 O O . GLU B 1 354 ? -3.754 52.312 21.156 1 94.88 354 GLU B O 1
ATOM 5185 N N . SER B 1 355 ? -3.441 50.5 19.969 1 89.12 355 SER B N 1
ATOM 5186 C CA . SER B 1 355 ? -3.787 51.188 18.719 1 89.12 355 SER B CA 1
ATOM 5187 C C . SER B 1 355 ? -5.297 51.344 18.594 1 89.12 355 SER B C 1
ATOM 5189 O O . SER B 1 355 ? -6.062 50.75 19.344 1 89.12 355 SER B O 1
ATOM 5191 N N . ASP B 1 356 ? -5.625 52.25 17.562 1 79.69 356 ASP B N 1
ATOM 5192 C CA . ASP B 1 356 ? -7.043 52.469 17.281 1 79.69 356 ASP B CA 1
ATOM 5193 C C . ASP B 1 356 ? -7.57 51.375 16.328 1 79.69 356 ASP B C 1
ATOM 5195 O O . ASP B 1 356 ? -7.285 51.438 15.133 1 79.69 356 ASP B O 1
ATOM 5199 N N . LEU B 1 357 ? -7.441 50.156 16.484 1 69.38 357 LEU B N 1
ATOM 5200 C CA . LEU B 1 357 ? -7.695 49 15.633 1 69.38 357 LEU B CA 1
ATOM 5201 C C . LEU B 1 357 ? -8.977 49.156 14.828 1 69.38 357 LEU B C 1
ATOM 5203 O O . LEU B 1 357 ? -9.273 48.375 13.945 1 69.38 357 LEU B O 1
ATOM 5207 N N . GLY B 1 358 ? -9.555 50.312 14.531 1 52.31 358 GLY B N 1
ATOM 5208 C CA . GLY B 1 358 ? -10.656 50.625 13.641 1 52.31 358 GLY B CA 1
ATOM 5209 C C . GLY B 1 358 ? -11.922 51 14.383 1 52.31 358 GLY B C 1
ATOM 5210 O O . GLY B 1 358 ? -12.031 50.781 15.594 1 52.31 358 GLY B O 1
#

Nearest PDB structures (foldseek):
  3tx8-assembly1_A-2  TM=8.368E-01  e=7.162E-31  Corynebacterium glutamicum
  7lgp-assembly1_A  TM=8.409E-01  e=1.608E-28  Shigella flexneri 2a str. 301
  7uoi-assembly1_A  TM=8.097E-01  e=1.913E-29  Enterococcus faecium 1,231,410
  3pfo-assembly1_B  TM=6.766E-01  e=2.107E-25  Rhodopseudomonas palustris CGA009
  1lfw-assembly1_A  TM=6.864E-01  e=5.405E-15  Lactobacillus delbrueckii subsp. lactis

pLDDT: mean 96.99, std 5.09, range [40.16, 98.94]